Protein 7YLO (pdb70)

InterPro domains:
  IPR006314 Dyp-type peroxidase [PS51404] (5-308)
  IPR006314 Dyp-type peroxidase [PTHR30521] (9-307)
  IPR006314 Dyp-type peroxidase [TIGR01413] (11-304)
  IPR011008 Dimeric alpha-beta barrel [SSF54909] (6-309)
  IPR048327 Dyp-type peroxidase, N-terminal domain [PF04261] (13-142)
  IPR048328 Dyp-type peroxidase, C-terminal domain [PF20628] (147-303)

Structure (mmCIF, N/CA/C/O backbone):
data_7YLO
#
_entry.id   7YLO
#
_cell.length_a   135.179
_cell.length_b   135.179
_cell.length_c   83.979
_cell.angle_alpha   90.000
_cell.angle_beta   90.000
_cell.angle_gamma   120.000
#
_symmetry.space_group_name_H-M   'P 3 2 1'
#
loop_
_entity.id
_entity.type
_entity.pdbx_description
1 polymer 'Dyp-type peroxidase'
2 non-polymer 'PROTOPORPHYRIN IX CONTAINING FE'
3 water water
#
loop_
_atom_site.group_PDB
_atom_site.id
_atom_site.type_symbol
_atom_site.label_atom_id
_atom_site.label_alt_id
_atom_site.label_comp_id
_atom_site.label_asym_id
_atom_site.label_entity_id
_atom_site.label_seq_id
_atom_site.pdbx_PDB_ins_code
_atom_site.Cartn_x
_atom_site.Cartn_y
_atom_site.Cartn_z
_atom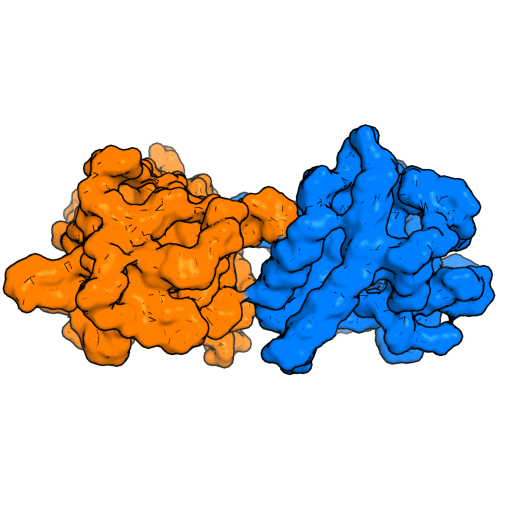_site.occupancy
_atom_site.B_iso_or_equiv
_atom_site.auth_seq_id
_atom_site.auth_comp_id
_atom_site.auth_asym_id
_atom_site.auth_atom_id
_atom_site.pdbx_PDB_model_num
ATOM 1 N N . VAL A 1 3 ? 67.777 29.630 -3.434 1.000 27.960 3 VAL A N 1
ATOM 2 C CA . VAL A 1 3 ? 67.862 29.159 -2.017 1.000 26.489 3 VAL A CA 1
ATOM 3 C C . VAL A 1 3 ? 67.171 30.185 -1.112 1.000 26.370 3 VAL A C 1
ATOM 4 O O . VAL A 1 3 ? 67.410 31.389 -1.256 1.000 24.255 3 VAL A O 1
ATOM 8 N N . ASN A 1 4 ? 66.332 29.709 -0.174 1.000 22.234 4 ASN A N 1
ATOM 9 C CA . ASN A 1 4 ? 65.758 30.562 0.843 1.000 24.543 4 ASN A CA 1
ATOM 10 C C . ASN A 1 4 ? 65.848 29.882 2.207 1.000 26.694 4 ASN A C 1
ATOM 11 O O . ASN A 1 4 ? 65.095 28.956 2.499 1.000 28.024 4 ASN A O 1
ATOM 16 N N . PRO A 1 5 ? 66.759 30.311 3.107 1.000 26.975 5 PRO A N 1
ATOM 17 C CA . PRO A 1 5 ? 66.825 29.703 4.436 1.000 26.525 5 PRO A CA 1
ATOM 18 C C . PRO A 1 5 ? 65.572 29.870 5.298 1.000 22.215 5 PRO A C 1
ATOM 19 O O . PRO A 1 5 ? 65.434 29.157 6.278 1.000 21.587 5 PRO A O 1
ATOM 23 N N . GLN A 1 6 ? 64.660 30.775 4.946 1.000 22.218 6 GLN A N 1
ATOM 24 C CA . GLN A 1 6 ? 63.415 30.935 5.692 1.000 22.373 6 GLN A CA 1
ATOM 25 C C . GLN A 1 6 ? 62.461 29.754 5.462 1.000 20.767 6 GLN A C 1
ATOM 26 O O . GLN A 1 6 ? 61.469 29.637 6.178 1.000 17.188 6 GLN A O 1
ATOM 32 N N . ARG A 1 7 ? 62.722 28.934 4.436 1.000 18.646 7 ARG A N 1
ATOM 33 C CA . ARG A 1 7 ? 61.910 27.772 4.137 1.000 18.790 7 ARG A CA 1
ATOM 34 C C . ARG A 1 7 ? 62.610 26.520 4.636 1.000 16.477 7 ARG A C 1
ATOM 35 O O . ARG A 1 7 ? 62.064 25.430 4.472 1.000 17.131 7 ARG A O 1
ATOM 43 N N . SER A 1 8 ? 63.730 26.657 5.377 1.000 17.512 8 SER A N 1
ATOM 44 C CA . SER A 1 8 ? 64.408 25.513 5.971 1.000 15.262 8 SER A CA 1
ATOM 45 C C . SER A 1 8 ? 63.822 25.241 7.345 1.000 14.985 8 SER A C 1
ATOM 46 O O . SER A 1 8 ? 63.209 26.117 7.941 1.000 14.698 8 SER A O 1
ATOM 49 N N . GLN A 1 9 ? 63.944 23.995 7.843 1.000 16.149 9 GLN A N 1
ATOM 50 C CA . GLN A 1 9 ? 63.776 23.723 9.261 1.000 15.776 9 GLN A CA 1
ATOM 51 C C . GLN A 1 9 ? 64.990 24.338 9.970 1.000 16.498 9 GLN A C 1
ATOM 52 O O . GLN A 1 9 ? 65.790 25.001 9.296 1.000 15.806 9 GLN A O 1
ATOM 58 N N . ASP A 1 10 ? 65.124 24.153 11.308 1.000 17.000 10 ASP A N 1
ATOM 59 C CA . ASP A 1 10 ? 66.197 24.770 12.079 1.000 17.929 10 ASP A CA 1
ATOM 60 C C . ASP A 1 10 ? 67.479 23.928 12.007 1.000 20.774 10 ASP A C 1
ATOM 61 O O . ASP A 1 10 ? 67.845 23.217 12.950 1.000 17.923 10 ASP A O 1
ATOM 66 N N . VAL A 1 11 ? 68.176 24.034 10.869 1.000 20.769 11 VAL A N 1
ATOM 67 C CA . VAL A 1 11 ? 69.309 23.162 10.582 1.000 23.135 11 VAL A CA 1
ATOM 68 C C . VAL A 1 11 ? 70.658 23.864 10.744 1.000 26.330 11 VAL A C 1
ATOM 69 O O . VAL A 1 11 ? 71.680 23.209 10.563 1.000 23.244 11 VAL A O 1
ATOM 73 N N . TYR A 1 12 ? 70.706 25.183 10.970 1.000 32.649 12 TYR A N 1
ATOM 74 C CA . TYR A 1 12 ? 71.903 25.892 10.530 1.000 40.040 12 TYR A CA 1
ATOM 75 C C . TYR A 1 12 ? 72.554 26.769 11.600 1.000 40.702 12 TYR A C 1
ATOM 76 O O . TYR A 1 12 ? 73.643 27.305 11.307 1.000 31.925 12 TYR A O 1
ATOM 85 N N . ARG A 1 13 ? 72.023 26.777 12.846 1.000 44.515 13 ARG A N 1
ATOM 86 C CA . ARG A 1 13 ? 72.438 27.781 13.828 1.000 50.622 13 ARG A CA 1
ATOM 87 C C . ARG A 1 13 ? 72.609 27.201 15.243 1.000 50.555 13 ARG A C 1
ATOM 88 O O . ARG A 1 13 ? 73.706 26.764 15.587 1.000 51.725 13 ARG A O 1
ATOM 90 N N . ASP A 1 14 ? 71.545 27.217 16.065 1.000 48.894 14 ASP A N 1
ATOM 91 C CA . ASP A 1 14 ? 71.652 27.164 17.519 1.000 43.537 14 ASP A CA 1
ATOM 92 C C . ASP A 1 14 ? 71.441 25.739 18.042 1.000 43.684 14 ASP A C 1
ATOM 93 O O . ASP A 1 14 ? 70.388 25.123 17.844 1.000 34.463 14 ASP A O 1
ATOM 98 N N . ALA A 1 15 ? 72.451 25.250 18.777 1.000 42.249 15 ALA A N 1
ATOM 99 C CA . ALA A 1 15 ? 72.428 23.917 19.368 1.000 38.423 15 ALA A CA 1
ATOM 100 C C . ALA A 1 15 ? 71.618 23.900 20.674 1.000 36.271 15 ALA A C 1
ATOM 101 O O . ALA A 1 15 ? 71.134 22.846 21.088 1.000 39.188 15 ALA A O 1
ATOM 103 N N . GLY A 1 16 ? 71.559 25.038 21.390 1.000 31.056 16 GLY A N 1
ATOM 104 C CA . GLY A 1 16 ? 70.590 25.208 22.448 1.000 26.805 16 GLY A CA 1
ATOM 105 C C . GLY A 1 16 ? 71.025 24.692 23.827 1.000 23.817 16 GLY A C 1
ATOM 106 O O . GLY A 1 16 ? 71.803 23.763 23.999 1.000 24.972 16 GLY A O 1
ATOM 107 N N . LYS A 1 17 ? 70.429 25.305 24.831 1.000 18.986 17 LYS A N 1
ATOM 108 C CA . LYS A 1 17 ? 70.787 25.092 26.212 1.000 20.825 17 LYS A CA 1
ATOM 109 C C . LYS A 1 17 ? 70.253 23.753 26.732 1.000 18.157 17 LYS A C 1
ATOM 110 O O . LYS A 1 17 ? 70.944 23.109 27.531 1.000 16.822 17 LYS A O 1
ATOM 116 N N . ASN A 1 18 ? 69.077 23.336 26.230 1.000 15.505 18 ASN A N 1
ATOM 117 C CA . ASN A 1 18 ? 68.421 22.082 26.590 1.000 16.565 18 ASN A CA 1
ATOM 118 C C . ASN A 1 18 ? 68.022 21.356 25.302 1.000 16.290 18 ASN A C 1
ATOM 119 O O . ASN A 1 18 ? 67.448 21.979 24.401 1.000 14.046 18 ASN A O 1
ATOM 124 N N . VAL A 1 19 ? 68.371 20.067 25.195 1.000 16.309 19 VAL A N 1
ATOM 125 C CA . VAL A 1 19 ? 68.264 19.356 23.927 1.000 17.192 19 VAL A CA 1
ATOM 126 C C . VAL A 1 19 ? 67.573 18.008 24.126 1.000 18.923 19 VAL A C 1
ATOM 127 O O . VAL A 1 19 ? 67.861 17.299 25.104 1.000 18.036 19 VAL A O 1
ATOM 131 N N . LEU A 1 20 ? 66.715 17.651 23.153 1.000 17.273 20 LEU A N 1
ATOM 132 C CA . LEU A 1 20 ? 66.123 16.338 23.099 1.000 18.938 20 LEU A CA 1
ATOM 133 C C . LEU A 1 20 ? 66.386 15.722 21.712 1.000 19.129 20 LEU A C 1
ATOM 134 O O . LEU A 1 20 ? 66.128 16.371 20.695 1.000 18.334 20 LEU A O 1
ATOM 139 N N . PHE A 1 21 ? 66.916 14.483 21.697 1.000 16.767 21 PHE A N 1
ATOM 140 C CA . PHE A 1 21 ? 67.156 13.698 20.490 1.000 17.550 21 PHE A CA 1
ATOM 141 C C . PHE A 1 21 ? 66.261 12.464 20.536 1.000 19.255 21 PHE A C 1
ATOM 142 O O . PHE A 1 21 ? 66.315 11.743 21.534 1.000 20.064 21 PHE A O 1
ATOM 150 N N . LEU A 1 22 ? 65.446 12.234 19.488 1.000 17.930 22 LEU A N 1
ATOM 151 C CA . LEU A 1 22 ? 64.525 11.099 19.439 1.000 17.176 22 LEU A CA 1
ATOM 152 C C . LEU A 1 22 ? 64.630 10.410 18.080 1.000 16.532 22 LEU A C 1
ATOM 153 O O . LEU A 1 22 ? 64.397 11.056 17.067 1.000 16.254 22 LEU A O 1
ATOM 166 N N . LEU A 1 24 ? 62.831 7.132 16.094 1.000 16.607 24 LEU A N 1
ATOM 167 C CA . LEU A 1 24 ? 61.675 6.246 16.044 1.000 17.054 24 LEU A CA 1
ATOM 168 C C . LEU A 1 24 ? 61.777 5.295 14.841 1.000 17.819 24 LEU A C 1
ATOM 169 O O . LEU A 1 24 ? 62.244 5.684 13.758 1.000 14.374 24 LEU A O 1
ATOM 174 N N . SER A 1 25 ? 61.280 4.055 15.000 1.000 20.211 25 SER A N 1
ATOM 175 C CA . SER A 1 25 ? 60.994 3.211 13.835 1.000 22.656 25 SER A CA 1
ATOM 176 C C . SER A 1 25 ? 59.486 3.106 13.595 1.000 24.007 25 SER A C 1
ATOM 177 O O . SER A 1 25 ? 58.701 3.191 14.533 1.000 26.857 25 SER A O 1
ATOM 180 N N . LEU A 1 26 ? 59.088 2.941 12.325 1.000 23.732 26 LEU A N 1
ATOM 181 C CA . LEU A 1 26 ? 57.705 2.683 11.957 1.000 24.201 26 LEU A CA 1
ATOM 182 C C . LEU A 1 26 ? 57.409 1.207 12.227 1.000 23.109 26 LEU A C 1
ATOM 183 O O . LEU A 1 26 ? 58.304 0.375 12.193 1.000 23.031 26 LEU A O 1
ATOM 188 N N . ASN A 1 27 ? 56.163 0.900 12.579 1.000 23.211 27 ASN A N 1
ATOM 189 C CA . ASN A 1 27 ? 55.800 -0.453 13.000 1.000 24.060 27 ASN A CA 1
ATOM 190 C C . ASN A 1 27 ? 55.852 -1.462 11.842 1.000 22.829 27 ASN A C 1
ATOM 191 O O . ASN A 1 27 ? 56.089 -2.624 12.109 1.000 24.969 27 ASN A O 1
ATOM 196 N N . ARG A 1 28 ? 55.644 -1.042 10.582 1.000 22.680 28 ARG A N 1
ATOM 197 C CA . ARG A 1 28 ? 55.659 -1.922 9.415 1.000 25.619 28 ARG A CA 1
ATOM 198 C C . ARG A 1 28 ? 54.585 -3.009 9.511 1.000 31.002 28 ARG A C 1
ATOM 199 O O . ARG A 1 28 ? 54.781 -4.109 8.976 1.000 27.280 28 ARG A O 1
ATOM 207 N N . GLN A 1 29 ? 53.428 -2.624 10.096 1.000 33.778 29 GLN A N 1
ATOM 208 C CA . GLN A 1 29 ? 52.255 -3.460 10.305 1.000 35.859 29 GLN A CA 1
ATOM 209 C C . GLN A 1 29 ? 51.112 -3.076 9.360 1.000 37.397 29 GLN A C 1
ATOM 210 O O . GLN A 1 29 ? 50.306 -3.935 8.987 1.000 33.842 29 GLN A O 1
ATOM 216 N N . ASP A 1 30 ? 51.016 -1.781 9.015 1.000 36.973 30 ASP A N 1
ATOM 217 C CA . ASP A 1 30 ? 49.940 -1.250 8.188 1.000 36.418 30 ASP A CA 1
ATOM 218 C C . ASP A 1 30 ? 50.426 0.046 7.530 1.000 31.836 30 ASP A C 1
ATOM 219 O O . ASP A 1 30 ? 50.313 1.123 8.123 1.000 28.073 30 ASP A O 1
ATOM 224 N N . GLN A 1 31 ? 50.944 -0.089 6.298 1.000 29.696 31 GLN A N 1
ATOM 225 C CA . GLN A 1 31 ? 51.592 0.995 5.567 1.000 27.932 31 GLN A CA 1
ATOM 226 C C . GLN A 1 31 ? 50.653 2.192 5.441 1.000 27.171 31 GLN A C 1
ATOM 227 O O . GLN A 1 31 ? 51.114 3.316 5.611 1.000 25.026 31 GLN A O 1
ATOM 233 N N . THR A 1 32 ? 49.365 1.952 5.122 1.000 26.620 32 THR A N 1
ATOM 234 C CA . THR A 1 32 ? 48.380 3.007 4.916 1.000 26.721 32 THR A CA 1
ATOM 235 C C . THR A 1 32 ? 48.229 3.870 6.177 1.000 27.172 32 THR A C 1
ATOM 236 O O . THR A 1 32 ? 48.340 5.092 6.121 1.000 26.059 32 THR A O 1
ATOM 240 N N . ASN A 1 33 ? 47.966 3.230 7.316 1.000 27.911 33 ASN A N 1
ATOM 241 C CA . ASN A 1 33 ? 47.680 3.927 8.555 1.000 29.486 33 ASN A CA 1
ATOM 242 C C . ASN A 1 33 ? 48.929 4.655 9.055 1.000 26.648 33 ASN A C 1
ATOM 243 O O . ASN A 1 33 ? 48.818 5.768 9.565 1.000 25.275 33 ASN A O 1
ATOM 248 N N . GLU A 1 34 ? 50.095 4.019 8.893 1.000 23.250 34 GLU A N 1
ATOM 249 C CA . GLU A 1 34 ? 51.377 4.582 9.290 1.000 24.388 34 GLU A CA 1
ATOM 250 C C . GLU A 1 34 ? 51.714 5.801 8.425 1.000 23.481 34 GLU A C 1
ATOM 251 O O . GLU A 1 34 ? 52.093 6.841 8.948 1.000 22.374 34 GLU A O 1
ATOM 257 N N . LYS A 1 35 ? 51.526 5.690 7.104 1.000 24.505 35 LYS A N 1
ATOM 258 C CA . LYS A 1 35 ? 51.674 6.833 6.217 1.000 26.489 35 LYS A CA 1
ATOM 259 C C . LYS A 1 35 ? 50.732 7.962 6.619 1.000 25.854 35 LYS A C 1
ATOM 260 O O . LYS A 1 35 ? 51.141 9.119 6.640 1.000 27.381 35 LYS A O 1
ATOM 266 N N . ALA A 1 36 ? 49.481 7.632 6.932 1.000 25.286 36 ALA A N 1
ATOM 267 C CA . ALA A 1 36 ? 48.498 8.648 7.241 1.000 27.113 36 ALA A CA 1
ATOM 268 C C . ALA A 1 36 ? 48.929 9.471 8.454 1.000 26.811 36 ALA A C 1
ATOM 269 O O . ALA A 1 36 ? 48.663 10.661 8.483 1.000 27.887 36 ALA A O 1
ATOM 271 N N . ALA A 1 37 ? 49.572 8.837 9.442 1.000 26.313 37 ALA A N 1
ATOM 272 C CA . ALA A 1 37 ? 49.998 9.496 10.670 1.000 25.517 37 ALA A CA 1
ATOM 273 C C . ALA A 1 37 ? 51.263 10.345 10.479 1.000 26.957 37 ALA A C 1
ATOM 274 O O . ALA A 1 37 ? 51.427 11.356 11.176 1.000 29.487 37 ALA A O 1
ATOM 276 N N . VAL A 1 38 ? 52.188 9.922 9.598 1.000 24.303 38 VAL A N 1
ATOM 277 C CA . VAL A 1 38 ? 53.314 10.765 9.213 1.000 23.869 38 VAL A CA 1
ATOM 278 C C . VAL A 1 38 ? 52.810 12.022 8.496 1.000 24.178 38 VAL A C 1
ATOM 279 O O . VAL A 1 38 ? 53.367 13.107 8.699 1.000 23.496 38 VAL A O 1
ATOM 283 N N . GLU A 1 39 ? 51.758 11.884 7.675 1.000 18.849 39 GLU A N 1
ATOM 284 C CA . GLU A 1 39 ? 51.213 13.021 6.946 1.000 21.210 39 GLU A CA 1
ATOM 285 C C . GLU A 1 39 ? 50.556 14.036 7.895 1.000 19.335 39 GLU A C 1
ATOM 286 O O . GLU A 1 39 ? 50.721 15.245 7.724 1.000 19.375 39 GLU A O 1
ATOM 292 N N . GLU A 1 40 ? 49.772 13.551 8.860 1.000 18.013 40 GLU A N 1
ATOM 293 C CA . GLU A 1 40 ? 49.224 14.396 9.902 1.000 21.572 40 GLU A CA 1
ATOM 294 C C . GLU A 1 40 ? 50.363 15.101 10.635 1.000 19.663 40 GLU A C 1
ATOM 295 O O . GLU A 1 40 ? 50.256 16.311 10.903 1.000 18.044 40 GLU A O 1
ATOM 301 N N . THR A 1 41 ? 51.437 14.354 10.947 1.000 19.255 41 THR A N 1
ATOM 302 C CA . THR A 1 41 ? 52.530 14.847 11.767 1.000 20.346 41 THR A CA 1
ATOM 303 C C . THR A 1 41 ? 53.274 15.997 11.065 1.000 21.323 41 THR A C 1
ATOM 304 O O . THR A 1 41 ? 53.741 16.924 11.739 1.000 18.368 41 THR A O 1
ATOM 308 N N . ALA A 1 42 ? 53.437 15.893 9.739 1.000 20.320 42 ALA A N 1
ATOM 309 C CA . ALA A 1 42 ? 54.031 16.944 8.914 1.000 22.818 42 ALA A CA 1
ATOM 310 C C . ALA A 1 42 ? 53.294 18.277 9.064 1.000 20.996 42 ALA A C 1
ATOM 311 O O . ALA A 1 42 ? 53.931 19.313 9.002 1.000 21.666 42 ALA A O 1
ATOM 313 N N . ASP A 1 43 ? 51.973 18.260 9.240 1.000 22.032 43 ASP A N 1
ATOM 314 C CA . ASP A 1 43 ? 51.214 19.484 9.486 1.000 24.392 43 ASP A CA 1
ATOM 315 C C . ASP A 1 43 ? 51.314 19.865 10.968 1.000 23.645 43 ASP A C 1
ATOM 316 O O . ASP A 1 43 ? 51.630 21.018 11.311 1.000 25.837 43 ASP A O 1
ATOM 321 N N . ARG A 1 44 ? 51.018 18.915 11.857 1.000 21.794 44 ARG A N 1
ATOM 322 C CA . ARG A 1 44 ? 50.871 19.200 13.282 1.000 21.683 44 ARG A CA 1
ATOM 323 C C . ARG A 1 44 ? 52.177 19.724 13.894 1.000 20.705 44 ARG A C 1
ATOM 324 O O . ARG A 1 44 ? 52.167 20.601 14.745 1.000 19.779 44 ARG A O 1
ATOM 332 N N . LEU A 1 45 ? 53.314 19.220 13.427 1.000 20.323 45 LEU A N 1
ATOM 333 C CA . LEU A 1 45 ? 54.593 19.584 14.004 1.000 22.283 45 LEU A CA 1
ATOM 334 C C . LEU A 1 45 ? 54.886 21.072 13.823 1.000 21.407 45 LEU A C 1
ATOM 335 O O . LEU A 1 45 ? 55.480 21.687 14.709 1.000 21.634 45 LEU A O 1
ATOM 340 N N . GLN A 1 46 ? 54.447 21.637 12.696 1.000 21.336 46 GLN A N 1
ATOM 341 C CA . GLN A 1 46 ? 54.628 23.048 12.403 1.000 22.700 46 GLN A CA 1
ATOM 342 C C . GLN A 1 46 ? 53.656 23.898 13.237 1.000 20.814 46 GLN A C 1
ATOM 343 O O . GLN A 1 46 ? 54.000 24.991 13.694 1.000 21.183 46 GLN A O 1
ATOM 349 N N . ALA A 1 47 ? 52.441 23.379 13.408 1.000 19.876 47 ALA A N 1
ATOM 350 C CA . ALA A 1 47 ? 51.420 23.993 14.238 1.000 20.424 47 ALA A CA 1
ATOM 351 C C . ALA A 1 47 ? 51.860 24.010 15.704 1.000 20.182 47 ALA A C 1
ATOM 352 O O . ALA A 1 47 ? 51.655 25.004 16.380 1.000 20.200 47 ALA A O 1
ATOM 354 N N . ILE A 1 48 ? 52.526 22.945 16.165 1.000 19.064 48 ILE A N 1
ATOM 355 C CA . ILE A 1 48 ? 52.996 22.879 17.539 1.000 18.479 48 ILE A CA 1
ATOM 356 C C . ILE A 1 48 ? 54.081 23.938 17.773 1.000 16.680 48 ILE A C 1
ATOM 357 O O . ILE A 1 48 ? 54.038 24.646 18.776 1.000 16.031 48 ILE A O 1
ATOM 362 N N . LYS A 1 49 ? 55.052 24.035 16.862 1.000 17.244 49 LYS A N 1
ATOM 363 C CA . LYS A 1 49 ? 56.064 25.081 16.927 1.000 19.278 49 LYS A CA 1
ATOM 364 C C . LYS A 1 49 ? 55.429 26.481 16.912 1.000 19.630 49 LYS A C 1
ATOM 365 O O . LYS A 1 49 ? 55.841 27.328 17.700 1.000 19.008 49 LYS A O 1
ATOM 371 N N . ARG A 1 50 ? 54.421 26.728 16.054 1.000 19.431 50 ARG A N 1
ATOM 372 C CA . ARG A 1 50 ? 53.790 28.050 16.005 1.000 19.534 50 ARG A CA 1
ATOM 373 C C . ARG A 1 50 ? 53.242 28.439 17.385 1.000 18.336 50 ARG A C 1
ATOM 374 O O . ARG A 1 50 ? 53.557 29.498 17.881 1.000 18.219 50 ARG A O 1
ATOM 382 N N . SER A 1 51 ? 52.471 27.530 17.992 1.000 17.781 51 SER A N 1
ATOM 383 C CA . SER A 1 51 ? 51.811 27.696 19.264 1.000 16.497 51 SER A CA 1
ATOM 384 C C . SER A 1 51 ? 52.805 27.976 20.394 1.000 16.975 51 SER A C 1
ATOM 385 O O . SER A 1 51 ? 52.575 28.866 21.222 1.000 14.952 51 SER A O 1
ATOM 388 N N . LEU A 1 52 ? 53.885 27.194 20.474 1.000 14.519 52 LEU A N 1
ATOM 389 C CA . LEU A 1 52 ? 54.860 27.397 21.535 1.000 16.448 52 LEU A CA 1
ATOM 390 C C . LEU A 1 52 ? 55.658 28.699 21.332 1.000 16.811 52 LEU A C 1
ATOM 391 O O . LEU A 1 52 ? 56.023 29.317 22.316 1.000 16.802 52 LEU A O 1
ATOM 396 N N . ASN A 1 53 ? 55.923 29.101 20.078 1.000 17.762 53 ASN A N 1
ATOM 397 C CA . ASN A 1 53 ? 56.559 30.376 19.734 1.000 17.839 53 ASN A CA 1
ATOM 398 C C . ASN A 1 53 ? 55.648 31.560 20.079 1.000 16.707 53 ASN A C 1
ATOM 399 O O . ASN A 1 53 ? 56.135 32.638 20.388 1.000 17.847 53 ASN A O 1
ATOM 404 N N . VAL A 1 54 ? 54.329 31.372 20.046 1.000 17.690 54 VAL A N 1
ATOM 405 C CA . VAL A 1 54 ? 53.406 32.377 20.560 1.000 18.014 54 VAL A CA 1
ATOM 406 C C . VAL A 1 54 ? 53.515 32.409 22.088 1.000 17.781 54 VAL A C 1
ATOM 407 O O . VAL A 1 54 ? 53.620 33.484 22.646 1.000 16.903 54 VAL A O 1
ATOM 411 N N . ARG A 1 55 ? 53.533 31.241 22.745 1.000 15.818 55 ARG A N 1
ATOM 412 C CA . ARG A 1 55 ? 53.465 31.181 24.187 1.000 18.366 55 ARG A CA 1
ATOM 413 C C . ARG A 1 55 ? 54.785 31.607 24.844 1.000 19.338 55 ARG A C 1
ATOM 414 O O . ARG A 1 55 ? 54.779 32.243 25.916 1.000 18.692 55 ARG A O 1
ATOM 422 N N . TYR A 1 56 ? 55.918 31.254 24.209 1.000 18.315 56 TYR A N 1
ATOM 423 C CA . TYR A 1 56 ? 57.222 31.451 24.809 1.000 18.298 56 TYR A CA 1
ATOM 424 C C . TYR A 1 56 ? 58.164 32.050 23.765 1.000 17.199 56 TYR A C 1
ATOM 425 O O . TYR A 1 56 ? 59.140 31.401 23.372 1.000 17.942 56 TYR A O 1
ATOM 434 N N . PRO A 1 57 ? 57.935 33.312 23.302 1.000 18.857 57 PRO A N 1
ATOM 435 C CA . PRO A 1 57 ? 58.682 33.884 22.172 1.000 19.022 57 PRO A CA 1
ATOM 436 C C . PRO A 1 57 ? 60.151 34.187 22.467 1.000 21.793 57 PRO A C 1
ATOM 437 O O . PRO A 1 57 ? 60.920 34.392 21.525 1.000 23.341 57 PRO A O 1
ATOM 441 N N . ASP A 1 58 ? 60.529 34.231 23.752 1.000 19.896 58 ASP A N 1
ATOM 442 C CA . ASP A 1 58 ? 61.901 34.517 24.148 1.000 21.709 58 ASP A CA 1
ATOM 443 C C . ASP A 1 58 ? 62.699 33.248 24.455 1.000 21.004 58 ASP A C 1
ATOM 444 O O . ASP A 1 58 ? 63.825 33.362 24.932 1.000 21.461 58 ASP A O 1
ATOM 449 N N . SER A 1 59 ? 62.189 32.051 24.127 1.000 18.734 59 SER A N 1
ATOM 450 C CA . SER A 1 59 ? 62.826 30.838 24.610 1.000 19.222 59 SER A CA 1
ATOM 451 C C . SER A 1 59 ? 63.596 30.085 23.521 1.000 16.960 59 SER A C 1
ATOM 452 O O . SER A 1 59 ? 64.059 28.988 23.812 1.000 15.931 59 SER A O 1
ATOM 455 N N . HIS A 1 60 ? 63.763 30.685 22.333 1.000 16.832 60 HIS A N 1
ATOM 456 C CA . HIS A 1 60 ? 64.584 30.165 21.241 1.000 17.321 60 HIS A CA 1
ATOM 457 C C . HIS A 1 60 ? 64.237 28.721 20.879 1.000 16.571 60 HIS A C 1
ATOM 458 O O . HIS A 1 60 ? 65.136 27.911 20.682 1.000 16.674 60 HIS A O 1
ATOM 465 N N . LEU A 1 61 ? 62.940 28.403 20.742 1.000 15.813 61 LEU A N 1
ATOM 466 C CA . LEU A 1 61 ? 62.543 27.060 20.352 1.000 15.880 61 LEU A CA 1
ATOM 467 C C . LEU A 1 61 ? 63.085 26.773 18.952 1.000 15.401 61 LEU A C 1
ATOM 468 O O . LEU A 1 61 ? 62.942 27.595 18.0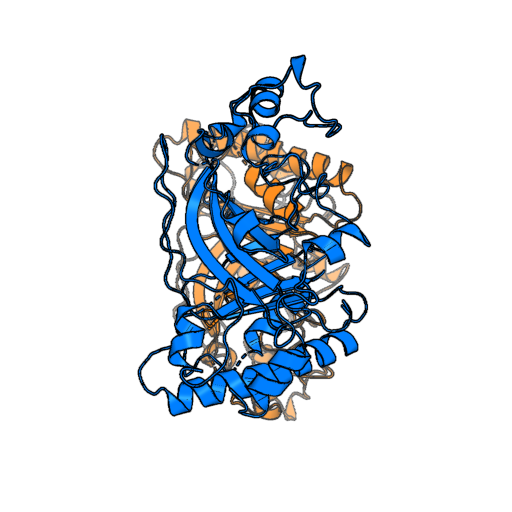58 1.000 15.725 61 LEU A O 1
ATOM 473 N N . ARG A 1 62 ? 63.819 25.654 18.798 1.000 15.472 62 ARG A N 1
ATOM 474 C CA . ARG A 1 62 ? 64.349 25.198 17.519 1.000 15.402 62 ARG A CA 1
ATOM 475 C C . ARG A 1 62 ? 63.994 23.729 17.328 1.000 15.561 62 ARG A C 1
ATOM 476 O O . ARG A 1 62 ? 64.207 22.949 18.254 1.000 16.429 62 ARG A O 1
ATOM 484 N N . ILE A 1 63 ? 63.531 23.357 16.118 1.000 17.169 63 ILE A N 1
ATOM 485 C CA . ILE A 1 63 ? 63.175 21.979 15.781 1.000 18.421 63 ILE A CA 1
ATOM 486 C C . ILE A 1 63 ? 63.710 21.588 14.393 1.000 19.330 63 ILE A C 1
ATOM 487 O O . ILE A 1 63 ? 63.575 22.340 13.426 1.000 17.088 63 ILE A O 1
ATOM 492 N N . ALA A 1 64 ? 64.283 20.367 14.297 1.000 18.776 64 ALA A N 1
ATOM 493 C CA . ALA A 1 64 ? 64.536 19.690 13.028 1.000 18.833 64 ALA A CA 1
ATOM 494 C C . ALA A 1 64 ? 64.023 18.251 13.100 1.000 18.253 64 ALA A C 1
ATOM 495 O O . ALA A 1 64 ? 64.380 17.516 14.021 1.000 17.580 64 ALA A O 1
ATOM 497 N N . CYS A 1 65 ? 63.185 17.880 12.124 1.000 18.866 65 CYS A N 1
ATOM 498 C CA . CYS A 1 65 ? 62.606 16.542 12.030 1.000 19.230 65 CYS A CA 1
ATOM 499 C C . CYS A 1 65 ? 63.026 15.897 10.717 1.000 18.866 65 CYS A C 1
ATOM 500 O O . CYS A 1 65 ? 62.927 16.559 9.692 1.000 18.015 65 CYS A O 1
ATOM 503 N N . GLY A 1 66 ? 63.367 14.597 10.746 1.000 19.040 66 GLY A N 1
ATOM 504 C CA . GLY A 1 66 ? 63.969 13.930 9.599 1.000 19.169 66 GLY A CA 1
ATOM 505 C C . GLY A 1 66 ? 63.382 12.552 9.272 1.000 19.490 66 GLY A C 1
ATOM 506 O O . GLY A 1 66 ? 62.785 11.894 10.132 1.000 18.391 66 GLY A O 1
ATOM 507 N N . ILE A 1 67 ? 63.572 12.152 8.000 1.000 18.482 67 ILE A N 1
ATOM 508 C CA . ILE A 1 67 ? 63.105 10.882 7.464 1.000 19.014 67 ILE A CA 1
ATOM 509 C C . ILE A 1 67 ? 64.308 10.139 6.874 1.000 19.062 67 ILE A C 1
ATOM 510 O O . ILE A 1 67 ? 65.029 10.700 6.060 1.000 20.327 67 ILE A O 1
ATOM 515 N N . SER A 1 68 ? 64.513 8.868 7.272 1.000 18.488 68 SER A N 1
ATOM 516 C CA . SER A 1 68 ? 65.589 8.029 6.772 1.000 18.153 68 SER A CA 1
ATOM 517 C C . SER A 1 68 ? 65.290 7.503 5.358 1.000 17.765 68 SER A C 1
ATOM 518 O O . SER A 1 68 ? 64.167 7.582 4.874 1.000 17.095 68 SER A O 1
ATOM 521 N N . SER A 1 69 ? 66.314 6.941 4.705 1.000 17.579 69 SER A N 1
ATOM 522 C CA . SER A 1 69 ? 66.176 6.367 3.373 1.000 20.249 69 SER A CA 1
ATOM 523 C C . SER A 1 69 ? 65.157 5.231 3.376 1.000 20.259 69 SER A C 1
ATOM 524 O O . SER A 1 69 ? 64.307 5.141 2.488 1.000 20.025 69 SER A O 1
ATOM 527 N N . LYS A 1 70 ? 65.260 4.353 4.380 1.000 21.696 70 LYS A N 1
ATOM 528 C CA . LYS A 1 70 ? 64.348 3.230 4.509 1.000 21.362 70 LYS A CA 1
ATOM 529 C C . LYS A 1 70 ? 62.928 3.730 4.700 1.000 21.919 70 LYS A C 1
ATOM 530 O O . LYS A 1 70 ? 62.017 3.219 4.055 1.000 20.862 70 LYS A O 1
ATOM 536 N N . ALA A 1 71 ? 62.745 4.730 5.571 1.000 18.265 71 ALA A N 1
ATOM 537 C CA . ALA A 1 71 ? 61.408 5.249 5.790 1.000 17.928 71 ALA A CA 1
ATOM 538 C C . ALA A 1 71 ? 60.825 5.809 4.492 1.000 17.245 71 ALA A C 1
ATOM 539 O O . ALA A 1 71 ? 59.663 5.607 4.212 1.000 17.957 71 ALA A O 1
ATOM 541 N N . TRP A 1 72 ? 61.641 6.536 3.718 1.000 18.974 72 TRP A N 1
ATOM 542 C CA . TRP A 1 72 ? 61.207 7.187 2.495 1.000 18.961 72 TRP A CA 1
ATOM 543 C C . TRP A 1 72 ? 60.726 6.146 1.472 1.000 17.664 72 TRP A C 1
ATOM 544 O O . TRP A 1 72 ? 59.638 6.284 0.898 1.000 16.617 72 TRP A O 1
ATOM 555 N N . ASP A 1 73 ? 61.516 5.086 1.288 1.000 18.707 73 ASP A N 1
ATOM 556 C CA . ASP A 1 73 ? 61.193 4.000 0.353 1.000 21.240 73 ASP A CA 1
ATOM 557 C C . ASP A 1 73 ? 59.900 3.266 0.708 1.000 21.411 73 ASP A C 1
ATOM 558 O O . ASP A 1 73 ? 59.129 2.900 -0.178 1.000 23.033 73 ASP A O 1
ATOM 563 N N . TYR A 1 74 ? 59.629 3.115 2.007 1.000 22.105 74 TYR A N 1
ATOM 564 C CA . TYR A 1 74 ? 58.445 2.456 2.517 1.000 22.006 74 TYR A CA 1
ATOM 565 C C . TYR A 1 74 ? 57.202 3.356 2.446 1.000 22.794 74 TYR A C 1
ATOM 566 O O . TYR A 1 74 ? 56.145 2.899 2.022 1.000 20.587 74 TYR A O 1
ATOM 575 N N . LEU A 1 75 ? 57.321 4.629 2.846 1.000 22.146 75 LEU A N 1
ATOM 576 C CA . LEU A 1 75 ? 56.207 5.578 2.862 1.000 23.001 75 LEU A CA 1
ATOM 577 C C . LEU A 1 75 ? 55.889 6.094 1.454 1.000 23.602 75 LEU A C 1
ATOM 578 O O . LEU A 1 75 ? 54.725 6.227 1.088 1.000 25.333 75 LEU A O 1
ATOM 583 N N . PHE A 1 76 ? 56.933 6.432 0.689 1.000 22.039 76 PHE A N 1
ATOM 584 C CA . PHE A 1 76 ? 56.798 7.163 -0.559 1.000 22.058 76 PHE A CA 1
ATOM 585 C C . PHE A 1 76 ? 57.398 6.372 -1.717 1.000 21.996 76 PHE A C 1
ATOM 586 O O . PHE A 1 76 ? 58.243 6.888 -2.457 1.000 23.547 76 PHE A O 1
ATOM 594 N N . PRO A 1 77 ? 56.978 5.108 -1.931 1.000 23.105 77 PRO A N 1
ATOM 595 C CA . PRO A 1 77 ? 57.629 4.269 -2.938 1.000 23.751 77 PRO A CA 1
ATOM 596 C C . PRO A 1 77 ? 57.518 4.800 -4.371 1.000 23.144 77 PRO A C 1
ATOM 597 O O . PRO A 1 77 ? 58.387 4.506 -5.183 1.000 23.246 77 PRO A O 1
ATOM 601 N N . GLN A 1 78 ? 56.431 5.525 -4.685 1.000 22.380 78 GLN A N 1
ATOM 602 C CA . GLN A 1 78 ? 56.162 5.964 -6.046 1.000 24.217 78 GLN A CA 1
ATOM 603 C C . GLN A 1 78 ? 56.797 7.331 -6.357 1.000 26.243 78 GLN A C 1
ATOM 604 O O . GLN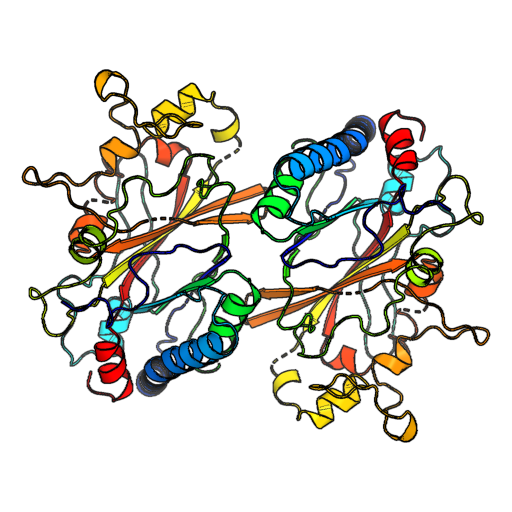 A 1 78 ? 56.707 7.788 -7.502 1.000 28.530 78 GLN A O 1
ATOM 606 N N . ALA A 1 79 ? 57.534 7.925 -5.403 1.000 25.119 79 ALA A N 1
ATOM 607 C CA . ALA A 1 79 ? 57.842 9.348 -5.425 1.000 26.301 79 ALA A CA 1
ATOM 608 C C . ALA A 1 79 ? 59.315 9.650 -5.714 1.000 26.320 79 ALA A C 1
ATOM 609 O O . ALA A 1 79 ? 60.198 8.801 -5.485 1.000 22.624 79 ALA A O 1
ATOM 611 N N . PRO A 1 80 ? 59.647 10.910 -6.130 1.000 25.544 80 PRO A N 1
ATOM 612 C CA . PRO A 1 80 ? 61.033 11.378 -6.144 1.000 24.867 80 PRO A CA 1
ATOM 613 C C . PRO A 1 80 ? 61.671 11.229 -4.765 1.000 22.187 80 PRO A C 1
ATOM 614 O O . PRO A 1 80 ? 60.984 11.183 -3.742 1.000 20.588 80 PRO A O 1
ATOM 618 N N . LYS A 1 81 ? 62.994 11.154 -4.770 1.000 21.574 81 LYS A N 1
ATOM 619 C CA . LYS A 1 81 ? 63.781 10.992 -3.567 1.000 24.203 81 LYS A CA 1
ATOM 620 C C . LYS A 1 81 ? 64.925 11.988 -3.618 1.000 22.271 81 LYS A C 1
ATOM 621 O O . LYS A 1 81 ? 65.514 12.178 -4.684 1.000 17.613 81 LYS A O 1
ATOM 627 N N . PRO A 1 82 ? 65.301 12.630 -2.486 1.000 20.449 82 PRO A N 1
ATOM 628 C CA . PRO A 1 82 ? 66.492 13.482 -2.480 1.000 19.601 82 PRO A CA 1
ATOM 629 C C . PRO A 1 82 ? 67.707 12.714 -3.001 1.000 20.139 82 PRO A C 1
ATOM 630 O O . PRO A 1 82 ? 67.896 11.542 -2.677 1.000 18.798 82 PRO A O 1
ATOM 634 N N . LYS A 1 83 ? 68.508 13.419 -3.804 1.000 21.002 83 LYS A N 1
ATOM 635 C CA . LYS A 1 83 ? 69.639 12.891 -4.560 1.000 21.196 83 LYS A CA 1
ATOM 636 C C . LYS A 1 83 ? 70.583 12.037 -3.710 1.000 20.425 83 LYS A C 1
ATOM 637 O O . LYS A 1 83 ? 71.027 10.995 -4.164 1.000 18.314 83 LYS A O 1
ATOM 639 N N . GLU A 1 84 ? 70.932 12.502 -2.504 1.000 22.087 84 GLU A N 1
ATOM 640 C CA . GLU A 1 84 ? 71.989 11.890 -1.713 1.000 22.788 84 GLU A CA 1
ATOM 641 C C . GLU A 1 84 ? 71.446 11.094 -0.522 1.000 23.391 84 GLU A C 1
ATOM 642 O O . GLU A 1 84 ? 72.203 10.797 0.415 1.000 26.552 84 GLU A O 1
ATOM 648 N N . LEU A 1 85 ? 70.152 10.751 -0.523 1.000 21.835 85 LEU A N 1
ATOM 649 C CA . LEU A 1 85 ? 69.545 10.062 0.615 1.000 20.445 85 LEU A CA 1
ATOM 650 C C . LEU A 1 85 ? 69.772 8.550 0.487 1.000 21.543 85 LEU A C 1
ATOM 651 O O . LEU A 1 85 ? 69.260 7.927 -0.438 1.000 20.664 85 LEU A O 1
ATOM 656 N N . GLU A 1 86 ? 70.564 7.979 1.408 1.000 22.113 86 GLU A N 1
ATOM 657 C CA . GLU A 1 86 ? 70.894 6.564 1.389 1.000 25.810 86 GLU A CA 1
ATOM 658 C C . GLU A 1 86 ? 70.861 5.989 2.798 1.000 23.844 86 GLU A C 1
ATOM 659 O O . GLU A 1 86 ? 70.798 6.733 3.777 1.000 22.576 86 GLU A O 1
ATOM 665 N N . ASP A 1 87 ? 70.908 4.646 2.871 1.000 24.509 87 ASP A N 1
ATOM 666 C CA . ASP A 1 87 ? 70.914 3.923 4.137 1.000 25.574 87 ASP A CA 1
ATOM 667 C C . ASP A 1 87 ? 72.345 3.890 4.679 1.000 25.691 87 ASP A C 1
ATOM 668 O O . ASP A 1 87 ? 73.265 3.457 3.988 1.000 26.053 87 ASP A O 1
ATOM 673 N N . PHE A 1 88 ? 72.544 4.337 5.922 1.000 24.108 88 PHE A N 1
ATOM 674 C CA . PHE A 1 88 ? 73.838 4.207 6.574 1.000 25.219 88 PHE A CA 1
ATOM 675 C C . PHE A 1 88 ? 73.832 2.895 7.353 1.000 23.245 88 PHE A C 1
ATOM 676 O O . PHE A 1 88 ? 72.883 2.652 8.105 1.000 23.438 88 PHE A O 1
ATOM 684 N N . THR A 1 89 ? 74.862 2.061 7.125 1.000 24.756 89 THR A N 1
ATOM 685 C CA . THR A 1 89 ? 74.982 0.746 7.738 1.000 25.853 89 THR A CA 1
ATOM 686 C C . THR A 1 89 ? 76.251 0.633 8.583 1.000 28.830 89 THR A C 1
ATOM 687 O O . THR A 1 89 ? 76.582 -0.458 9.031 1.000 32.551 89 THR A O 1
ATOM 691 N N . GLY A 1 90 ? 76.915 1.758 8.873 1.000 30.634 90 GLY A N 1
ATOM 692 C CA . GLY A 1 90 ? 78.158 1.744 9.624 1.000 28.948 90 GLY A CA 1
ATOM 693 C C . GLY A 1 90 ? 79.361 1.985 8.721 1.000 28.975 90 GLY A C 1
ATOM 694 O O . GLY A 1 90 ? 79.223 2.027 7.507 1.000 30.846 90 GLY A O 1
ATOM 695 N N . ILE A 1 91 ? 80.531 2.131 9.347 1.000 31.320 91 ILE A N 1
ATOM 696 C CA . ILE A 1 91 ? 81.794 2.348 8.665 1.000 33.249 91 ILE A CA 1
ATOM 697 C C . ILE A 1 91 ? 82.799 1.343 9.222 1.000 34.441 91 ILE A C 1
ATOM 698 O O . ILE A 1 91 ? 82.922 1.188 10.436 1.000 30.771 91 ILE A O 1
ATOM 703 N N . LYS A 1 92 ? 83.465 0.621 8.308 1.000 29.410 92 LYS A N 1
ATOM 704 C CA . LYS A 1 92 ? 84.538 -0.271 8.647 1.000 27.595 92 LYS A CA 1
ATOM 705 C C . LYS A 1 92 ? 85.821 0.548 8.665 1.000 26.235 92 LYS A C 1
ATOM 706 O O . LYS A 1 92 ? 86.245 1.034 7.635 1.000 28.973 92 LYS A O 1
ATOM 708 N N . GLY A 1 93 ? 86.444 0.692 9.839 1.000 26.916 93 GLY A N 1
ATOM 709 C CA . GLY A 1 93 ? 87.588 1.571 9.985 1.000 26.256 93 GLY A CA 1
ATOM 710 C C . GLY A 1 93 ? 88.864 0.771 10.179 1.000 26.184 93 GLY A C 1
ATOM 711 O O . GLY A 1 93 ? 88.878 -0.438 9.958 1.000 25.228 93 GLY A O 1
ATOM 712 N N . ASP A 1 94 ? 89.927 1.442 10.622 1.000 25.451 94 ASP A N 1
ATOM 713 C CA . ASP A 1 94 ? 91.154 0.716 10.907 1.000 27.820 94 ASP A CA 1
ATOM 714 C C . ASP A 1 94 ? 91.096 0.203 12.338 1.000 26.886 94 ASP A C 1
ATOM 715 O O . ASP A 1 94 ? 90.780 -0.959 12.537 1.000 29.630 94 ASP A O 1
ATOM 720 N N . LYS A 1 95 ? 91.402 1.060 13.312 1.000 29.530 95 LYS A N 1
ATOM 721 C CA . LYS A 1 95 ? 91.444 0.662 14.711 1.000 31.915 95 LYS A CA 1
ATOM 722 C C . LYS A 1 95 ? 90.010 0.414 15.215 1.000 29.966 95 LYS A C 1
ATOM 723 O O . LYS A 1 95 ? 89.737 -0.578 15.900 1.000 25.185 95 LYS A O 1
ATOM 729 N N . TYR A 1 96 ? 89.052 1.236 14.747 1.000 26.802 96 TYR A N 1
ATOM 730 C CA . TYR A 1 96 ? 87.697 1.259 15.278 1.000 25.938 96 TYR A CA 1
ATOM 731 C C . TYR A 1 96 ? 86.655 1.207 14.154 1.000 26.290 96 TYR A C 1
ATOM 732 O O . TYR A 1 96 ? 86.843 1.803 13.099 1.000 28.115 96 TYR A O 1
ATOM 741 N N . ASP A 1 97 ? 85.529 0.533 14.413 1.000 25.874 97 ASP A N 1
ATOM 742 C CA . ASP A 1 97 ? 84.361 0.552 13.546 1.000 27.312 97 ASP A CA 1
ATOM 743 C C . ASP A 1 97 ? 83.291 1.461 14.161 1.000 27.725 97 ASP A C 1
ATOM 744 O O . ASP A 1 97 ? 83.347 1.769 15.359 1.000 26.353 97 ASP A O 1
ATOM 749 N N . ALA A 1 98 ? 82.336 1.867 13.310 1.000 25.784 98 ALA A N 1
ATOM 750 C CA . ALA A 1 98 ? 81.110 2.556 13.708 1.000 24.960 98 ALA A CA 1
ATOM 751 C C . ALA A 1 98 ? 79.915 1.693 13.289 1.000 26.137 98 ALA A C 1
ATOM 752 O O . ALA A 1 98 ? 79.903 1.195 12.158 1.000 27.581 98 ALA A O 1
ATOM 754 N N . PRO A 1 99 ? 78.899 1.475 14.164 1.000 22.127 99 PRO A N 1
ATOM 755 C CA . PRO A 1 99 ? 77.694 0.727 13.789 1.000 20.675 99 PRO A CA 1
ATOM 756 C C . PRO A 1 99 ? 76.672 1.607 13.051 1.000 22.666 99 PRO A C 1
ATOM 757 O O . PRO A 1 99 ? 76.676 2.844 13.186 1.000 19.923 99 PRO A O 1
ATOM 761 N N . GLY A 1 100 ? 75.818 0.949 12.250 1.000 20.116 100 GLY A N 1
ATOM 762 C CA . GLY A 1 100 ? 74.593 1.537 11.744 1.000 22.065 100 GLY A CA 1
ATOM 763 C C . GLY A 1 100 ? 73.386 1.111 12.582 1.000 22.362 100 GLY A C 1
ATOM 764 O O . GLY A 1 100 ? 73.350 -0.000 13.102 1.000 22.423 100 GLY A O 1
ATOM 765 N N . THR A 1 101 ? 72.412 2.015 12.721 1.000 24.451 101 THR A N 1
ATOM 766 C CA . THR A 1 101 ? 71.211 1.756 13.492 1.000 24.199 101 THR A CA 1
ATOM 767 C C . THR A 1 101 ? 70.007 1.932 12.574 1.000 25.529 101 THR A C 1
ATOM 768 O O . THR A 1 101 ? 69.748 3.040 12.101 1.000 27.123 101 THR A O 1
ATOM 772 N N . PRO A 1 102 ? 69.208 0.881 12.310 1.000 22.211 102 PRO A N 1
ATOM 773 C CA . PRO A 1 102 ? 67.930 1.073 11.630 1.000 22.117 102 PRO A CA 1
ATOM 774 C C . PRO A 1 102 ? 67.021 2.045 12.385 1.000 20.339 102 PRO A C 1
ATOM 775 O O . PRO A 1 102 ? 66.785 1.872 13.579 1.000 20.806 102 PRO A O 1
ATOM 779 N N . ALA A 1 103 ? 66.524 3.058 11.663 1.000 17.931 103 ALA A N 1
ATOM 780 C CA . ALA A 1 103 ? 65.591 4.020 12.218 1.000 17.970 103 ALA A CA 1
ATOM 781 C C . ALA A 1 103 ? 64.860 4.706 11.071 1.000 18.670 103 ALA A C 1
ATOM 782 O O . ALA A 1 103 ? 65.434 4.791 9.983 1.000 17.960 103 ALA A O 1
ATOM 784 N N . ASP A 1 104 ? 63.668 5.263 11.360 1.000 17.919 104 ASP A N 1
ATOM 785 C CA . ASP A 1 104 ? 62.811 5.851 10.325 1.000 18.987 104 ASP A CA 1
ATOM 786 C C . ASP A 1 104 ? 62.550 7.359 10.472 1.000 18.712 104 ASP A C 1
ATOM 787 O O . ASP A 1 104 ? 62.486 8.044 9.452 1.000 18.757 104 ASP A O 1
ATOM 792 N N . LEU A 1 105 ? 62.377 7.872 11.704 1.000 16.174 105 LEU A N 1
ATOM 793 C CA . LEU A 1 105 ? 62.111 9.289 11.924 1.000 16.952 105 LEU A CA 1
ATOM 794 C C . LEU A 1 105 ? 63.092 9.833 12.982 1.000 18.041 105 LEU A C 1
ATOM 795 O O . LEU A 1 105 ? 63.527 9.115 13.888 1.000 18.882 105 LEU A O 1
ATOM 800 N N . PHE A 1 106 ? 63.416 11.123 12.874 1.000 17.943 106 PHE A N 1
ATOM 801 C CA . PHE A 1 106 ? 64.363 11.793 13.758 1.000 19.508 106 PHE A CA 1
ATOM 802 C C . PHE A 1 106 ? 63.790 13.145 14.196 1.000 20.254 106 PHE A C 1
ATOM 803 O O . PHE A 1 106 ? 63.181 13.859 13.392 1.000 18.577 106 PHE A O 1
ATOM 811 N N . PHE A 1 107 ? 63.986 13.482 15.480 1.000 20.806 107 PHE A N 1
ATOM 812 C CA . PHE A 1 107 ? 63.668 14.815 16.001 1.000 19.590 107 PHE A CA 1
ATOM 813 C C . PHE A 1 107 ? 64.816 15.344 16.838 1.000 17.886 107 PHE A C 1
ATOM 814 O O . PHE A 1 107 ? 65.340 14.634 17.705 1.000 17.309 107 PHE A O 1
ATOM 822 N N . HIS A 1 108 ? 65.162 16.619 16.574 1.000 16.068 108 HIS A N 1
ATOM 823 C CA . HIS A 1 108 ? 66.185 17.331 17.318 1.000 16.799 108 HIS A CA 1
ATOM 824 C C . HIS A 1 108 ? 65.544 18.621 17.819 1.000 17.352 108 HIS A C 1
ATOM 825 O O . HIS A 1 108 ? 65.285 19.498 16.998 1.000 19.264 108 HIS A O 1
ATOM 832 N N . VAL A 1 109 ? 65.217 18.656 19.120 1.000 16.312 109 VAL A N 1
ATOM 833 C CA . VAL A 1 109 ? 64.428 19.720 19.727 1.000 16.500 109 VAL A CA 1
ATOM 834 C C . VAL A 1 109 ? 65.296 20.462 20.748 1.000 16.068 109 VAL A C 1
ATOM 835 O O . VAL A 1 109 ? 65.868 19.839 21.639 1.000 16.001 109 VAL A O 1
ATOM 839 N N . ARG A 1 110 ? 65.339 21.802 20.639 1.000 14.726 110 ARG A N 1
ATOM 840 C CA . ARG A 1 110 ? 66.242 22.628 21.434 1.000 14.851 110 ARG A CA 1
ATOM 841 C C . ARG A 1 110 ? 65.464 23.830 21.966 1.000 14.016 110 ARG A C 1
ATOM 842 O O . ARG A 1 110 ? 64.707 24.433 21.197 1.000 12.519 110 ARG A O 1
ATOM 850 N N . ALA A 1 111 ? 65.720 24.209 23.235 1.000 14.329 111 ALA A N 1
ATOM 851 C CA . ALA A 1 111 ? 65.132 25.410 23.833 1.000 14.196 111 ALA A CA 1
ATOM 852 C C . ALA A 1 111 ? 65.899 25.860 25.074 1.000 15.463 111 ALA A C 1
ATOM 853 O O . ALA A 1 111 ? 66.690 25.110 25.659 1.000 14.554 111 ALA A O 1
ATOM 855 N N . ASP A 1 112 ? 65.584 27.101 25.484 1.000 16.625 112 ASP A N 1
ATOM 856 C CA . ASP A 1 112 ? 66.139 27.716 26.679 1.000 18.198 112 ASP A CA 1
ATOM 857 C C . ASP A 1 112 ? 65.648 27.027 27.969 1.000 18.411 112 ASP A C 1
ATOM 858 O O . ASP A 1 112 ? 66.247 27.271 29.026 1.000 16.280 112 ASP A O 1
ATOM 863 N N . ASP A 1 113 ? 64.557 26.228 27.903 1.000 18.152 113 ASP A N 1
ATOM 864 C CA . ASP A 1 113 ? 63.956 25.547 29.050 1.000 18.993 113 ASP A CA 1
ATOM 865 C C . ASP A 1 113 ? 63.564 24.111 28.656 1.000 16.999 113 ASP A C 1
ATOM 866 O O . ASP A 1 113 ? 63.005 23.891 27.588 1.000 14.772 113 ASP A O 1
ATOM 871 N N . GLN A 1 114 ? 63.755 23.141 29.552 1.000 16.631 114 GLN A N 1
ATOM 872 C CA . GLN A 1 114 ? 63.399 21.749 29.292 1.000 16.215 114 GLN A CA 1
ATOM 873 C C . GLN A 1 114 ? 61.889 21.546 29.118 1.000 16.649 114 GLN A C 1
ATOM 874 O O . GLN A 1 114 ? 61.488 20.620 28.408 1.000 18.114 114 GLN A O 1
ATOM 880 N N . SER A 1 115 ? 61.057 22.376 29.764 1.000 16.574 115 SER A N 1
ATOM 881 C CA . SER A 1 115 ? 59.607 22.314 29.610 1.000 17.831 115 SER A CA 1
ATOM 882 C C . SER A 1 115 ? 59.202 22.384 28.127 1.000 18.160 115 SER A C 1
ATOM 883 O O . SER A 1 115 ? 58.329 21.656 27.679 1.000 16.108 115 SER A O 1
ATOM 886 N N . LEU A 1 116 ? 59.845 23.243 27.334 1.000 18.368 116 LEU A N 1
ATOM 887 C CA . LEU A 1 116 ? 59.469 23.356 25.916 1.000 20.166 116 LEU A CA 1
ATOM 888 C C . LEU A 1 116 ? 59.923 22.127 25.103 1.000 18.526 116 LEU A C 1
ATOM 889 O O . LEU A 1 116 ? 59.192 21.674 24.249 1.000 18.441 116 LEU A O 1
ATOM 894 N N . THR A 1 117 ? 61.079 21.522 25.383 1.000 19.093 117 THR A N 1
ATOM 895 C CA . THR A 1 117 ? 61.464 20.301 24.668 1.000 20.293 117 THR A CA 1
ATOM 896 C C . THR A 1 117 ? 60.541 19.120 25.031 1.000 19.740 117 THR A C 1
ATOM 897 O O . THR A 1 117 ? 60.241 18.292 24.159 1.000 18.435 117 THR A O 1
ATOM 901 N N . TYR A 1 118 ? 60.125 19.023 26.311 1.000 20.319 118 TYR A N 1
ATOM 902 C CA . TYR A 1 118 ? 59.144 18.044 26.760 1.000 19.140 118 TYR A CA 1
ATOM 903 C C . TYR A 1 118 ? 57.844 18.166 25.967 1.000 20.652 118 TYR A C 1
ATOM 904 O O . TYR A 1 118 ? 57.350 17.168 25.423 1.000 19.823 118 TYR A O 1
ATOM 913 N N . GLU A 1 119 ? 57.326 19.400 25.887 1.000 19.481 119 GLU A N 1
ATOM 914 C CA . GLU A 1 119 ? 56.008 19.677 25.327 1.000 20.260 119 GLU A CA 1
ATOM 915 C C . GLU A 1 119 ? 55.926 19.376 23.822 1.000 17.763 119 GLU A C 1
ATOM 916 O O . GLU A 1 119 ? 54.906 18.864 23.378 1.000 16.126 119 GLU A O 1
ATOM 922 N N . VAL A 1 120 ? 56.976 19.717 23.057 1.000 17.054 120 VAL A N 1
ATOM 923 C CA . VAL A 1 120 ? 57.037 19.425 21.624 1.000 17.079 120 VAL A CA 1
ATOM 924 C C . VAL A 1 120 ? 56.864 17.933 21.389 1.000 16.997 120 VAL A C 1
ATOM 925 O O . VAL A 1 120 ? 56.029 17.548 20.581 1.000 17.175 120 VAL A O 1
ATOM 929 N N . ILE A 1 121 ? 57.672 17.114 22.083 1.000 16.998 121 ILE A N 1
ATOM 930 C CA . ILE A 1 121 ? 57.667 15.673 21.893 1.000 18.567 121 ILE A CA 1
ATOM 931 C C . ILE A 1 121 ? 56.358 15.098 22.430 1.000 18.105 121 ILE A C 1
ATOM 932 O O . ILE A 1 121 ? 55.674 14.372 21.719 1.000 19.108 121 ILE A O 1
ATOM 937 N N . ASP A 1 122 ? 55.931 15.510 23.622 1.000 18.331 122 ASP A N 1
ATOM 938 C CA . ASP A 1 122 ? 54.662 15.008 24.139 1.000 21.982 122 ASP A CA 1
ATOM 939 C C . ASP A 1 122 ? 53.512 15.306 23.170 1.000 20.236 122 ASP A C 1
ATOM 940 O O . ASP A 1 122 ? 52.611 14.497 23.025 1.000 22.141 122 ASP A O 1
ATOM 945 N N . GLU A 1 123 ? 53.478 16.477 22.535 1.000 21.990 123 GLU A N 1
ATOM 946 C CA . GLU A 1 123 ? 52.370 16.781 21.626 1.000 20.947 123 GLU A CA 1
ATOM 947 C C . GLU A 1 123 ? 52.503 16.006 20.299 1.000 21.685 123 GLU A C 1
ATOM 948 O O . GLU A 1 123 ? 51.495 15.511 19.787 1.000 19.425 123 GLU A O 1
ATOM 954 N N . ILE A 1 124 ? 53.716 15.875 19.732 1.000 22.449 124 ILE A N 1
ATOM 955 C CA . ILE A 1 124 ? 53.939 15.106 18.504 1.000 24.895 124 ILE A CA 1
ATOM 956 C C . ILE A 1 124 ? 53.554 13.628 18.692 1.000 24.145 124 ILE A C 1
ATOM 957 O O . ILE A 1 124 ? 53.002 13.017 17.777 1.000 22.088 124 ILE A O 1
ATOM 970 N N . THR A 1 126 ? 51.324 12.166 20.404 1.000 26.002 126 THR A N 1
ATOM 971 C CA . THR A 1 126 ? 49.891 11.911 20.320 1.000 28.792 126 THR A CA 1
ATOM 972 C C . THR A 1 126 ? 49.546 11.404 18.911 1.000 26.418 126 THR A C 1
ATOM 973 O O . THR A 1 126 ? 48.682 10.550 18.761 1.000 25.764 126 THR A O 1
ATOM 977 N N . PHE A 1 127 ? 50.248 11.878 17.873 1.000 25.920 127 PHE A N 1
ATOM 978 C CA . PHE A 1 127 ? 49.974 11.440 16.507 1.000 26.549 127 PHE A CA 1
ATOM 979 C C . PHE A 1 127 ? 50.788 10.191 16.160 1.000 26.441 127 PHE A C 1
ATOM 980 O O . PHE A 1 127 ? 50.304 9.363 15.403 1.000 31.009 127 PHE A O 1
ATOM 988 N N . LEU A 1 128 ? 51.994 10.029 16.716 1.000 27.915 128 LEU A N 1
ATOM 989 C CA . LEU A 1 128 ? 52.964 9.048 16.228 1.000 26.690 128 LEU A CA 1
ATOM 990 C C . LEU A 1 128 ? 53.100 7.807 17.125 1.000 26.562 128 LEU A C 1
ATOM 991 O O . LEU A 1 128 ? 53.594 6.791 16.640 1.000 27.349 128 LEU A O 1
ATOM 996 N N . ARG A 1 129 ? 52.665 7.836 18.397 1.000 24.298 129 ARG A N 1
ATOM 997 C CA . ARG A 1 129 ? 52.848 6.683 19.267 1.000 26.675 129 ARG A CA 1
ATOM 998 C C . ARG A 1 129 ? 52.098 5.445 18.749 1.000 28.231 129 ARG A C 1
ATOM 999 O O . ARG A 1 129 ? 52.610 4.331 18.870 1.000 28.767 129 ARG A O 1
ATOM 1007 N N . PRO A 1 130 ? 50.876 5.546 18.177 1.000 27.411 130 PRO A N 1
ATOM 1008 C CA . PRO A 1 130 ? 50.180 4.345 17.695 1.000 28.863 130 PRO A CA 1
ATOM 1009 C C . PRO A 1 130 ? 50.823 3.626 16.502 1.000 28.803 130 PRO A C 1
ATOM 1010 O O . PRO A 1 130 ? 50.412 2.517 16.185 1.000 26.731 130 PRO A O 1
ATOM 1014 N N . VAL A 1 131 ? 51.821 4.249 15.849 1.000 29.289 131 VAL A N 1
ATOM 1015 C CA . VAL A 1 131 ? 52.427 3.700 14.637 1.000 26.116 131 VAL A CA 1
ATOM 1016 C C . VAL A 1 131 ? 53.952 3.595 14.740 1.000 25.279 131 VAL A C 1
ATOM 1017 O O . VAL A 1 131 ? 54.593 3.329 13.712 1.000 26.333 131 VAL A O 1
ATOM 1021 N N . THR A 1 132 ? 54.535 3.769 15.940 1.000 21.747 132 THR A N 1
ATOM 1022 C CA . THR A 1 132 ? 55.984 3.737 16.071 1.000 21.149 132 THR A CA 1
ATOM 1023 C C . THR A 1 132 ? 56.439 3.010 17.332 1.000 21.156 132 THR A C 1
ATOM 1024 O O . THR A 1 132 ? 55.647 2.735 18.219 1.000 22.316 132 THR A O 1
ATOM 1028 N N . LYS A 1 133 ? 57.751 2.723 17.374 1.000 20.982 133 LYS A N 1
ATOM 1029 C CA . LYS A 1 133 ? 58.482 2.324 18.563 1.000 22.327 133 LYS A CA 1
ATOM 1030 C C . LYS A 1 133 ? 59.727 3.203 18.677 1.000 23.965 133 LYS A C 1
ATOM 1031 O O . LYS A 1 133 ? 60.192 3.755 17.678 1.000 25.452 133 LYS A O 1
ATOM 1033 N N . VAL A 1 134 ? 60.285 3.307 19.881 1.000 22.744 134 VAL A N 1
ATOM 1034 C CA . VAL A 1 134 ? 61.417 4.183 20.110 1.000 23.466 134 VAL A CA 1
ATOM 1035 C C . VAL A 1 134 ? 62.698 3.389 19.865 1.000 24.398 134 VAL A C 1
ATOM 1036 O O . VAL A 1 134 ? 62.855 2.303 20.416 1.000 23.769 134 VAL A O 1
ATOM 1040 N N . VAL A 1 135 ? 63.599 3.965 19.054 1.000 22.186 135 VAL A N 1
ATOM 1041 C CA . VAL A 1 135 ? 64.912 3.401 18.821 1.000 23.053 135 VAL A CA 1
ATOM 1042 C C . VAL A 1 135 ? 65.893 3.971 19.840 1.000 21.988 135 VAL A C 1
ATOM 1043 O O . VAL A 1 135 ? 66.537 3.197 20.518 1.000 16.996 135 VAL A O 1
ATOM 1047 N N . ASP A 1 136 ? 66.016 5.307 19.914 1.000 21.233 136 ASP A N 1
ATOM 1048 C CA . ASP A 1 136 ? 66.819 5.977 20.934 1.000 21.840 136 ASP A CA 1
ATOM 1049 C C . ASP A 1 136 ? 66.131 7.281 21.355 1.000 22.206 136 ASP A C 1
ATOM 1050 O O . ASP A 1 136 ? 65.474 7.953 20.545 1.000 20.542 136 ASP A O 1
ATOM 1055 N N . GLU A 1 137 ? 66.249 7.585 22.653 1.000 23.182 137 GLU A N 1
ATOM 1056 C CA . GLU A 1 137 ? 65.859 8.880 23.195 1.000 22.459 137 GLU A CA 1
ATOM 1057 C C . GLU A 1 137 ? 66.993 9.373 24.067 1.000 19.188 137 GLU A C 1
ATOM 1058 O O . GLU A 1 137 ? 67.270 8.750 25.056 1.000 16.168 137 GLU A O 1
ATOM 1064 N N . THR A 1 138 ? 67.641 10.500 23.710 1.000 19.934 138 THR A N 1
ATOM 1065 C CA . THR A 1 138 ? 68.713 11.033 24.539 1.000 18.884 138 THR A CA 1
ATOM 1066 C C . THR A 1 138 ? 68.398 12.482 24.906 1.000 18.128 138 THR A C 1
ATOM 1067 O O . THR A 1 138 ? 68.016 13.270 24.046 1.000 16.854 138 THR A O 1
ATOM 1071 N N . HIS A 1 139 ? 68.662 12.838 26.162 1.000 17.656 139 HIS A N 1
ATOM 1072 C CA . HIS A 1 139 ? 68.502 14.198 26.671 1.000 18.177 139 HIS A CA 1
ATOM 1073 C C . HIS A 1 139 ? 69.856 14.840 26.853 1.000 17.044 139 HIS A C 1
ATOM 1074 O O . HIS A 1 139 ? 70.629 14.280 27.561 1.000 17.252 139 HIS A O 1
ATOM 1081 N N . GLY A 1 140 ? 70.100 16.009 26.215 1.000 17.983 140 GLY A N 1
ATOM 1082 C CA . GLY A 1 140 ? 71.383 16.689 26.228 1.000 16.494 140 GLY A CA 1
ATOM 1083 C C . GLY A 1 140 ? 71.300 18.134 26.742 1.000 17.199 140 GLY A C 1
ATOM 1084 O O . GLY A 1 140 ? 70.216 18.705 26.930 1.000 15.614 140 GLY A O 1
ATOM 1085 N N . PHE A 1 141 ? 72.475 18.740 26.959 1.000 15.614 141 PHE A N 1
ATOM 1086 C CA . PHE A 1 141 ? 72.508 20.073 27.533 1.000 15.619 141 PHE A CA 1
ATOM 1087 C C . PHE A 1 141 ? 73.767 20.786 27.049 1.000 15.944 141 PHE A C 1
ATOM 1088 O O . PHE A 1 141 ? 74.732 20.126 26.697 1.000 16.671 141 PHE A O 1
ATOM 1096 N N . ARG A 1 142 ? 73.764 22.125 27.104 1.000 16.792 142 ARG A N 1
ATOM 1097 C CA . ARG A 1 142 ? 74.951 22.946 26.883 1.000 16.733 142 ARG A CA 1
ATOM 1098 C C . ARG A 1 142 ? 75.802 23.008 28.155 1.000 16.319 142 ARG A C 1
ATOM 1099 O O . ARG A 1 142 ? 75.312 23.366 29.222 1.000 16.262 142 ARG A O 1
ATOM 1107 N N . TYR A 1 143 ? 77.083 22.621 28.038 1.000 16.352 143 TYR A N 1
ATOM 1108 C CA . TYR A 1 143 ? 78.046 22.723 29.128 1.000 17.228 143 TYR A CA 1
ATOM 1109 C C . TYR A 1 143 ? 78.623 24.148 29.192 1.000 16.236 143 TYR A C 1
ATOM 1110 O O . TYR A 1 143 ? 78.311 25.012 28.353 1.000 16.754 143 TYR A O 1
ATOM 1119 N N . PHE A 1 144 ? 79.434 24.411 30.210 1.000 15.883 144 PHE A N 1
ATOM 1120 C CA . PHE A 1 144 ? 80.008 25.741 30.433 1.000 17.250 144 PHE A CA 1
ATOM 1121 C C . PHE A 1 144 ? 80.681 26.309 29.183 1.000 16.443 144 PHE A C 1
ATOM 1122 O O . PHE A 1 144 ? 81.478 25.652 28.531 1.000 17.114 144 PHE A O 1
ATOM 1130 N N . GLU A 1 145 ? 80.323 27.545 28.841 1.000 18.036 145 GLU A N 1
ATOM 1131 C CA . GLU A 1 145 ? 80.855 28.281 27.706 1.000 18.560 145 GLU A CA 1
ATOM 1132 C C . GLU A 1 145 ? 80.674 27.534 26.372 1.000 18.813 145 GLU A C 1
ATOM 1133 O O . GLU A 1 145 ? 81.492 27.689 25.482 1.000 19.416 145 GLU A O 1
ATOM 1139 N N . GLY A 1 146 ? 79.633 26.697 26.213 1.000 19.728 146 GLY A N 1
ATOM 1140 C CA . GLY A 1 146 ? 79.442 25.921 24.990 1.000 18.147 146 GLY A CA 1
ATOM 1141 C C . GLY A 1 146 ? 80.592 24.939 24.725 1.000 19.563 146 GLY A C 1
ATOM 1142 O O . GLY A 1 146 ? 80.866 24.578 23.575 1.000 18.132 146 GLY A O 1
ATOM 1143 N N . ARG A 1 147 ? 81.274 24.499 25.783 1.000 17.957 147 ARG A N 1
ATOM 1144 C CA . ARG A 1 147 ? 82.327 23.510 25.628 1.000 17.608 147 ARG A CA 1
ATOM 1145 C C . ARG A 1 147 ? 81.684 22.129 25.491 1.000 18.701 147 ARG A C 1
ATOM 1146 O O . ARG A 1 147 ? 80.605 21.862 26.046 1.000 19.044 147 ARG A O 1
ATOM 1154 N N . ALA A 1 148 ? 82.323 21.243 24.733 1.000 19.556 148 ALA A N 1
ATOM 1155 C CA . ALA A 1 148 ? 81.897 19.854 24.766 1.000 20.694 148 ALA A CA 1
ATOM 1156 C C . ALA A 1 148 ? 82.253 19.309 26.147 1.000 20.734 148 ALA A C 1
ATOM 1157 O O . ALA A 1 148 ? 83.034 19.925 26.882 1.000 19.306 148 ALA A O 1
ATOM 1159 N N . ILE A 1 149 ? 81.675 18.161 26.500 1.000 18.961 149 ILE A N 1
ATOM 1160 C CA . ILE A 1 149 ? 81.819 17.655 27.856 1.000 20.958 149 ILE A CA 1
ATOM 1161 C C . ILE A 1 149 ? 83.273 17.317 28.172 1.000 20.061 149 ILE A C 1
ATOM 1162 O O . ILE A 1 149 ? 83.641 17.261 29.335 1.000 22.774 149 ILE A O 1
ATOM 1167 N N . ILE A 1 150 ? 84.097 17.122 27.138 1.000 21.055 150 ILE A N 1
ATOM 1168 C CA . ILE A 1 150 ? 85.535 16.952 27.312 1.000 20.040 150 ILE A CA 1
ATOM 1169 C C . ILE A 1 150 ? 86.252 18.262 27.679 1.000 19.728 150 ILE A C 1
ATOM 1170 O O . ILE A 1 150 ? 87.436 18.198 27.964 1.000 19.345 150 ILE A O 1
ATOM 1175 N N . GLY A 1 151 ? 85.598 19.432 27.580 1.000 18.406 151 GLY A N 1
ATOM 1176 C CA . GLY A 1 151 ? 86.115 20.699 28.095 1.000 20.615 151 GLY A CA 1
ATOM 1177 C C . GLY A 1 151 ? 86.715 21.630 27.030 1.000 21.784 151 GLY A C 1
ATOM 1178 O O . GLY A 1 151 ? 87.352 22.632 27.388 1.000 23.771 151 GLY A O 1
ATOM 1179 N N . PHE A 1 152 ? 86.535 21.288 25.742 1.000 19.860 152 PHE A N 1
ATOM 1180 C CA . PHE A 1 152 ? 86.977 22.117 24.634 1.000 20.122 152 PHE A CA 1
ATOM 1181 C C . PHE A 1 152 ? 85.768 22.712 23.936 1.000 19.631 152 PHE A C 1
ATOM 1182 O O . PHE A 1 152 ? 84.747 22.043 23.794 1.000 20.368 152 PHE A O 1
ATOM 1190 N N . VAL A 1 153 ? 85.933 23.947 23.448 1.000 21.719 153 VAL A N 1
ATOM 1191 C CA . VAL A 1 153 ? 84.849 24.703 22.850 1.000 20.316 153 VAL A CA 1
ATOM 1192 C C . VAL A 1 153 ? 84.353 23.923 21.633 1.000 22.414 153 VAL A C 1
ATOM 1193 O O . VAL A 1 153 ? 85.144 23.421 20.824 1.000 21.740 153 VAL A O 1
ATOM 1197 N N . ASP A 1 154 ? 83.028 23.782 21.572 1.000 21.734 154 ASP A N 1
ATOM 1198 C CA . ASP A 1 154 ? 82.343 23.028 20.538 1.000 24.953 154 ASP A CA 1
ATOM 1199 C C . ASP A 1 154 ? 81.836 23.972 19.447 1.000 23.548 154 ASP A C 1
ATOM 1200 O O . ASP A 1 154 ? 80.983 24.826 19.732 1.000 18.209 154 ASP A O 1
ATOM 1205 N N . GLY A 1 155 ? 82.414 23.834 18.236 1.000 25.509 155 GLY A N 1
ATOM 1206 C CA . GLY A 1 155 ? 81.848 24.369 16.997 1.000 22.846 155 GLY A CA 1
ATOM 1207 C C . GLY A 1 155 ? 82.546 25.611 16.432 1.000 22.707 155 GLY A C 1
ATOM 1208 O O . GLY A 1 155 ? 81.971 26.264 15.563 1.000 19.894 155 GLY A O 1
ATOM 1209 N N . THR A 1 156 ? 83.797 25.875 16.845 1.000 20.565 156 THR A N 1
ATOM 1210 C CA . THR A 1 156 ? 84.524 27.085 16.495 1.000 21.704 156 THR A CA 1
ATOM 1211 C C . THR A 1 156 ? 84.704 27.212 14.984 1.000 22.648 156 THR A C 1
ATOM 1212 O O . THR A 1 156 ? 84.554 28.300 14.433 1.000 23.403 156 THR A O 1
ATOM 1216 N N . GLU A 1 157 ? 85.004 26.103 14.310 1.000 20.469 157 GLU A N 1
ATOM 1217 C CA . GLU A 1 157 ? 85.214 26.138 12.878 1.000 22.254 157 GLU A CA 1
ATOM 1218 C C . GLU A 1 157 ? 83.931 25.866 12.090 1.000 20.608 157 GLU A C 1
ATOM 1219 O O . GLU A 1 157 ? 84.011 25.702 10.877 1.000 17.533 157 GLU A O 1
ATOM 1225 N N . ASN A 1 158 ? 82.757 25.902 12.740 1.000 17.911 158 ASN A N 1
ATOM 1226 C CA . ASN A 1 158 ? 81.501 25.834 12.006 1.000 18.864 158 ASN A CA 1
ATOM 1227 C C . ASN A 1 158 ? 81.364 27.018 11.043 1.000 19.808 158 ASN A C 1
ATOM 1228 O O . ASN A 1 158 ? 81.639 28.141 11.428 1.000 21.593 158 ASN A O 1
ATOM 1233 N N . PRO A 1 159 ? 80.790 26.847 9.836 1.000 20.875 159 PRO A N 1
ATOM 1234 C CA . PRO A 1 159 ? 80.458 27.996 8.991 1.000 22.401 159 PRO A CA 1
ATOM 1235 C C . PRO A 1 159 ? 79.347 28.797 9.654 1.000 23.646 159 PRO A C 1
ATOM 1236 O O . PRO A 1 159 ? 78.450 28.186 10.230 1.000 21.683 159 PRO A O 1
ATOM 1240 N N . VAL A 1 160 ? 79.370 30.128 9.504 1.000 25.389 160 VAL A N 1
ATOM 1241 C CA . VAL A 1 160 ? 78.397 31.021 10.133 1.000 26.490 160 VAL A CA 1
ATOM 1242 C C . VAL A 1 160 ? 77.815 31.946 9.062 1.000 24.202 160 VAL A C 1
ATOM 1243 O O . VAL A 1 160 ? 78.434 32.135 8.014 1.000 21.288 160 VAL A O 1
ATOM 1247 N N . ASP A 1 161 ? 76.640 32.540 9.340 1.000 23.990 161 ASP A N 1
ATOM 1248 C CA . ASP A 1 161 ? 75.985 33.456 8.394 1.000 25.869 161 ASP A CA 1
ATOM 1249 C C . ASP A 1 161 ? 75.930 32.846 6.978 1.000 23.233 161 ASP A C 1
ATOM 1250 O O . ASP A 1 161 ? 75.322 31.809 6.821 1.000 21.253 161 ASP A O 1
ATOM 1255 N N . ALA A 1 162 ? 76.508 33.480 5.938 1.000 21.309 162 ALA A N 1
ATOM 1256 C CA . ALA A 1 162 ? 76.262 33.068 4.557 1.000 23.019 162 ALA A CA 1
ATOM 1257 C C . ALA A 1 162 ? 76.906 31.710 4.276 1.000 20.916 162 ALA A C 1
ATOM 1258 O O . ALA A 1 162 ? 76.403 30.943 3.449 1.000 20.011 162 ALA A O 1
ATOM 1260 N N . ASP A 1 163 ? 78.009 31.433 4.972 1.000 19.276 163 ASP A N 1
ATOM 1261 C CA . ASP A 1 163 ? 78.716 30.170 4.849 1.000 18.745 163 ASP A CA 1
ATOM 1262 C C . ASP A 1 163 ? 77.827 29.039 5.352 1.000 16.743 163 ASP A C 1
ATOM 1263 O O . ASP A 1 163 ? 77.906 27.948 4.807 1.000 16.573 163 ASP A O 1
ATOM 1268 N N . ALA A 1 164 ? 77.002 29.301 6.379 1.000 17.622 164 ALA A N 1
ATOM 1269 C CA . ALA A 1 164 ? 76.120 28.261 6.942 1.000 17.955 164 ALA A CA 1
ATOM 1270 C C . ALA A 1 164 ? 75.013 27.904 5.949 1.000 17.375 164 ALA A C 1
ATOM 1271 O O . ALA A 1 164 ? 74.688 26.734 5.755 1.000 20.674 164 ALA A O 1
ATOM 1273 N N . VAL A 1 165 ? 74.475 28.897 5.239 1.000 15.409 165 VAL A N 1
ATOM 1274 C CA . VAL A 1 165 ? 73.522 28.613 4.195 1.000 15.731 165 VAL A CA 1
ATOM 1275 C C . VAL A 1 165 ? 74.183 27.817 3.063 1.000 18.161 165 VAL A C 1
ATOM 1276 O O . VAL A 1 165 ? 73.623 26.823 2.606 1.000 16.435 165 VAL A O 1
ATOM 1280 N N . GLU A 1 166 ? 75.338 28.303 2.592 1.000 19.256 166 GLU A N 1
ATOM 1281 C CA . GLU A 1 166 ? 76.113 27.686 1.525 1.000 20.950 166 GLU A CA 1
ATOM 1282 C C . GLU A 1 166 ? 76.319 26.200 1.805 1.000 20.681 166 GLU A C 1
ATOM 1283 O O . GLU A 1 166 ? 76.115 25.393 0.908 1.000 20.969 166 GLU A O 1
ATOM 1289 N N . TRP A 1 167 ? 76.666 25.843 3.049 1.000 20.307 167 TRP A N 1
ATOM 1290 C CA . TRP A 1 167 ? 77.072 24.483 3.375 1.000 20.091 167 TRP A CA 1
ATOM 1291 C C . TRP A 1 167 ? 75.989 23.679 4.087 1.000 17.585 167 TRP A C 1
ATOM 1292 O O . TRP A 1 167 ? 76.155 22.483 4.230 1.000 18.175 167 TRP A O 1
ATOM 1303 N N . GLY A 1 168 ? 74.879 24.310 4.487 1.000 17.986 168 GLY A N 1
ATOM 1304 C CA . GLY A 1 168 ? 73.919 23.694 5.388 1.000 18.055 168 GLY A CA 1
ATOM 1305 C C . GLY A 1 168 ? 72.709 23.087 4.690 1.000 17.796 168 GLY A C 1
ATOM 1306 O O . GLY A 1 168 ? 72.170 22.117 5.200 1.000 21.584 168 GLY A O 1
ATOM 1307 N N . ILE A 1 169 ? 72.274 23.672 3.563 1.000 18.093 169 ILE A N 1
ATOM 1308 C CA . ILE A 1 169 ? 70.986 23.379 2.950 1.000 18.669 169 ILE A CA 1
ATOM 1309 C C . ILE A 1 169 ? 71.146 23.176 1.435 1.000 17.274 169 ILE A C 1
ATOM 1310 O O . ILE A 1 169 ? 71.996 23.797 0.807 1.000 15.851 169 ILE A O 1
ATOM 1315 N N . ILE A 1 170 ? 70.250 22.368 0.858 1.000 17.011 170 ILE A N 1
ATOM 1316 C CA . ILE A 1 170 ? 70.229 22.014 -0.552 1.000 17.470 170 ILE A CA 1
ATOM 1317 C C . ILE A 1 170 ? 69.871 23.235 -1.411 1.000 16.067 170 ILE A C 1
ATOM 1318 O O . ILE A 1 170 ? 68.836 23.856 -1.193 1.000 16.061 170 ILE A O 1
ATOM 1323 N N . HIS A 1 171 ? 70.650 23.491 -2.464 1.000 15.794 171 HIS A N 1
ATOM 1324 C CA . HIS A 1 171 ? 70.386 24.594 -3.398 1.000 17.520 171 HIS A CA 1
ATOM 1325 C C . HIS A 1 171 ? 69.799 24.045 -4.705 1.000 19.329 171 HIS A C 1
ATOM 1326 O O . HIS A 1 171 ? 69.128 23.020 -4.656 1.000 18.668 171 HIS A O 1
ATOM 1333 N N . GLU A 1 172 ? 70.120 24.674 -5.852 1.000 20.349 172 GLU A N 1
ATOM 1334 C CA . GLU A 1 172 ? 69.573 24.384 -7.180 1.000 26.243 172 GLU A CA 1
ATOM 1335 C C . GLU A 1 172 ? 69.985 23.023 -7.767 1.000 25.275 172 GLU A C 1
ATOM 1336 O O . GLU A 1 172 ? 69.390 22.592 -8.760 1.000 24.480 172 GLU A O 1
ATOM 1342 N N . GLU A 1 173 ? 70.968 22.320 -7.180 1.000 24.257 173 GLU A N 1
ATOM 1343 C CA . GLU A 1 173 ? 71.347 20.987 -7.656 1.000 24.695 173 GLU A CA 1
ATOM 1344 C C . GLU A 1 173 ? 70.227 19.937 -7.541 1.000 23.330 173 GLU A C 1
ATOM 1345 O O . GLU A 1 173 ? 70.230 18.976 -8.315 1.000 24.789 173 GLU A O 1
ATOM 1351 N N . ASP A 1 174 ? 69.290 20.080 -6.589 1.000 21.655 174 ASP A N 1
ATOM 1352 C CA . ASP A 1 174 ? 68.207 19.123 -6.378 1.000 22.342 174 ASP A CA 1
ATOM 1353 C C . ASP A 1 174 ? 66.908 19.916 -6.162 1.000 24.108 174 ASP A C 1
ATOM 1354 O O . ASP A 1 174 ? 66.379 19.976 -5.040 1.000 21.135 174 ASP A O 1
ATOM 1359 N N . PRO A 1 175 ? 66.352 20.566 -7.224 1.000 23.901 175 PRO A N 1
ATOM 1360 C CA . PRO A 1 175 ? 65.317 21.588 -7.050 1.000 24.387 175 PRO A CA 1
ATOM 1361 C C . PRO A 1 175 ? 64.025 21.146 -6.351 1.000 23.593 175 PRO A C 1
ATOM 1362 O O . PRO A 1 175 ? 63.440 21.953 -5.639 1.000 22.750 175 PRO A O 1
ATOM 1366 N N . GLU A 1 176 ? 63.566 19.900 -6.576 1.000 21.820 176 GLU A N 1
ATOM 1367 C CA . GLU A 1 176 ? 62.426 19.330 -5.856 1.000 23.102 176 GLU A CA 1
ATOM 1368 C C . GLU A 1 176 ? 62.578 19.489 -4.336 1.000 21.551 176 GLU A C 1
ATOM 1369 O O . GLU A 1 176 ? 61.579 19.680 -3.633 1.000 23.447 176 GLU A O 1
ATOM 1375 N N . PHE A 1 177 ? 63.811 19.380 -3.834 1.000 19.457 177 PHE A N 1
ATOM 1376 C CA . PHE A 1 177 ? 64.077 19.311 -2.402 1.000 18.783 177 PHE A CA 1
ATOM 1377 C C . PHE A 1 177 ? 64.949 20.467 -1.906 1.000 18.449 177 PHE A C 1
ATOM 1378 O O . PHE A 1 177 ? 65.440 20.410 -0.788 1.000 14.965 177 PHE A O 1
ATOM 1386 N N . GLU A 1 178 ? 65.041 21.548 -2.693 1.000 18.602 178 GLU A N 1
ATOM 1387 C CA . GLU A 1 178 ? 65.765 22.756 -2.317 1.000 19.943 178 GLU A CA 1
ATOM 1388 C C . GLU A 1 178 ? 65.309 23.221 -0.927 1.000 17.668 178 GLU A C 1
ATOM 1389 O O . GLU A 1 178 ? 64.136 23.088 -0.609 1.000 16.323 178 GLU A O 1
ATOM 1395 N N . ASN A 1 179 ? 66.270 23.718 -0.119 1.000 16.347 179 ASN A N 1
ATOM 1396 C CA . ASN A 1 179 ? 66.166 24.177 1.267 1.000 15.675 179 ASN A CA 1
ATOM 1397 C C . ASN A 1 179 ? 65.988 23.019 2.257 1.000 14.892 179 ASN A C 1
ATOM 1398 O O . ASN A 1 179 ? 65.794 23.250 3.450 1.000 15.786 179 ASN A O 1
ATOM 1403 N N . GLY A 1 180 ? 66.110 21.778 1.795 1.000 15.630 180 GLY A N 1
ATOM 1404 C CA . GLY A 1 180 ? 66.274 20.645 2.705 1.000 15.845 180 GLY A CA 1
ATOM 1405 C C . GLY A 1 180 ? 67.725 20.482 3.157 1.000 15.569 180 GLY A C 1
ATOM 1406 O O . GLY A 1 180 ? 68.573 21.273 2.783 1.000 14.688 180 GLY A O 1
ATOM 1407 N N . SER A 1 181 ? 67.977 19.467 3.999 1.000 15.455 181 SER A N 1
ATOM 1408 C CA . SER A 1 181 ? 69.282 19.209 4.584 1.000 14.543 181 SER A CA 1
ATOM 1409 C C . SER A 1 181 ? 69.396 17.701 4.813 1.000 15.455 181 SER A C 1
ATOM 1410 O O . SER A 1 181 ? 68.385 17.017 4.881 1.000 15.493 181 SER A O 1
ATOM 1413 N N . TYR A 1 182 ? 70.622 17.207 4.878 1.000 14.426 182 TYR A N 1
ATOM 1414 C CA . TYR A 1 182 ? 70.924 15.857 5.346 1.000 17.030 182 TYR A CA 1
ATOM 1415 C C . TYR A 1 182 ? 71.503 15.956 6.755 1.000 18.582 182 TYR A C 1
ATOM 1416 O O . TYR A 1 182 ? 72.415 16.755 6.979 1.000 17.764 182 TYR A O 1
ATOM 1425 N N . ALA A 1 183 ? 70.951 15.164 7.703 1.000 19.022 183 ALA A N 1
ATOM 1426 C CA . ALA A 1 183 ? 71.339 15.213 9.107 1.000 19.018 183 ALA A CA 1
ATOM 1427 C C . ALA A 1 183 ? 71.861 13.843 9.525 1.000 19.032 183 ALA A C 1
ATOM 1428 O O . ALA A 1 183 ? 71.126 12.875 9.407 1.000 22.555 183 ALA A O 1
ATOM 1430 N N . PHE A 1 184 ? 73.079 13.779 10.075 1.000 18.478 184 PHE A N 1
ATOM 1431 C CA . PHE A 1 184 ? 73.649 12.533 10.584 1.000 17.277 184 PHE A CA 1
ATOM 1432 C C . PHE A 1 184 ? 73.750 12.573 12.104 1.000 16.876 184 PHE A C 1
ATOM 1433 O O . PHE A 1 184 ? 74.461 13.425 12.647 1.000 17.111 184 PHE A O 1
ATOM 1441 N N . ALA A 1 185 ? 73.068 11.624 12.764 1.000 16.962 185 ALA A N 1
ATOM 1442 C CA . ALA A 1 185 ? 73.018 11.505 14.214 1.000 16.582 185 ALA A CA 1
ATOM 1443 C C . ALA A 1 185 ? 73.957 10.381 14.639 1.000 18.249 185 ALA A C 1
ATOM 1444 O O . ALA A 1 185 ? 73.853 9.308 14.060 1.000 16.736 185 ALA A O 1
ATOM 1446 N N . GLN A 1 186 ? 74.832 10.612 15.634 1.000 16.836 186 GLN A N 1
ATOM 1447 C CA . GLN A 1 186 ? 75.774 9.595 16.073 1.000 17.366 186 GLN A CA 1
ATOM 1448 C C . GLN A 1 186 ? 76.077 9.773 17.560 1.000 16.510 186 GLN A C 1
ATOM 1449 O O . GLN A 1 186 ? 76.711 10.740 17.972 1.000 15.455 186 GLN A O 1
ATOM 1455 N N . LYS A 1 187 ? 75.581 8.848 18.380 1.000 18.074 187 LYS A N 1
ATOM 1456 C CA . LYS A 1 187 ? 75.719 8.947 19.830 1.000 18.110 187 LYS A CA 1
ATOM 1457 C C . LYS A 1 187 ? 77.027 8.285 20.255 1.000 19.725 187 LYS A C 1
ATOM 1458 O O . LYS A 1 187 ? 77.250 7.120 19.897 1.000 19.735 187 LYS A O 1
ATOM 1464 N N . TYR A 1 188 ? 77.902 9.030 20.965 1.000 19.389 188 TYR A N 1
ATOM 1465 C CA . TYR A 1 188 ? 79.147 8.491 21.512 1.000 19.652 188 TYR A CA 1
ATOM 1466 C C . TYR A 1 188 ? 79.148 8.440 23.041 1.000 20.320 188 TYR A C 1
ATOM 1467 O O . TYR A 1 188 ? 78.723 9.394 23.669 1.000 21.506 188 TYR A O 1
ATOM 1476 N N . LEU A 1 189 ? 79.665 7.345 23.622 1.000 19.786 189 LEU A N 1
ATOM 1477 C CA . LEU A 1 189 ? 80.058 7.292 25.025 1.000 20.914 189 LEU A CA 1
ATOM 1478 C C . LEU A 1 189 ? 81.531 7.693 25.144 1.000 20.287 189 LEU A C 1
ATOM 1479 O O . LEU A 1 189 ? 82.334 7.314 24.285 1.000 19.840 189 LEU A O 1
ATOM 1484 N N . HIS A 1 190 ? 81.867 8.488 26.180 1.000 18.827 190 HIS A N 1
ATOM 1485 C CA . HIS A 1 190 ? 83.254 8.805 26.494 1.000 19.916 190 HIS A CA 1
ATOM 1486 C C . HIS A 1 190 ? 83.784 7.964 27.647 1.000 20.443 190 HIS A C 1
ATOM 1487 O O . HIS A 1 190 ? 83.041 7.540 28.525 1.000 23.371 190 HIS A O 1
ATOM 1494 N N . GLN A 1 191 ? 85.107 7.789 27.650 1.000 20.705 191 GLN A N 1
ATOM 1495 C CA . GLN A 1 191 ? 85.836 7.151 28.733 1.000 22.693 191 GLN A CA 1
ATOM 1496 C C . GLN A 1 191 ? 86.432 8.279 29.570 1.000 20.326 191 GLN A C 1
ATOM 1497 O O . GLN A 1 191 ? 87.618 8.560 29.479 1.000 18.084 191 GLN A O 1
ATOM 1511 N N . ASP A 1 193 ? 87.170 8.788 32.638 1.000 26.516 193 ASP A N 1
ATOM 1512 C CA . ASP A 1 193 ? 88.230 8.523 33.610 1.000 29.128 193 ASP A CA 1
ATOM 1513 C C . ASP A 1 193 ? 89.594 8.620 32.917 1.000 28.254 193 ASP A C 1
ATOM 1514 O O . ASP A 1 193 ? 90.464 9.377 33.371 1.000 27.820 193 ASP A O 1
ATOM 1519 N N . ALA A 1 194 ? 89.742 7.921 31.784 1.000 26.500 194 ALA A N 1
ATOM 1520 C CA . ALA A 1 194 ? 90.962 7.950 30.991 1.000 27.671 194 ALA A CA 1
ATOM 1521 C C . ALA A 1 194 ? 91.257 9.373 30.502 1.000 27.651 194 ALA A C 1
ATOM 1522 O O . ALA A 1 194 ? 92.376 9.878 30.653 1.000 27.220 194 ALA A O 1
ATOM 1524 N N . TRP A 1 195 ? 90.224 10.048 29.981 1.000 26.674 195 TRP A N 1
ATOM 1525 C CA . TRP A 1 195 ? 90.374 11.420 29.495 1.000 26.758 195 TRP A CA 1
ATOM 1526 C C . TRP A 1 195 ? 90.842 12.349 30.613 1.000 26.357 195 TRP A C 1
ATOM 1527 O O . TRP A 1 195 ? 91.724 13.176 30.397 1.000 26.546 195 TRP A O 1
ATOM 1538 N N . LYS A 1 196 ? 90.240 12.224 31.809 1.000 28.188 196 LYS A N 1
ATOM 1539 C CA . LYS A 1 196 ? 90.571 13.106 32.923 1.000 30.417 196 LYS A CA 1
ATOM 1540 C C . LYS A 1 196 ? 91.999 12.878 33.425 1.000 30.789 196 LYS A C 1
ATOM 1541 O O . LYS A 1 196 ? 92.571 13.789 34.027 1.000 36.562 196 LYS A O 1
ATOM 1547 N N . SER A 1 197 ? 92.589 11.701 33.171 1.000 30.988 197 SER A N 1
ATOM 1548 C CA . SER A 1 197 ? 93.931 11.404 33.654 1.000 33.579 197 SER A CA 1
ATOM 1549 C C . SER A 1 197 ? 95.015 11.965 32.729 1.000 33.044 197 SER A C 1
ATOM 1550 O O . SER A 1 197 ? 96.180 11.958 33.109 1.000 34.861 197 SER A O 1
ATOM 1553 N N . LEU A 1 198 ? 94.667 12.403 31.505 1.000 33.213 198 LEU A N 1
ATOM 1554 C CA . LEU A 1 198 ? 95.630 13.064 30.631 1.000 30.535 198 LEU A CA 1
ATOM 1555 C C . LEU A 1 198 ? 95.945 14.440 31.203 1.000 29.864 198 LEU A C 1
ATOM 1556 O O . LEU A 1 198 ? 95.089 15.037 31.842 1.000 27.715 198 LEU A O 1
ATOM 1561 N N . SER A 1 199 ? 97.154 14.941 30.927 1.000 29.898 199 SER A N 1
ATOM 1562 C CA . SER A 1 199 ? 97.480 16.342 31.139 1.000 31.258 199 SER A CA 1
ATOM 1563 C C . SER A 1 199 ? 96.731 17.219 30.138 1.000 28.114 199 SER A C 1
ATOM 1564 O O . SER A 1 199 ? 96.299 16.758 29.080 1.000 24.808 199 SER A O 1
ATOM 1567 N N . THR A 1 200 ? 96.655 18.508 30.472 1.000 26.715 200 THR A N 1
ATOM 1568 C CA . THR A 1 200 ? 96.031 19.490 29.603 1.000 27.601 200 THR A CA 1
ATOM 1569 C C . THR A 1 200 ? 96.687 19.450 28.226 1.000 24.888 200 THR A C 1
ATOM 1570 O O . THR A 1 200 ? 96.004 19.420 27.217 1.000 22.058 200 THR A O 1
ATOM 1574 N N . GLU A 1 201 ? 98.014 19.394 28.219 1.000 26.242 201 GLU A N 1
ATOM 1575 C CA . GLU A 1 201 ? 98.802 19.400 26.999 1.000 28.719 201 GLU A CA 1
ATOM 1576 C C . GLU A 1 201 ? 98.549 18.127 26.171 1.000 27.000 201 GLU A C 1
ATOM 1577 O O . GLU A 1 201 ? 98.481 18.202 24.945 1.000 26.582 201 GLU A O 1
ATOM 1583 N N . GLN A 1 202 ? 98.339 16.980 26.829 1.000 24.794 202 GLN A N 1
ATOM 1584 C CA . GLN A 1 202 ? 98.041 15.729 26.149 1.000 24.844 202 GLN A CA 1
ATOM 1585 C C . GLN A 1 202 ? 96.656 15.794 25.498 1.000 24.730 202 GLN A C 1
ATOM 1586 O O . GLN A 1 202 ? 96.463 15.284 24.397 1.000 23.807 202 GLN A O 1
ATOM 1592 N N . GLN A 1 203 ? 95.689 16.440 26.169 1.000 22.064 203 GLN A N 1
ATOM 1593 C CA . GLN A 1 203 ? 94.364 16.630 25.599 1.000 22.087 203 GLN A CA 1
ATOM 1594 C C . GLN A 1 203 ? 94.411 17.557 24.387 1.000 21.968 203 GLN A C 1
ATOM 1595 O O . GLN A 1 203 ? 93.660 17.359 23.428 1.000 21.991 203 GLN A O 1
ATOM 1601 N N . GLU A 1 204 ? 95.268 18.583 24.460 1.000 19.967 204 GLU A N 1
ATOM 1602 C CA . GLU A 1 204 ? 95.414 19.540 23.375 1.000 21.713 204 GLU A CA 1
ATOM 1603 C C . GLU A 1 204 ? 95.986 18.868 22.124 1.000 21.587 204 GLU A C 1
ATOM 1604 O O . GLU A 1 204 ? 95.603 19.236 21.014 1.000 22.186 204 GLU A O 1
ATOM 1610 N N . GLN A 1 205 ? 96.853 17.857 22.292 1.000 21.642 205 GLN A N 1
ATOM 1611 C CA . GLN A 1 205 ? 97.363 17.082 21.168 1.000 22.810 205 GLN A CA 1
ATOM 1612 C C . GLN A 1 205 ? 96.262 16.274 20.487 1.000 21.772 205 GLN A C 1
ATOM 1613 O O . GLN A 1 205 ? 96.317 16.077 19.270 1.000 22.930 205 GLN A O 1
ATOM 1619 N N . VAL A 1 206 ? 95.328 15.739 21.279 1.000 20.090 206 VAL A N 1
ATOM 1620 C CA . VAL A 1 206 ? 94.244 14.922 20.762 1.000 19.411 206 VAL A CA 1
ATOM 1621 C C . VAL A 1 206 ? 93.319 15.796 19.901 1.000 18.991 206 VAL A C 1
ATOM 1622 O O . VAL A 1 206 ? 92.840 15.342 18.866 1.000 19.586 206 VAL A O 1
ATOM 1626 N N . ILE A 1 207 ? 93.052 17.028 20.356 1.000 19.784 207 ILE A N 1
ATOM 1627 C CA . ILE A 1 207 ? 92.062 17.892 19.724 1.000 21.753 207 ILE A CA 1
ATOM 1628 C C . ILE A 1 207 ? 92.659 18.726 18.587 1.000 20.862 207 ILE A C 1
ATOM 1629 O O . ILE A 1 207 ? 91.992 18.887 17.560 1.000 21.251 207 ILE A O 1
ATOM 1634 N N . GLY A 1 208 ? 93.856 19.302 18.782 1.000 19.370 208 GLY A N 1
ATOM 1635 C CA . GLY A 1 208 ? 94.457 20.204 17.805 1.000 18.112 208 GLY A CA 1
ATOM 1636 C C . GLY A 1 208 ? 94.261 21.686 18.131 1.000 19.127 208 GLY A C 1
ATOM 1637 O O . GLY A 1 208 ? 94.532 22.542 17.277 1.000 17.060 208 GLY A O 1
ATOM 1638 N N . ARG A 1 209 ? 93.775 21.988 19.352 1.000 20.052 209 ARG A N 1
ATOM 1639 C CA . ARG A 1 209 ? 93.635 23.360 19.825 1.000 19.304 209 ARG A CA 1
ATOM 1640 C C . ARG A 1 209 ? 93.956 23.458 21.320 1.000 20.862 209 ARG A C 1
ATOM 1641 O O . ARG A 1 209 ? 93.932 22.454 22.033 1.000 22.325 209 ARG A O 1
ATOM 1649 N N . ARG A 1 210 ? 94.262 24.689 21.769 1.000 23.170 210 ARG A N 1
ATOM 1650 C CA . ARG A 1 210 ? 94.507 25.021 23.162 1.000 22.642 210 ARG A CA 1
ATOM 1651 C C . ARG A 1 210 ? 93.187 24.954 23.912 1.000 21.260 210 ARG A C 1
ATOM 1652 O O . ARG A 1 210 ? 92.133 25.275 23.362 1.000 21.786 210 ARG A O 1
ATOM 1660 N N . LYS A 1 211 ? 93.231 24.520 25.170 1.000 20.655 211 LYS A N 1
ATOM 1661 C CA . LYS A 1 211 ? 91.993 24.206 25.870 1.000 20.772 211 LYS A CA 1
ATOM 1662 C C . LYS A 1 211 ? 91.315 25.495 26.340 1.000 21.080 211 LYS A C 1
ATOM 1663 O O . LYS A 1 211 ? 90.147 25.709 26.043 1.000 21.444 211 LYS A O 1
ATOM 1669 N N . PHE A 1 212 ? 92.038 26.350 27.067 1.000 21.659 212 PHE A N 1
ATOM 1670 C CA . PHE A 1 212 ? 91.442 27.477 27.769 1.000 27.001 212 PHE A CA 1
ATOM 1671 C C . PHE A 1 212 ? 91.051 28.588 26.789 1.000 26.449 212 PHE A C 1
ATOM 1672 O O . PHE A 1 212 ? 89.921 29.068 26.841 1.000 27.646 212 PHE A O 1
ATOM 1680 N N . THR A 1 213 ? 91.988 28.990 25.913 1.000 24.453 213 THR A N 1
ATOM 1681 C CA . THR A 1 213 ? 91.766 30.065 24.953 1.000 26.757 213 THR A CA 1
ATOM 1682 C C . THR A 1 213 ? 91.071 29.568 23.679 1.000 24.613 213 THR A C 1
ATOM 1683 O O . THR A 1 213 ? 90.533 30.375 22.931 1.000 24.251 213 THR A O 1
ATOM 1687 N N . ASP A 1 214 ? 91.135 28.267 23.393 1.000 22.076 214 ASP A N 1
ATOM 1688 C CA . ASP A 1 214 ? 90.604 27.719 22.153 1.000 22.753 214 ASP A CA 1
ATOM 1689 C C . ASP A 1 214 ? 91.318 28.217 20.885 1.000 21.205 214 ASP A C 1
ATOM 1690 O O . ASP A 1 214 ? 90.794 28.043 19.785 1.000 23.598 214 ASP A O 1
ATOM 1695 N N . LEU A 1 215 ? 92.531 28.757 20.998 1.000 21.891 215 LEU A N 1
ATOM 1696 C CA . LEU A 1 215 ? 93.325 29.074 19.819 1.000 21.759 215 LEU A CA 1
ATOM 1697 C C . LEU A 1 215 ? 93.799 27.780 19.159 1.000 22.090 215 LEU A C 1
ATOM 1698 O O . LEU A 1 215 ? 94.312 26.883 19.829 1.000 18.172 215 LEU A O 1
ATOM 1703 N N . GLU A 1 216 ? 93.627 27.691 17.824 1.000 22.417 216 GLU A N 1
ATOM 1704 C CA . GLU A 1 216 ? 94.103 26.537 17.077 1.000 23.301 216 GLU A CA 1
ATOM 1705 C C . GLU A 1 216 ? 95.617 26.454 17.269 1.000 22.522 216 GLU A C 1
ATOM 1706 O O . GLU A 1 216 ? 96.277 27.494 17.390 1.000 21.755 216 GLU A O 1
ATOM 1712 N N . GLN A 1 217 ? 96.145 25.228 17.400 1.000 22.221 217 GLN A N 1
ATOM 1713 C CA . GLN A 1 217 ? 97.585 25.018 17.405 1.000 24.293 217 GLN A CA 1
ATOM 1714 C C . GLN A 1 217 ? 98.129 25.327 16.007 1.000 25.752 217 GLN A C 1
ATOM 1715 O O . GLN A 1 217 ? 97.437 25.106 15.015 1.000 21.760 217 GLN A O 1
ATOM 1721 N N . GLY A 1 218 ? 99.367 25.843 15.945 1.000 30.705 218 GLY A N 1
ATOM 1722 C CA . GLY A 1 218 ? 100.106 25.924 14.692 1.000 32.535 218 GLY A CA 1
ATOM 1723 C C . GLY A 1 218 ? 100.316 24.520 14.129 1.000 34.352 218 GLY A C 1
ATOM 1724 O O . GLY A 1 218 ? 100.537 23.601 14.907 1.000 38.537 218 GLY A O 1
ATOM 1725 N N . ASP A 1 219 ? 100.190 24.339 12.806 1.000 41.410 219 ASP A N 1
ATOM 1726 C CA . ASP A 1 219 ? 100.228 23.006 12.216 1.000 46.360 219 ASP A CA 1
ATOM 1727 C C . ASP A 1 219 ? 101.545 22.313 12.565 1.000 46.619 219 ASP A C 1
ATOM 1728 O O . ASP A 1 219 ? 101.569 21.092 12.744 1.000 51.299 219 ASP A O 1
ATOM 1733 N N . GLU A 1 220 ? 102.617 23.105 12.716 1.000 44.592 220 GLU A N 1
ATOM 1734 C CA . GLU A 1 220 ? 103.924 22.587 13.102 1.000 48.203 220 GLU A CA 1
ATOM 1735 C C . GLU A 1 220 ? 103.848 21.806 14.415 1.000 44.201 220 GLU A C 1
ATOM 1736 O O . GLU A 1 220 ? 104.584 20.837 14.568 1.000 45.822 220 GLU A O 1
ATOM 1742 N N . ASP A 1 221 ? 102.965 22.217 15.342 1.000 39.691 221 ASP A N 1
ATOM 1743 C CA . ASP A 1 221 ? 102.844 21.603 16.656 1.000 40.381 221 ASP A CA 1
ATOM 1744 C C . ASP A 1 221 ? 101.747 20.536 16.729 1.000 36.216 221 ASP A C 1
ATOM 1745 O O . ASP A 1 221 ? 101.660 19.834 17.732 1.000 32.890 221 ASP A O 1
ATOM 1750 N N . LYS A 1 222 ? 100.904 20.385 15.702 1.000 34.114 222 LYS A N 1
ATOM 1751 C CA . LYS A 1 222 ? 99.815 19.420 15.793 1.000 32.972 222 LYS A CA 1
ATOM 1752 C C . LYS A 1 222 ? 100.319 17.987 15.603 1.000 35.650 222 LYS A C 1
ATOM 1753 O O . LYS A 1 222 ? 101.256 17.749 14.830 1.000 36.003 222 LYS A O 1
ATOM 1759 N N . ASN A 1 223 ? 99.670 17.043 16.306 1.000 30.468 223 ASN A N 1
ATOM 1760 C CA . ASN A 1 223 ? 99.667 15.643 15.906 1.000 31.775 223 ASN A CA 1
ATOM 1761 C C . ASN A 1 223 ? 98.849 15.506 14.613 1.000 32.088 223 ASN A C 1
ATOM 1762 O O . ASN A 1 223 ? 97.774 16.100 14.477 1.000 26.823 223 ASN A O 1
ATOM 1767 N N . GLN A 1 224 ? 99.345 14.694 13.664 1.000 33.319 224 GLN A N 1
ATOM 1768 C CA . GLN A 1 224 ? 98.657 14.493 12.394 1.000 35.273 224 GLN A CA 1
ATOM 1769 C C . GLN A 1 224 ? 97.379 13.659 12.552 1.000 31.261 224 GLN A C 1
ATOM 1770 O O . GLN A 1 224 ? 96.515 13.722 11.676 1.000 30.174 224 GLN A O 1
ATOM 1776 N N . ARG A 1 225 ? 97.203 12.950 13.681 1.000 29.191 225 ARG A N 1
ATOM 1777 C CA . ARG A 1 225 ? 95.950 12.254 13.960 1.000 27.102 225 ARG A CA 1
ATOM 1778 C C . ARG A 1 225 ? 95.025 13.072 14.876 1.000 25.098 225 ARG A C 1
ATOM 1779 O O . ARG A 1 225 ? 94.004 12.559 15.348 1.000 22.209 225 ARG A O 1
ATOM 1787 N N . ALA A 1 226 ? 95.334 14.353 15.099 1.000 22.546 226 ALA A N 1
ATOM 1788 C CA . ALA A 1 226 ? 94.480 15.214 15.901 1.000 23.239 226 ALA A CA 1
ATOM 1789 C C . ALA A 1 226 ? 93.101 15.354 15.257 1.000 24.512 226 ALA A C 1
ATOM 1790 O O . ALA A 1 226 ? 92.957 15.364 14.030 1.000 26.352 226 ALA A O 1
ATOM 1792 N N . HIS A 1 227 ? 92.080 15.479 16.115 1.000 25.221 227 HIS A N 1
ATOM 1793 C CA . HIS A 1 227 ? 90.700 15.495 15.668 1.000 22.838 227 HIS A CA 1
ATOM 1794 C C . HIS A 1 227 ? 90.474 16.547 14.588 1.000 20.874 227 HIS A C 1
ATOM 1795 O O . HIS A 1 227 ? 89.869 16.228 13.566 1.000 20.881 227 HIS A O 1
ATOM 1802 N N . ASN A 1 228 ? 90.988 17.772 14.777 1.000 22.754 228 ASN A N 1
ATOM 1803 C CA . ASN A 1 228 ? 90.697 18.839 13.823 1.000 23.703 228 ASN A CA 1
ATOM 1804 C C . ASN A 1 228 ? 91.540 18.747 12.539 1.000 24.022 228 ASN A C 1
ATOM 1805 O O . ASN A 1 228 ? 91.404 19.617 11.679 1.000 23.594 228 ASN A O 1
ATOM 1810 N N . VAL A 1 229 ? 92.413 17.736 12.410 1.000 23.288 229 VAL A N 1
ATOM 1811 C CA . VAL A 1 229 ? 93.111 17.456 11.163 1.000 25.531 229 VAL A CA 1
ATOM 1812 C C . VAL A 1 229 ? 92.374 16.390 10.346 1.000 24.941 229 VAL A C 1
ATOM 1813 O O . VAL A 1 229 ? 92.015 16.634 9.200 1.000 27.828 229 VAL A O 1
ATOM 1817 N N . VAL A 1 230 ? 92.116 15.223 10.939 1.000 25.805 230 VAL A N 1
ATOM 1818 C CA . VAL A 1 230 ? 91.604 14.078 10.203 1.000 26.786 230 VAL A CA 1
ATOM 1819 C C . VAL A 1 230 ? 90.123 14.247 9.872 1.000 26.293 230 VAL A C 1
ATOM 1820 O O . VAL A 1 230 ? 89.679 13.717 8.860 1.000 24.382 230 VAL A O 1
ATOM 1824 N N . SER A 1 231 ? 89.369 14.964 10.728 1.000 27.227 231 SER A N 1
ATOM 1825 C CA . SER A 1 231 ? 87.938 15.187 10.535 1.000 28.666 231 SER A CA 1
ATOM 1826 C C . SER A 1 231 ? 87.625 16.118 9.349 1.000 27.830 231 SER A C 1
ATOM 1827 O O . SER A 1 231 ? 86.469 16.205 8.960 1.000 28.955 231 SER A O 1
ATOM 1830 N N . GLN A 1 232 ? 88.624 16.795 8.765 1.000 27.324 232 GLN A N 1
ATOM 1831 C CA . GLN A 1 232 ? 88.412 17.678 7.618 1.000 28.923 232 GLN A CA 1
ATOM 1832 C C . GLN A 1 232 ? 88.096 16.888 6.335 1.000 27.918 232 GLN A C 1
ATOM 1833 O O . GLN A 1 232 ? 88.321 15.681 6.261 1.000 27.697 232 GLN A O 1
ATOM 1839 N N . ASP A 1 233 ? 87.454 17.579 5.374 1.000 26.733 233 ASP A N 1
ATOM 1840 C CA . ASP A 1 233 ? 87.231 17.127 4.003 1.000 26.819 233 ASP A CA 1
ATOM 1841 C C . ASP A 1 233 ? 87.799 18.216 3.091 1.000 26.948 233 ASP A C 1
ATOM 1842 O O . ASP A 1 233 ? 87.201 19.281 2.957 1.000 26.331 233 ASP A O 1
ATOM 1847 N N . ASN A 1 234 ? 88.974 17.959 2.521 1.000 27.539 234 ASN A N 1
ATOM 1848 C CA . ASN A 1 234 ? 89.705 18.963 1.755 1.000 32.421 234 ASN A CA 1
ATOM 1849 C C . ASN A 1 234 ? 89.853 18.552 0.284 1.000 35.821 234 ASN A C 1
ATOM 1850 O O . ASN A 1 234 ? 90.684 19.137 -0.423 1.000 38.472 234 ASN A O 1
ATOM 1855 N N . ARG A 1 235 ? 89.023 17.602 -0.180 1.000 34.641 235 ARG A N 1
ATOM 1856 C CA . ARG A 1 235 ? 89.081 17.086 -1.546 1.000 38.742 235 ARG A CA 1
ATOM 1857 C C . ARG A 1 235 ? 89.079 18.217 -2.580 1.000 35.992 235 ARG A C 1
ATOM 1858 O O . ARG A 1 235 ? 88.330 19.191 -2.451 1.000 30.420 235 ARG A O 1
ATOM 1866 N N . ASN A 1 236 ? 89.945 18.067 -3.593 1.000 34.502 236 ASN A N 1
ATOM 1867 C CA . ASN A 1 236 ? 90.010 18.937 -4.751 1.000 38.201 236 ASN A CA 1
ATOM 1868 C C . ASN A 1 236 ? 90.536 20.315 -4.364 1.000 41.909 236 ASN A C 1
ATOM 1869 O O . ASN A 1 236 ? 90.351 21.249 -5.129 1.000 39.138 236 ASN A O 1
ATOM 1874 N N . ASP A 1 237 ? 91.251 20.401 -3.224 1.000 47.223 237 ASP A N 1
ATOM 1875 C CA . ASP A 1 237 ? 91.700 21.644 -2.605 1.000 49.521 237 ASP A CA 1
ATOM 1876 C C . ASP A 1 237 ? 90.534 22.588 -2.290 1.000 51.734 237 ASP A C 1
ATOM 1877 O O . ASP A 1 237 ? 90.696 23.805 -2.376 1.000 52.731 237 ASP A O 1
ATOM 1879 N N . VAL A 1 238 ? 89.375 22.029 -1.907 1.000 47.310 238 VAL A N 1
ATOM 1880 C CA . VAL A 1 238 ? 88.268 22.793 -1.353 1.000 45.654 238 VAL A CA 1
ATOM 1881 C C . VAL A 1 238 ? 88.080 22.355 0.097 1.000 38.240 238 VAL A C 1
ATOM 1882 O O . VAL A 1 238 ? 88.120 21.159 0.365 1.000 34.836 238 VAL A O 1
ATOM 1886 N N . GLU A 1 239 ? 87.828 23.308 1.006 1.000 34.180 239 GLU A N 1
ATOM 1887 C CA . GLU A 1 239 ? 87.595 22.992 2.414 1.000 37.153 239 GLU A CA 1
ATOM 1888 C C . GLU A 1 239 ? 86.095 22.877 2.678 1.000 28.086 239 GLU A C 1
ATOM 1889 O O . GLU A 1 239 ? 85.496 23.828 3.106 1.000 21.953 239 GLU A O 1
ATOM 1895 N N . HIS A 1 240 ? 85.558 21.661 2.506 1.000 25.492 240 HIS A N 1
ATOM 1896 C CA . HIS A 1 240 ? 84.142 21.341 2.621 1.000 26.759 240 HIS A CA 1
ATOM 1897 C C . HIS A 1 240 ? 83.690 21.430 4.086 1.000 26.461 240 HIS A C 1
ATOM 1898 O O . HIS A 1 240 ? 84.447 21.055 4.998 1.000 24.762 240 HIS A O 1
ATOM 1905 N N . LYS A 1 241 ? 82.468 21.954 4.307 1.000 24.697 241 LYS A N 1
ATOM 1906 C CA . LYS A 1 241 ? 81.935 22.162 5.650 1.000 24.679 241 LYS A CA 1
ATOM 1907 C C . LYS A 1 241 ? 80.575 21.486 5.840 1.000 21.879 241 LYS A C 1
ATOM 1908 O O . LYS A 1 241 ? 79.867 21.188 4.869 1.000 22.724 241 LYS A O 1
ATOM 1914 N N . ILE A 1 242 ? 80.254 21.232 7.123 1.000 19.970 242 ILE A N 1
ATOM 1915 C CA . ILE A 1 242 ? 78.897 20.975 7.587 1.000 19.307 242 ILE A CA 1
ATOM 1916 C C . ILE A 1 242 ? 78.672 21.767 8.875 1.000 19.006 242 ILE A C 1
ATOM 1917 O O . ILE A 1 242 ? 79.590 22.415 9.386 1.000 17.254 242 ILE A O 1
ATOM 1922 N N . ILE A 1 243 ? 77.439 21.721 9.393 1.000 18.309 243 ILE A N 1
ATOM 1923 C CA . ILE A 1 243 ? 77.116 22.431 10.627 1.000 18.682 243 ILE A CA 1
ATOM 1924 C C . ILE A 1 243 ? 76.995 21.412 11.764 1.000 19.166 243 ILE A C 1
ATOM 1925 O O . ILE A 1 243 ? 76.005 20.675 11.799 1.000 20.279 243 ILE A O 1
ATOM 1930 N N . ARG A 1 244 ? 77.969 21.431 12.687 1.000 18.518 244 ARG A N 1
ATOM 1931 C CA . ARG A 1 244 ? 78.030 20.509 13.816 1.000 24.949 244 ARG A CA 1
ATOM 1932 C C . ARG A 1 244 ? 77.420 21.181 15.053 1.000 28.697 244 ARG A C 1
ATOM 1933 O O . ARG A 1 244 ? 77.838 22.264 15.440 1.000 26.424 244 ARG A O 1
ATOM 1949 N N . ASN A 1 246 ? 77.040 19.550 18.239 1.000 33.286 246 ASN A N 1
ATOM 1950 C CA . ASN A 1 246 ? 77.288 18.486 19.207 1.000 32.412 246 ASN A CA 1
ATOM 1951 C C . ASN A 1 246 ? 76.848 18.878 20.620 1.000 34.400 246 ASN A C 1
ATOM 1952 O O . ASN A 1 246 ? 76.893 20.057 20.980 1.000 29.845 246 ASN A O 1
ATOM 1957 N N . VAL A 1 247 ? 76.483 17.853 21.419 1.000 28.711 247 VAL A N 1
ATOM 1958 C CA . VAL A 1 247 ? 75.695 18.029 22.628 1.000 25.940 247 VAL A CA 1
ATOM 1959 C C . VAL A 1 247 ? 76.175 17.047 23.698 1.000 21.581 247 VAL A C 1
ATOM 1960 O O . VAL A 1 247 ? 76.056 15.843 23.513 1.000 19.203 247 VAL A O 1
ATOM 1964 N N . PRO A 1 248 ? 76.688 17.502 24.865 1.000 18.555 248 PRO A N 1
ATOM 1965 C CA . PRO A 1 248 ? 76.856 16.622 26.024 1.000 17.938 248 PRO A CA 1
ATOM 1966 C C . PRO A 1 248 ? 75.561 15.919 26.472 1.000 18.116 248 PRO A C 1
ATOM 1967 O O . PRO A 1 248 ? 74.480 16.509 26.386 1.000 17.429 248 PRO A O 1
ATOM 1971 N N . PHE A 1 249 ? 75.659 14.650 26.916 1.000 17.254 249 PHE A N 1
ATOM 1972 C CA . PHE A 1 249 ? 74.606 13.988 27.692 1.000 16.188 249 PHE A CA 1
ATOM 1973 C C . PHE A 1 249 ? 75.301 13.267 28.851 1.000 15.822 249 PHE A C 1
ATOM 1974 O O . PHE A 1 249 ? 76.439 12.844 28.710 1.000 13.970 249 PHE A O 1
ATOM 1982 N N . SER A 1 250 ? 74.639 13.128 30.001 1.000 17.588 250 SER A N 1
ATOM 1983 C CA . SER A 1 250 ? 75.288 12.539 31.172 1.000 18.749 250 SER A CA 1
ATOM 1984 C C . SER A 1 250 ? 74.261 12.095 32.205 1.000 20.075 250 SER A C 1
ATOM 1985 O O . SER A 1 250 ? 73.258 12.772 32.453 1.000 17.893 250 SER A O 1
ATOM 1988 N N . ASP A 1 251 ? 74.537 10.915 32.774 1.000 20.123 251 ASP A N 1
ATOM 1989 C CA . ASP A 1 251 ? 74.051 10.540 34.097 1.000 22.599 251 ASP A CA 1
ATOM 1990 C C . ASP A 1 251 ? 75.278 10.544 34.996 1.000 20.542 251 ASP A C 1
ATOM 1991 O O . ASP A 1 251 ? 76.004 9.533 35.015 1.000 18.768 251 ASP A O 1
ATOM 1996 N N . PRO A 1 252 ? 75.594 11.688 35.667 1.000 18.028 252 PRO A N 1
ATOM 1997 C CA . PRO A 1 252 ? 76.853 11.830 36.397 1.000 18.621 252 PRO A CA 1
ATOM 1998 C C . PRO A 1 252 ? 76.942 11.072 37.717 1.000 20.238 252 PRO A C 1
ATOM 1999 O O . PRO A 1 252 ? 78.051 10.813 38.169 1.000 21.152 252 PRO A O 1
ATOM 2003 N N . GLY A 1 253 ? 75.803 10.705 38.316 1.000 19.861 253 GLY A N 1
ATOM 2004 C CA . GLY A 1 253 ? 75.802 9.746 39.411 1.000 21.522 253 GLY A CA 1
ATOM 2005 C C . GLY A 1 253 ? 76.344 8.374 38.983 1.000 23.241 253 GLY A C 1
ATOM 2006 O O . GLY A 1 253 ? 77.263 7.842 39.618 1.000 21.647 253 GLY A O 1
ATOM 2007 N N . GLU A 1 254 ? 75.765 7.823 37.898 1.000 22.841 254 GLU A N 1
ATOM 2008 C CA . GLU A 1 254 ? 76.170 6.541 37.333 1.000 25.388 254 GLU A CA 1
ATOM 2009 C C . GLU A 1 254 ? 77.516 6.591 36.598 1.000 25.699 254 GLU A C 1
ATOM 2010 O O . GLU A 1 254 ? 78.042 5.531 36.256 1.000 24.781 254 GLU A O 1
ATOM 2016 N N . ASN A 1 255 ? 78.068 7.787 36.338 1.000 25.807 255 ASN A N 1
ATOM 2017 C CA . ASN A 1 255 ? 79.292 7.938 35.557 1.000 28.388 255 ASN A CA 1
ATOM 2018 C C . ASN A 1 255 ? 79.111 7.429 34.121 1.000 27.336 255 ASN A C 1
ATOM 2019 O O . ASN A 1 255 ? 79.989 6.750 33.579 1.000 31.765 255 ASN A O 1
ATOM 2024 N N . VAL A 1 256 ? 77.977 7.771 33.493 1.000 26.970 256 VAL A N 1
ATOM 2025 C CA . VAL A 1 256 ? 77.737 7.472 32.090 1.000 26.850 256 VAL A CA 1
ATOM 2026 C C . VAL A 1 256 ? 77.561 8.786 31.335 1.000 27.144 256 VAL A C 1
ATOM 2027 O O . VAL A 1 256 ? 76.488 9.383 31.386 1.000 22.735 256 VAL A O 1
ATOM 2031 N N . THR A 1 257 ? 78.599 9.152 30.567 1.000 25.835 257 THR A N 1
ATOM 2032 C CA . THR A 1 257 ? 78.718 10.474 29.977 1.000 24.763 257 THR A CA 1
ATOM 2033 C C . THR A 1 257 ? 79.179 10.353 28.525 1.000 22.625 257 THR A C 1
ATOM 2034 O O . THR A 1 257 ? 79.964 9.475 28.212 1.000 21.497 257 THR A O 1
ATOM 2038 N N . GLY A 1 258 ? 78.663 11.229 27.640 1.000 21.388 258 GLY A N 1
ATOM 2039 C CA . GLY A 1 258 ? 79.025 11.188 26.238 1.000 20.935 258 GLY A CA 1
ATOM 2040 C C . GLY A 1 258 ? 78.689 12.475 25.481 1.000 20.342 258 GLY A C 1
ATOM 2041 O O . GLY A 1 258 ? 78.292 13.479 26.070 1.000 19.237 258 GLY A O 1
ATOM 2042 N N . THR A 1 259 ? 78.908 12.407 24.162 1.000 19.334 259 THR A N 1
ATOM 2043 C CA . THR A 1 259 ? 78.580 13.453 23.216 1.000 18.640 259 THR A CA 1
ATOM 2044 C C . THR A 1 259 ? 77.682 12.852 22.148 1.000 17.776 259 THR A C 1
ATOM 2045 O O . THR A 1 259 ? 77.982 11.778 21.620 1.000 17.545 259 THR A O 1
ATOM 2049 N N . TYR A 1 260 ? 76.558 13.522 21.873 1.000 16.398 260 TYR A N 1
ATOM 2050 C CA . TYR A 1 260 ? 75.677 13.116 20.801 1.000 17.629 260 TYR A CA 1
ATOM 2051 C C . TYR A 1 260 ? 76.015 14.027 19.631 1.000 17.506 260 TYR A C 1
ATOM 2052 O O . TYR A 1 260 ? 75.790 15.229 19.733 1.000 18.381 260 TYR A O 1
ATOM 2061 N N . PHE A 1 261 ? 76.662 13.477 18.596 1.000 16.267 261 PHE A N 1
ATOM 2062 C CA . PHE A 1 261 ? 76.986 14.225 17.392 1.000 16.880 261 PHE A CA 1
ATOM 2063 C C . PHE A 1 261 ? 75.722 14.414 16.554 1.000 15.778 261 PHE A C 1
ATOM 2064 O O . PHE A 1 261 ? 74.908 13.485 16.386 1.000 14.254 261 PHE A O 1
ATOM 2072 N N . ILE A 1 262 ? 75.544 15.639 16.059 1.000 14.586 262 ILE A N 1
ATOM 2073 C CA . ILE A 1 262 ? 74.514 15.965 15.075 1.000 17.342 262 ILE A CA 1
ATOM 2074 C C . ILE A 1 262 ? 75.129 16.947 14.072 1.000 17.587 262 ILE A C 1
ATOM 2075 O O . ILE A 1 262 ? 75.639 18.001 14.461 1.000 16.441 262 ILE A O 1
ATOM 2080 N N . GLY A 1 263 ? 75.140 16.537 12.793 1.000 18.689 263 GLY A N 1
ATOM 2081 C CA . GLY A 1 263 ? 75.758 17.287 11.708 1.000 18.526 263 GLY A CA 1
ATOM 2082 C C . GLY A 1 263 ? 74.824 17.448 10.507 1.000 19.078 263 GLY A C 1
ATOM 2083 O O . GLY A 1 263 ? 74.377 16.468 9.903 1.000 16.969 263 GLY A O 1
ATOM 2084 N N . TYR A 1 264 ? 74.551 18.714 10.173 1.000 18.217 264 TYR A N 1
ATOM 2085 C CA . TYR A 1 264 ? 73.626 19.074 9.123 1.000 17.285 264 TYR A CA 1
ATOM 2086 C C . TYR A 1 264 ? 74.448 19.542 7.931 1.000 17.478 264 TYR A C 1
ATOM 2087 O O . TYR A 1 264 ? 75.306 20.410 8.094 1.000 15.726 264 TYR A O 1
ATOM 2096 N N . GLY A 1 265 ? 74.167 18.994 6.748 1.000 17.577 265 GLY A N 1
ATOM 2097 C CA . GLY A 1 265 ? 74.892 19.408 5.552 1.000 17.279 265 GLY A CA 1
ATOM 2098 C C . GLY A 1 265 ? 74.007 19.484 4.315 1.000 16.700 265 GLY A C 1
ATOM 2099 O O . GLY A 1 265 ? 73.022 18.768 4.210 1.000 16.703 265 GLY A O 1
ATOM 2100 N N . ARG A 1 266 ? 74.396 20.374 3.395 1.000 18.910 266 ARG A N 1
ATOM 2101 C CA . ARG A 1 266 ? 73.938 20.383 2.013 1.000 18.187 266 ARG A CA 1
ATOM 2102 C C . ARG A 1 266 ? 74.289 19.067 1.313 1.000 19.093 266 ARG A C 1
ATOM 2103 O O . ARG A 1 266 ? 73.508 18.586 0.498 1.000 20.432 266 ARG A O 1
ATOM 2111 N N . TYR A 1 267 ? 75.453 18.498 1.643 1.000 18.423 267 TYR A N 1
ATOM 2112 C CA . TYR A 1 267 ? 75.943 17.277 1.018 1.000 22.012 267 TYR A CA 1
ATOM 2113 C C . TYR A 1 267 ? 76.176 16.174 2.061 1.000 20.670 267 TYR A C 1
ATOM 2114 O O . TYR A 1 267 ? 77.083 16.279 2.885 1.000 22.241 267 TYR A O 1
ATOM 2123 N N . TRP A 1 268 ? 75.371 15.107 2.038 1.000 19.619 268 TRP A N 1
ATOM 2124 C CA . TRP A 1 268 ? 75.671 13.892 2.795 1.000 20.363 268 TRP A CA 1
ATOM 2125 C C . TRP A 1 268 ? 77.062 13.361 2.444 1.000 20.072 268 TRP A C 1
ATOM 2126 O O . TRP A 1 268 ? 77.769 12.870 3.323 1.000 22.368 268 TRP A O 1
ATOM 2137 N N . ASP A 1 269 ? 77.465 13.529 1.180 1.000 20.384 269 ASP A N 1
ATOM 2138 C CA . ASP A 1 269 ? 78.775 13.123 0.690 1.000 20.427 269 ASP A CA 1
ATOM 2139 C C . ASP A 1 269 ? 79.912 13.740 1.509 1.000 19.688 269 ASP A C 1
ATOM 2140 O O . ASP A 1 269 ? 80.976 13.125 1.614 1.000 18.864 269 ASP A O 1
ATOM 2142 N N . VAL A 1 270 ? 79.722 14.942 2.081 1.000 19.586 270 VAL A N 1
ATOM 2143 C CA . VAL A 1 270 ? 80.790 15.598 2.829 1.000 18.827 270 VAL A CA 1
ATOM 2144 C C . VAL A 1 270 ? 80.881 14.962 4.209 1.000 18.596 270 VAL A C 1
ATOM 2145 O O . VAL A 1 270 ? 81.949 14.538 4.611 1.000 19.812 270 VAL A O 1
ATOM 2149 N N . THR A 1 271 ? 79.765 14.903 4.935 1.000 18.035 271 THR A N 1
ATOM 2150 C CA . THR A 1 271 ? 79.733 14.205 6.209 1.000 19.542 271 THR A CA 1
ATOM 2151 C C . THR A 1 271 ? 80.353 12.800 6.136 1.000 20.867 271 THR A C 1
ATOM 2152 O O . THR A 1 271 ? 81.130 12.422 7.022 1.000 19.098 271 THR A O 1
ATOM 2156 N N . LYS A 1 272 ? 79.965 12.026 5.104 1.000 22.368 272 LYS A N 1
ATOM 2157 C CA . LYS A 1 272 ? 80.345 10.625 4.985 1.000 25.218 272 LYS A CA 1
ATOM 2158 C C . LYS A 1 272 ? 81.857 10.504 4.789 1.000 24.128 272 LYS A C 1
ATOM 2159 O O . LYS A 1 272 ? 82.471 9.563 5.295 1.000 20.888 272 LYS A O 1
ATOM 2165 N N . THR A 1 273 ? 82.431 11.459 4.036 1.000 24.114 273 THR A N 1
ATOM 2166 C CA . THR A 1 273 ? 83.861 11.548 3.798 1.000 23.760 273 THR A CA 1
ATOM 2167 C C . THR A 1 273 ? 84.614 11.923 5.080 1.000 21.726 273 THR A C 1
ATOM 2168 O O . THR A 1 273 ? 85.708 11.424 5.305 1.000 19.888 273 THR A O 1
ATOM 2180 N N . LEU A 1 275 ? 83.674 11.305 8.101 1.000 24.063 275 LEU A N 1
ATOM 2181 C CA . LEU A 1 275 ? 83.489 10.150 8.968 1.000 27.665 275 LEU A CA 1
ATOM 2182 C C . LEU A 1 275 ? 84.431 9.017 8.554 1.000 25.063 275 LEU A C 1
ATOM 2183 O O . LEU A 1 275 ? 85.072 8.410 9.414 1.000 23.889 275 LEU A O 1
ATOM 2188 N N . THR A 1 276 ? 84.545 8.780 7.240 1.000 26.373 276 THR A N 1
ATOM 2189 C CA . THR A 1 276 ? 85.471 7.797 6.684 1.000 24.538 276 THR A CA 1
ATOM 2190 C C . THR A 1 276 ? 86.928 8.159 7.016 1.000 22.862 276 THR A C 1
ATOM 2191 O O . THR A 1 276 ? 87.712 7.283 7.419 1.000 21.771 276 THR A O 1
ATOM 2195 N N . ASN A 1 277 ? 87.305 9.433 6.837 1.000 20.031 277 ASN A N 1
ATOM 2196 C CA . ASN A 1 277 ? 88.629 9.904 7.224 1.000 22.905 277 ASN A CA 1
ATOM 2197 C C . ASN A 1 277 ? 88.939 9.648 8.702 1.000 23.606 277 ASN A C 1
ATOM 2198 O O . ASN A 1 277 ? 90.058 9.266 9.062 1.000 25.021 277 ASN A O 1
ATOM 2211 N N . PHE A 1 279 ? 87.783 7.390 10.747 1.000 23.087 279 PHE A N 1
ATOM 2212 C CA . PHE A 1 279 ? 87.748 6.006 11.177 1.000 25.332 279 PHE A CA 1
ATOM 2213 C C . PHE A 1 279 ? 88.796 5.171 10.447 1.000 28.549 279 PHE A C 1
ATOM 2214 O O . PHE A 1 279 ? 89.172 4.115 10.959 1.000 29.591 279 PHE A O 1
ATOM 2222 N N . THR A 1 280 ? 89.273 5.627 9.283 1.000 26.433 280 THR A N 1
ATOM 2223 C CA . THR A 1 280 ? 90.347 4.920 8.576 1.000 26.298 280 THR A CA 1
ATOM 2224 C C . THR A 1 280 ? 91.725 5.476 8.978 1.000 28.276 280 THR A C 1
ATOM 2225 O O . THR A 1 280 ? 92.710 4.725 9.013 1.000 23.253 280 THR A O 1
ATOM 2229 N N . LYS A 1 281 ? 91.805 6.761 9.376 1.000 27.673 281 LYS A N 1
ATOM 2230 C CA . LYS A 1 281 ? 93.080 7.364 9.763 1.000 31.312 281 LYS A CA 1
ATOM 2231 C C . LYS A 1 281 ? 93.312 7.368 11.281 1.000 29.424 281 LYS A C 1
ATOM 2232 O O . LYS A 1 281 ? 94.358 7.820 11.721 1.000 30.776 281 LYS A O 1
ATOM 2238 N N . ASN A 1 282 ? 92.348 6.886 12.077 1.000 30.672 282 ASN A N 1
ATOM 2239 C CA . ASN A 1 282 ? 92.506 6.686 13.517 1.000 27.629 282 ASN A CA 1
ATOM 2240 C C . ASN A 1 282 ? 92.644 8.025 14.245 1.000 26.217 282 ASN A C 1
ATOM 2241 O O . ASN A 1 282 ? 93.647 8.299 14.899 1.000 25.741 282 ASN A O 1
ATOM 2246 N N . ASP A 1 283 ? 91.628 8.873 14.078 1.000 23.255 283 ASP A N 1
ATOM 2247 C CA . ASP A 1 283 ? 91.421 10.057 14.890 1.000 23.937 283 ASP A CA 1
ATOM 2248 C C . ASP A 1 283 ? 91.719 9.747 16.353 1.000 22.333 283 ASP A C 1
ATOM 2249 O O . ASP A 1 283 ? 91.139 8.823 16.904 1.000 18.832 283 ASP A O 1
ATOM 2254 N N . LEU A 1 284 ? 92.610 10.527 16.981 1.000 21.938 284 LEU A N 1
ATOM 2255 C CA . LEU A 1 284 ? 92.948 10.302 18.380 1.000 22.920 284 LEU A CA 1
ATOM 2256 C C . LEU A 1 284 ? 91.724 10.395 19.287 1.000 23.582 284 LEU A C 1
ATOM 2257 O O . LEU A 1 284 ? 91.714 9.735 20.324 1.000 23.791 284 LEU A O 1
ATOM 2262 N N . LEU A 1 285 ? 90.709 11.216 18.945 1.000 21.788 285 LEU A N 1
ATOM 2263 C CA . LEU A 1 285 ? 89.554 11.363 19.832 1.000 21.161 285 LEU A CA 1
ATOM 2264 C C . LEU A 1 285 ? 88.776 10.043 19.954 1.000 20.323 285 LEU A C 1
ATOM 2265 O O . LEU A 1 285 ? 88.115 9.804 20.960 1.000 19.642 285 LEU A O 1
ATOM 2270 N N . LEU A 1 286 ? 88.941 9.138 18.977 1.000 21.485 286 LEU A N 1
ATOM 2271 C CA . LEU A 1 286 ? 88.264 7.855 18.982 1.000 22.125 286 LEU A CA 1
ATOM 2272 C C . LEU A 1 286 ? 88.841 6.898 20.032 1.000 22.945 286 LEU A C 1
ATOM 2273 O O . LEU A 1 286 ? 88.177 5.920 20.363 1.000 23.412 286 LEU A O 1
ATOM 2278 N N . ASP A 1 287 ? 90.016 7.206 20.610 1.000 24.418 287 ASP A N 1
ATOM 2279 C CA . ASP A 1 287 ? 90.553 6.492 21.763 1.000 25.229 287 ASP A CA 1
ATOM 2280 C C . ASP A 1 287 ? 89.795 6.785 23.071 1.000 27.004 287 ASP A C 1
ATOM 2281 O O . ASP A 1 287 ? 89.996 6.071 24.055 1.000 25.204 287 ASP A O 1
ATOM 2286 N N . TYR A 1 288 ? 88.981 7.853 23.116 1.000 24.705 288 TYR A N 1
ATOM 2287 C CA . TYR A 1 288 ? 88.225 8.230 24.299 1.000 25.373 288 TYR A CA 1
ATOM 2288 C C . TYR A 1 288 ? 86.735 8.312 23.976 1.000 24.880 288 TYR A C 1
ATOM 2289 O O . TYR A 1 288 ? 85.963 8.761 24.813 1.000 24.674 288 TYR A O 1
ATOM 2298 N N . SER A 1 289 ? 86.331 7.827 22.790 1.000 24.871 289 SER A N 1
ATOM 2299 C CA . SER A 1 289 ? 84.989 8.041 22.271 1.000 24.604 289 SER A CA 1
ATOM 2300 C C . SER A 1 289 ? 84.573 6.789 21.513 1.000 22.649 289 SER A C 1
ATOM 2301 O O . SER A 1 289 ? 85.244 6.429 20.556 1.000 27.280 289 SER A O 1
ATOM 2304 N N . THR A 1 290 ? 83.501 6.122 21.962 1.000 23.198 290 THR A N 1
ATOM 2305 C CA . THR A 1 290 ? 83.013 4.883 21.374 1.000 22.931 290 THR A CA 1
ATOM 2306 C C . THR A 1 290 ? 81.636 5.136 20.771 1.000 22.126 290 THR A C 1
ATOM 2307 O O . THR A 1 290 ? 80.713 5.411 21.528 1.000 22.965 290 THR A O 1
ATOM 2311 N N . PRO A 1 291 ? 81.413 5.039 19.437 1.000 22.172 291 PRO A N 1
ATOM 2312 C CA . PRO A 1 291 ? 80.093 5.318 18.868 1.000 22.305 291 PRO A CA 1
ATOM 2313 C C . PRO A 1 291 ? 79.155 4.147 19.138 1.000 24.095 291 PRO A C 1
ATOM 2314 O O . PRO A 1 291 ? 79.586 3.010 18.985 1.000 21.907 291 PRO A O 1
ATOM 2318 N N . VAL A 1 292 ? 77.903 4.427 19.541 1.000 22.481 292 VAL A N 1
ATOM 2319 C CA . VAL A 1 292 ? 76.973 3.364 19.914 1.000 24.103 292 VAL A CA 1
ATOM 2320 C C . VAL A 1 292 ? 75.719 3.368 19.041 1.000 22.599 292 VAL A C 1
ATOM 2321 O O . VAL A 1 292 ? 74.908 2.458 19.140 1.000 23.387 292 VAL A O 1
ATOM 2325 N N . ASN A 1 293 ? 75.469 4.426 18.261 1.000 21.051 293 ASN A N 1
ATOM 2326 C CA . ASN A 1 293 ? 74.424 4.335 17.249 1.000 22.414 293 ASN A CA 1
ATOM 2327 C C . ASN A 1 293 ? 74.795 5.278 16.121 1.000 20.537 293 ASN A C 1
ATOM 2328 O O . ASN A 1 293 ? 75.728 6.051 16.267 1.000 24.153 293 ASN A O 1
ATOM 2333 N N . GLY A 1 294 ? 74.065 5.187 15.015 1.000 21.400 294 GLY A N 1
ATOM 2334 C CA . GLY A 1 294 ? 74.196 6.171 13.952 1.000 20.958 294 GLY A CA 1
ATOM 2335 C C . GLY A 1 294 ? 73.265 5.914 12.772 1.000 20.650 294 GLY A C 1
ATOM 2336 O O . GLY A 1 294 ? 73.147 4.780 12.317 1.000 22.829 294 GLY A O 1
ATOM 2337 N N . GLN A 1 295 ? 72.615 6.982 12.278 1.000 21.946 295 GLN A N 1
ATOM 2338 C CA . GLN A 1 295 ? 71.830 6.936 11.054 1.000 19.145 295 GLN A CA 1
ATOM 2339 C C . GLN A 1 295 ? 71.770 8.332 10.433 1.000 20.808 295 GLN A C 1
ATOM 2340 O O . GLN A 1 295 ? 71.993 9.309 11.133 1.000 21.597 295 GLN A O 1
ATOM 234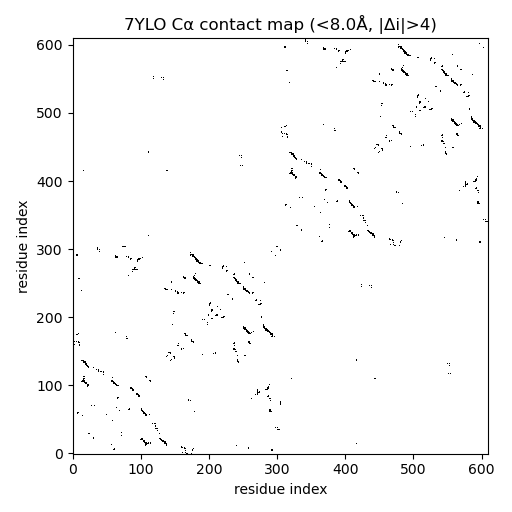6 N N . VAL A 1 296 ? 71.476 8.409 9.123 1.000 19.565 296 VAL A N 1
ATOM 2347 C CA . VAL A 1 296 ? 71.298 9.682 8.418 1.000 18.380 296 VAL A CA 1
ATOM 2348 C C . VAL A 1 296 ? 69.839 9.861 8.013 1.000 18.767 296 VAL A C 1
ATOM 2349 O O . VAL A 1 296 ? 69.116 8.896 7.740 1.000 16.307 296 VAL A O 1
ATOM 2353 N N . PHE A 1 297 ? 69.403 11.131 8.041 1.000 18.095 297 PHE A N 1
ATOM 2354 C CA . PHE A 1 297 ? 68.037 11.509 7.747 1.000 17.108 297 PHE A CA 1
ATOM 2355 C C . PHE A 1 297 ? 68.049 12.708 6.806 1.000 17.054 297 PHE A C 1
ATOM 2356 O O . PHE A 1 297 ? 68.903 13.589 6.884 1.000 15.978 297 PHE A O 1
ATOM 2364 N N . PHE A 1 298 ? 67.066 12.713 5.922 1.000 17.551 298 PHE A N 1
ATOM 2365 C CA . PHE A 1 298 ? 66.729 13.889 5.147 1.000 17.467 298 PHE A CA 1
ATOM 2366 C C . PHE A 1 298 ? 65.823 14.796 5.977 1.000 17.479 298 PHE A C 1
ATOM 2367 O O . PHE A 1 298 ? 64.770 14.344 6.419 1.000 15.355 298 PHE A O 1
ATOM 2375 N N . ILE A 1 299 ? 66.193 16.085 6.069 1.000 17.181 299 ILE A N 1
ATOM 2376 C CA . ILE A 1 299 ? 65.406 17.094 6.775 1.000 16.111 299 ILE A CA 1
ATOM 2377 C C . ILE A 1 299 ? 64.616 17.899 5.753 1.000 16.453 299 ILE A C 1
ATOM 2378 O O . ILE A 1 299 ? 65.196 18.780 5.129 1.000 19.005 299 ILE A O 1
ATOM 2383 N N . PRO A 1 300 ? 63.309 17.646 5.512 1.000 16.471 300 PRO A N 1
ATOM 2384 C CA . PRO A 1 300 ? 62.582 18.380 4.477 1.000 17.476 300 PRO A CA 1
ATOM 2385 C C . PRO A 1 300 ? 62.464 19.881 4.772 1.000 17.625 300 PRO A C 1
ATOM 2386 O O . PRO A 1 300 ? 62.446 20.281 5.938 1.000 16.721 300 PRO A O 1
ATOM 2390 N N . SER A 1 301 ? 62.400 20.704 3.711 1.000 17.241 301 SER A N 1
ATOM 2391 C CA . SER A 1 301 ? 61.966 22.085 3.831 1.000 14.490 301 SER A CA 1
ATOM 2392 C C . SER A 1 301 ? 60.519 22.098 4.274 1.000 17.577 301 SER A C 1
ATOM 2393 O O . SER A 1 301 ? 59.774 21.130 4.040 1.000 15.480 301 SER A O 1
ATOM 2396 N N . ILE A 1 302 ? 60.113 23.258 4.788 1.000 19.802 302 ILE A N 1
ATOM 2397 C CA . ILE A 1 302 ? 58.727 23.642 5.012 1.000 23.478 302 ILE A CA 1
ATOM 2398 C C . ILE A 1 302 ? 57.810 23.172 3.879 1.000 22.371 302 ILE A C 1
ATOM 2399 O O . ILE A 1 302 ? 56.741 22.623 4.132 1.000 24.616 302 ILE A O 1
ATOM 2404 N N . ASP A 1 303 ? 58.220 23.430 2.639 1.000 21.898 303 ASP A N 1
ATOM 2405 C CA . ASP A 1 303 ? 57.361 23.219 1.481 1.000 21.624 303 ASP A CA 1
ATOM 2406 C C . ASP A 1 303 ? 57.294 21.744 1.157 1.000 17.850 303 ASP A C 1
ATOM 2407 O O . ASP A 1 303 ? 56.267 21.273 0.679 1.000 17.570 303 ASP A O 1
ATOM 2412 N N . THR A 1 304 ? 58.387 21.022 1.403 1.000 18.140 304 THR A N 1
ATOM 2413 C CA . THR A 1 304 ? 58.358 19.569 1.253 1.000 18.024 304 THR A CA 1
ATOM 2414 C C . THR A 1 304 ? 57.447 18.966 2.321 1.000 17.574 304 THR A C 1
ATOM 2415 O O . THR A 1 304 ? 56.699 18.057 2.003 1.000 15.517 304 THR A O 1
ATOM 2419 N N . LEU A 1 305 ? 57.499 19.479 3.568 1.000 18.032 305 LEU A N 1
ATOM 2420 C CA . LEU A 1 305 ? 56.561 19.027 4.588 1.000 18.237 305 LEU A CA 1
ATOM 2421 C C . LEU A 1 305 ? 55.111 19.263 4.116 1.000 18.010 305 LEU A C 1
ATOM 2422 O O . LEU A 1 305 ? 54.261 18.384 4.251 1.000 15.871 305 LEU A O 1
ATOM 2427 N N . ASP A 1 306 ? 54.833 20.429 3.522 1.000 19.390 306 ASP A N 1
ATOM 2428 C CA . ASP A 1 306 ? 53.493 20.720 3.017 1.000 21.345 306 ASP A CA 1
ATOM 2429 C C . ASP A 1 306 ? 53.077 19.723 1.923 1.000 19.675 306 ASP A C 1
ATOM 2430 O O . ASP A 1 306 ? 51.918 19.330 1.880 1.000 20.460 306 ASP A O 1
ATOM 2435 N N . LYS A 1 307 ? 53.990 19.311 1.034 1.000 19.338 307 LYS A N 1
ATOM 2436 C CA . LYS A 1 307 ? 53.680 18.319 0.021 1.000 21.246 307 LYS A CA 1
ATOM 2437 C C . LYS A 1 307 ? 53.384 16.989 0.709 1.000 20.802 307 LYS A C 1
ATOM 2438 O O . LYS A 1 307 ? 52.419 16.338 0.313 1.000 24.150 307 LYS A O 1
ATOM 2442 N N . ILE A 1 308 ? 54.127 16.643 1.771 1.000 20.406 308 ILE A N 1
ATOM 2443 C CA . ILE A 1 308 ? 53.930 15.367 2.455 1.000 22.091 308 ILE A CA 1
ATOM 2444 C C . ILE A 1 308 ? 52.549 15.332 3.121 1.000 23.309 308 ILE A C 1
ATOM 2445 O O . ILE A 1 308 ? 51.793 14.365 2.921 1.000 20.671 308 ILE A O 1
ATOM 2450 N N . ALA A 1 309 ? 52.214 16.417 3.860 1.000 24.330 309 ALA A N 1
ATOM 2451 C CA . ALA A 1 309 ? 50.919 16.569 4.523 1.000 24.319 309 ALA A CA 1
ATOM 2452 C C . ALA A 1 309 ? 49.738 16.455 3.540 1.000 26.070 309 ALA A C 1
ATOM 2453 O O . ALA A 1 309 ? 48.712 15.887 3.900 1.000 22.551 309 ALA A O 1
ATOM 2455 N N . ASP A 1 310 ? 49.892 16.978 2.306 1.000 27.161 310 ASP A N 1
ATOM 2456 C CA . ASP A 1 310 ? 48.826 17.003 1.308 1.000 27.826 310 ASP A CA 1
ATOM 2457 C C . ASP A 1 310 ? 48.806 15.733 0.453 1.000 27.301 310 ASP A C 1
ATOM 2458 O O . ASP A 1 310 ? 48.038 15.688 -0.498 1.000 26.006 310 ASP A O 1
ATOM 2463 N N . ASP A 1 311 ? 49.628 14.722 0.785 1.000 28.000 311 ASP A N 1
ATOM 2464 C CA . ASP A 1 311 ? 49.613 13.384 0.187 1.000 29.497 311 ASP A CA 1
ATOM 2465 C C . ASP A 1 311 ? 50.040 13.431 -1.280 1.000 29.224 311 ASP A C 1
ATOM 2466 O O . ASP A 1 311 ? 49.450 12.743 -2.111 1.000 28.446 311 ASP A O 1
ATOM 2471 N N . GLU A 1 312 ? 51.116 14.169 -1.582 1.000 29.487 312 GLU A N 1
ATOM 2472 C CA . GLU A 1 312 ? 51.602 14.293 -2.946 1.000 30.279 312 GLU A CA 1
ATOM 2473 C C . GLU A 1 312 ? 52.713 13.287 -3.257 1.000 30.904 312 GLU A C 1
ATOM 2474 O O . GLU A 1 312 ? 53.001 13.072 -4.427 1.000 32.047 312 GLU A O 1
ATOM 2480 N N . TYR A 1 313 ? 53.344 12.712 -2.227 1.000 27.719 313 TYR A N 1
ATOM 2481 C CA . TYR A 1 313 ? 54.391 11.725 -2.391 1.000 27.701 313 TYR A CA 1
ATOM 2482 C C . TYR A 1 313 ? 53.876 10.330 -2.012 1.000 27.268 313 TYR A C 1
ATOM 2483 O O . TYR A 1 313 ? 52.956 10.249 -1.194 1.000 24.115 313 TYR A O 1
ATOM 2493 N N . VAL B 1 3 ? 67.408 29.633 66.418 1.000 27.525 3 VAL B N 1
ATOM 2494 C CA . VAL B 1 3 ? 67.317 29.163 65.002 1.000 26.143 3 VAL B CA 1
ATOM 2495 C C . VAL B 1 3 ? 68.006 30.188 64.093 1.000 26.295 3 VAL B C 1
ATOM 2496 O O . VAL B 1 3 ? 67.766 31.392 64.233 1.000 24.056 3 VAL B O 1
ATOM 2500 N N . ASN B 1 4 ? 68.844 29.710 63.157 1.000 22.190 4 ASN B N 1
ATOM 2501 C CA . ASN B 1 4 ? 69.420 30.561 62.141 1.000 24.679 4 ASN B CA 1
ATOM 2502 C C . ASN B 1 4 ? 69.331 29.878 60.777 1.000 26.795 4 ASN B C 1
ATOM 2503 O O . ASN B 1 4 ? 70.088 28.957 60.485 1.000 28.138 4 ASN B O 1
ATOM 2508 N N . PRO B 1 5 ? 68.417 30.305 59.878 1.000 27.109 5 PRO B N 1
ATOM 2509 C CA . PRO B 1 5 ? 68.353 29.700 58.547 1.000 26.579 5 PRO B CA 1
ATOM 2510 C C . PRO B 1 5 ? 69.604 29.868 57.683 1.000 22.327 5 PRO B C 1
ATOM 2511 O O . PRO B 1 5 ? 69.739 29.155 56.702 1.000 21.755 5 PRO B O 1
ATOM 2515 N N . GLN B 1 6 ? 70.517 30.771 58.033 1.000 22.276 6 GLN B N 1
ATOM 2516 C CA . GLN B 1 6 ? 71.760 30.932 57.287 1.000 22.571 6 GLN B CA 1
ATOM 2517 C C . GLN B 1 6 ? 72.714 29.751 57.522 1.000 20.828 6 GLN B C 1
ATOM 2518 O O . GLN B 1 6 ? 73.708 29.633 56.809 1.000 17.196 6 GLN B O 1
ATOM 2524 N N . ARG B 1 7 ? 72.453 28.935 58.550 1.000 18.623 7 ARG B N 1
ATOM 2525 C CA . ARG B 1 7 ? 73.266 27.773 58.851 1.000 18.846 7 ARG B CA 1
ATOM 2526 C C . ARG B 1 7 ? 72.565 26.523 58.350 1.000 16.534 7 ARG B C 1
ATOM 2527 O O . ARG B 1 7 ? 73.112 25.433 58.513 1.000 17.339 7 ARG B O 1
ATOM 2535 N N . SER B 1 8 ? 71.446 26.660 57.608 1.000 17.638 8 SER B N 1
ATOM 2536 C CA . SER B 1 8 ? 70.770 25.516 57.013 1.000 15.330 8 SER B CA 1
ATOM 2537 C C . SER B 1 8 ? 71.357 25.244 55.639 1.000 14.968 8 SER B C 1
ATOM 2538 O O . SER B 1 8 ? 71.969 26.118 55.044 1.000 14.816 8 SER B O 1
ATOM 2541 N N . GLN B 1 9 ? 71.234 23.998 55.141 1.000 16.154 9 GLN B N 1
ATOM 2542 C CA . GLN B 1 9 ? 71.404 23.727 53.723 1.000 15.787 9 GLN B CA 1
ATOM 2543 C C . GLN B 1 9 ? 70.190 24.341 53.014 1.000 16.481 9 GLN B C 1
ATOM 2544 O O . GLN B 1 9 ? 69.386 24.999 53.690 1.000 15.814 9 GLN B O 1
ATOM 2550 N N . ASP B 1 10 ? 70.056 24.159 51.677 1.000 16.984 10 ASP B N 1
ATOM 2551 C CA . ASP B 1 10 ? 68.981 24.773 50.907 1.000 17.939 10 ASP B CA 1
ATOM 2552 C C . ASP B 1 10 ? 67.700 23.931 50.980 1.000 20.820 10 ASP B C 1
ATOM 2553 O O . ASP B 1 10 ? 67.329 23.222 50.037 1.000 17.910 10 ASP B O 1
ATOM 2558 N N . VAL B 1 11 ? 67.004 24.035 52.119 1.000 20.950 11 VAL B N 1
ATOM 2559 C CA . VAL B 1 11 ? 65.871 23.163 52.406 1.000 23.323 11 VAL B CA 1
ATOM 2560 C C . VAL B 1 11 ? 64.519 23.863 52.246 1.000 26.552 11 VAL B C 1
ATOM 2561 O O . VAL B 1 11 ? 63.499 23.207 52.431 1.000 23.386 11 VAL B O 1
ATOM 2565 N N . TYR B 1 12 ? 64.470 25.182 52.017 1.000 32.882 12 TYR B N 1
ATOM 2566 C CA . TYR B 1 12 ? 63.273 25.892 52.456 1.000 40.009 12 TYR B CA 1
ATOM 2567 C C . TYR B 1 12 ? 62.624 26.768 51.384 1.000 40.902 12 TYR B C 1
ATOM 2568 O O . TYR B 1 12 ? 61.535 27.305 51.676 1.000 32.269 12 TYR B O 1
ATOM 2577 N N . ARG B 1 13 ? 63.155 26.775 50.140 1.000 44.606 13 ARG B N 1
ATOM 2578 C CA . ARG B 1 13 ? 62.746 27.779 49.156 1.000 50.805 13 ARG B CA 1
ATOM 2579 C C . ARG B 1 13 ? 62.575 27.197 47.741 1.000 50.870 13 ARG B C 1
ATOM 2580 O O . ARG B 1 13 ? 61.480 26.752 47.401 1.000 51.762 13 ARG B O 1
ATOM 2582 N N . ASP B 1 14 ? 63.637 27.219 46.917 1.000 49.005 14 ASP B N 1
ATOM 2583 C CA . ASP B 1 14 ? 63.528 27.165 45.463 1.000 43.458 14 ASP B CA 1
ATOM 2584 C C . ASP B 1 14 ? 63.738 25.739 44.941 1.000 44.100 14 ASP B C 1
ATOM 2585 O O . ASP B 1 14 ? 64.794 25.124 45.133 1.000 34.494 14 ASP B O 1
ATOM 2590 N N . ALA B 1 15 ? 62.725 25.249 44.211 1.000 42.813 15 ALA B N 1
ATOM 2591 C CA . ALA B 1 15 ? 62.746 23.917 43.617 1.000 38.782 15 ALA B CA 1
ATOM 2592 C C . ALA B 1 15 ? 63.558 23.902 42.312 1.000 36.366 15 ALA B C 1
ATOM 2593 O O . ALA B 1 15 ? 64.045 22.848 41.899 1.000 39.274 15 ALA B O 1
ATOM 2595 N N . GLY B 1 16 ? 63.620 25.039 41.596 1.000 30.851 16 GLY B N 1
ATOM 2596 C CA . GLY B 1 16 ? 64.590 25.204 40.539 1.000 26.868 16 GLY B CA 1
ATOM 2597 C C . GLY B 1 16 ? 64.152 24.691 39.159 1.000 23.965 16 GLY B C 1
ATOM 2598 O O . GLY B 1 16 ? 63.370 23.766 38.990 1.000 24.921 16 GLY B O 1
ATOM 2599 N N . LYS B 1 17 ? 64.749 25.301 38.153 1.000 18.950 17 LYS B N 1
ATOM 2600 C CA . LYS B 1 17 ? 64.387 25.089 36.773 1.000 20.842 17 LYS B CA 1
ATOM 2601 C C . LYS B 1 17 ? 64.922 23.752 36.251 1.000 18.252 17 LYS B C 1
ATOM 2602 O O . LYS B 1 17 ? 64.232 23.110 35.449 1.000 17.003 17 LYS B O 1
ATOM 2608 N N . ASN B 1 18 ? 66.098 23.333 36.753 1.000 15.622 18 ASN B N 1
ATOM 2609 C CA . ASN B 1 18 ? 66.756 22.079 36.394 1.000 16.675 18 ASN B CA 1
ATOM 2610 C C . ASN B 1 18 ? 67.156 21.356 37.683 1.000 16.267 18 ASN B C 1
ATOM 2611 O O . ASN B 1 18 ? 67.730 21.980 38.583 1.000 13.943 18 ASN B O 1
ATOM 2616 N N . VAL B 1 19 ? 66.810 20.067 37.791 1.000 16.275 19 VAL B N 1
ATOM 2617 C CA . VAL B 1 19 ? 66.918 19.356 39.059 1.000 17.166 19 VAL B CA 1
ATOM 2618 C C . VAL B 1 19 ? 67.605 18.005 38.860 1.000 18.891 19 VAL B C 1
ATOM 2619 O O . VAL B 1 19 ? 67.312 17.294 37.886 1.000 17.990 19 VAL B O 1
ATOM 2623 N N . LEU B 1 20 ? 68.463 17.647 39.834 1.000 17.337 20 LEU B N 1
ATOM 2624 C CA . LEU B 1 20 ? 69.059 16.336 39.888 1.000 18.938 20 LEU B CA 1
ATOM 2625 C C . LEU B 1 20 ? 68.796 15.721 41.276 1.000 19.173 20 LEU B C 1
ATOM 2626 O O . LEU B 1 20 ? 69.054 16.370 42.293 1.000 18.227 20 LEU B O 1
ATOM 2631 N N . PHE B 1 21 ? 68.263 14.484 41.291 1.000 16.742 21 PHE B N 1
ATOM 2632 C CA . PHE B 1 21 ? 68.025 13.701 42.499 1.000 17.647 21 PHE B CA 1
ATOM 2633 C C . PHE B 1 21 ? 68.917 12.463 42.455 1.000 19.213 21 PHE B C 1
ATOM 2634 O O . PHE B 1 21 ? 68.863 11.741 41.457 1.000 19.890 21 PHE B O 1
ATOM 2642 N N . LEU B 1 22 ? 69.728 12.229 43.505 1.000 17.857 22 LEU B N 1
ATOM 2643 C CA . LEU B 1 22 ? 70.653 11.098 43.550 1.000 16.996 22 LEU B CA 1
ATOM 2644 C C . LEU B 1 22 ? 70.546 10.409 44.908 1.000 16.360 22 LEU B C 1
ATOM 2645 O O . LEU B 1 22 ? 70.778 11.056 45.921 1.000 15.964 22 LEU B O 1
ATOM 2658 N N . LEU B 1 24 ? 72.352 7.134 46.884 1.000 16.562 24 LEU B N 1
ATOM 2659 C CA . LEU B 1 24 ? 73.504 6.246 46.937 1.000 17.060 24 LEU B CA 1
ATOM 2660 C C . LEU B 1 24 ? 73.401 5.298 48.143 1.000 18.014 24 LEU B C 1
ATOM 2661 O O . LEU B 1 24 ? 72.932 5.686 49.226 1.000 14.452 24 LEU B O 1
ATOM 2666 N N . SER B 1 25 ? 73.901 4.058 47.988 1.000 20.420 25 SER B N 1
ATOM 2667 C CA . SER B 1 25 ? 74.185 3.217 49.154 1.000 22.804 25 SER B CA 1
ATOM 2668 C C . SER B 1 25 ? 75.694 3.110 49.389 1.000 24.150 25 SER B C 1
ATOM 2669 O O . SER B 1 25 ? 76.476 3.197 48.449 1.000 26.751 25 SER B O 1
ATOM 2672 N N . LEU B 1 26 ? 76.094 2.943 50.660 1.000 24.077 26 LEU B N 1
ATOM 2673 C CA . LEU B 1 26 ? 77.476 2.683 51.029 1.000 24.242 26 LEU B CA 1
ATOM 2674 C C . LEU B 1 26 ? 77.768 1.207 50.758 1.000 23.043 26 LEU B C 1
ATOM 2675 O O . LEU B 1 26 ? 76.870 0.377 50.786 1.000 22.745 26 LEU B O 1
ATOM 2680 N N . ASN B 1 27 ? 79.015 0.901 50.407 1.000 23.260 27 ASN B N 1
ATOM 2681 C CA . ASN B 1 27 ? 79.376 -0.452 49.984 1.000 24.095 27 ASN B CA 1
ATOM 2682 C C . ASN B 1 27 ? 79.327 -1.461 51.143 1.000 22.910 27 ASN B C 1
ATOM 2683 O O . ASN B 1 27 ? 79.089 -2.623 50.875 1.000 24.927 27 ASN B O 1
ATOM 2688 N N . ARG B 1 28 ? 79.536 -1.043 52.403 1.000 22.824 28 ARG B N 1
ATOM 2689 C CA . ARG B 1 28 ? 79.521 -1.923 53.571 1.000 25.674 28 ARG B CA 1
ATOM 2690 C C . ARG B 1 28 ? 80.592 -3.011 53.471 1.000 30.671 28 ARG B C 1
ATOM 2691 O O . ARG B 1 28 ? 80.396 -4.113 54.003 1.000 27.308 28 ARG B O 1
ATOM 2699 N N . GLN B 1 29 ? 81.746 -2.624 52.882 1.000 33.164 29 GLN B N 1
ATOM 2700 C CA . GLN B 1 29 ? 82.919 -3.456 52.670 1.000 35.435 29 GLN B CA 1
ATOM 2701 C C . GLN B 1 29 ? 84.066 -3.070 53.608 1.000 37.109 29 GLN B C 1
ATOM 2702 O O . GLN B 1 29 ? 84.893 -3.921 53.941 1.000 33.805 29 GLN B O 1
ATOM 2708 N N . ASP B 1 30 ? 84.149 -1.781 53.981 1.000 36.887 30 ASP B N 1
ATOM 2709 C CA . ASP B 1 30 ? 85.233 -1.253 54.800 1.000 36.702 30 ASP B CA 1
ATOM 2710 C C . ASP B 1 30 ? 84.757 0.045 55.462 1.000 31.931 30 ASP B C 1
ATOM 2711 O O . ASP B 1 30 ? 84.875 1.123 54.874 1.000 28.225 30 ASP B O 1
ATOM 2716 N N . GLN B 1 31 ? 84.239 -0.090 56.694 1.000 29.652 31 GLN B N 1
ATOM 2717 C CA . GLN B 1 31 ? 83.588 0.993 57.421 1.000 27.959 31 GLN B CA 1
ATOM 2718 C C . GLN B 1 31 ? 84.527 2.192 57.542 1.000 27.146 31 GLN B C 1
ATOM 2719 O O . GLN B 1 31 ? 84.064 3.314 57.372 1.000 25.248 31 GLN B O 1
ATOM 2725 N N . THR B 1 32 ? 85.815 1.954 57.858 1.000 26.648 32 THR B N 1
ATOM 2726 C CA . THR B 1 32 ? 86.799 3.010 58.068 1.000 26.682 32 THR B CA 1
ATOM 2727 C C . THR B 1 32 ? 86.948 3.873 56.807 1.000 27.108 32 THR B C 1
ATOM 2728 O O . THR B 1 32 ? 86.831 5.093 56.862 1.000 26.013 32 THR B O 1
ATOM 2732 N N . ASN B 1 33 ? 87.219 3.234 55.669 1.000 27.829 33 ASN B N 1
ATOM 2733 C CA . ASN B 1 33 ? 87.502 3.931 54.430 1.000 29.590 33 ASN B CA 1
ATOM 2734 C C . ASN B 1 33 ? 86.254 4.660 53.928 1.000 26.536 33 ASN B C 1
ATOM 2735 O O . ASN B 1 33 ? 86.370 5.768 53.409 1.000 25.117 33 ASN B O 1
ATOM 2740 N N . GLU B 1 34 ? 85.088 4.024 54.090 1.000 23.285 34 GLU B N 1
ATOM 2741 C CA . GLU B 1 34 ? 83.801 4.585 53.698 1.000 24.511 34 GLU B CA 1
ATOM 2742 C C . GLU B 1 34 ? 83.464 5.805 54.562 1.000 23.451 34 GLU B C 1
ATOM 2743 O O . GLU B 1 34 ? 83.089 6.846 54.037 1.000 22.168 34 GLU B O 1
ATOM 2749 N N . LYS B 1 35 ? 83.652 5.693 55.883 1.000 24.224 35 LYS B N 1
ATOM 2750 C CA . LYS B 1 35 ? 83.500 6.836 56.771 1.000 26.346 35 LYS B CA 1
ATOM 2751 C C . LYS B 1 35 ? 84.441 7.966 56.373 1.000 25.858 35 LYS B C 1
ATOM 2752 O O . LYS B 1 35 ? 84.031 9.123 56.355 1.000 27.510 35 LYS B O 1
ATOM 2758 N N . ALA B 1 36 ? 85.693 7.637 56.062 1.000 25.262 36 ALA B N 1
ATOM 2759 C CA . ALA B 1 36 ? 86.676 8.652 55.749 1.000 27.174 36 ALA B CA 1
ATOM 2760 C C . ALA B 1 36 ? 86.244 9.474 54.533 1.000 26.876 36 ALA B C 1
ATOM 2761 O O . ALA B 1 36 ? 86.508 10.663 54.503 1.000 27.760 36 ALA B O 1
ATOM 2763 N N . ALA B 1 37 ? 85.604 8.837 53.544 1.000 26.532 37 ALA B N 1
ATOM 2764 C CA . ALA B 1 37 ? 85.178 9.496 52.316 1.000 25.628 37 ALA B CA 1
ATOM 2765 C C . ALA B 1 37 ? 83.916 10.348 52.509 1.000 26.788 37 ALA B C 1
ATOM 2766 O O . ALA B 1 37 ? 83.755 11.362 51.817 1.000 29.680 37 ALA B O 1
ATOM 2768 N N . VAL B 1 38 ? 82.988 9.925 53.385 1.000 24.110 38 VAL B N 1
ATOM 2769 C CA . VAL B 1 38 ? 81.863 10.768 53.770 1.000 23.756 38 VAL B CA 1
ATOM 2770 C C . VAL B 1 38 ? 82.365 12.023 54.490 1.000 24.193 38 VAL B C 1
ATOM 2771 O O . VAL B 1 38 ? 81.808 13.109 54.287 1.000 23.606 38 VAL B O 1
ATOM 2775 N N . GLU B 1 39 ? 83.415 11.883 55.313 1.000 18.877 39 GLU B N 1
ATOM 2776 C CA . GLU B 1 39 ? 83.964 13.020 56.038 1.000 21.203 39 GLU B CA 1
ATOM 2777 C C . GLU B 1 39 ? 84.619 14.032 55.085 1.000 19.415 39 GLU B C 1
ATOM 2778 O O . GLU B 1 39 ? 84.455 15.241 55.254 1.000 19.696 39 GLU B O 1
ATOM 2784 N N . GLU B 1 40 ? 85.405 13.547 54.122 1.000 18.106 40 GLU B N 1
ATOM 2785 C CA . GLU B 1 40 ? 85.957 14.395 53.084 1.000 21.671 40 GLU B CA 1
ATOM 2786 C C . GLU B 1 40 ? 84.818 15.103 52.354 1.000 19.754 40 GLU B C 1
ATOM 2787 O O . GLU B 1 40 ? 84.926 16.313 52.088 1.000 18.035 40 GLU B O 1
ATOM 2793 N N . THR B 1 41 ? 83.744 14.355 52.040 1.000 19.413 41 THR B N 1
ATOM 2794 C CA . THR B 1 41 ? 82.652 14.848 51.219 1.000 20.444 41 THR B CA 1
ATOM 2795 C C . THR B 1 41 ? 81.910 16.000 51.921 1.000 21.440 41 THR B C 1
ATOM 2796 O O . THR B 1 41 ? 81.443 16.925 51.244 1.000 18.604 41 THR B O 1
ATOM 2800 N N . ALA B 1 42 ? 81.747 15.899 53.246 1.000 20.219 42 ALA B N 1
ATOM 2801 C CA . ALA B 1 42 ? 81.150 16.950 54.070 1.000 22.745 42 ALA B CA 1
ATOM 2802 C C . ALA B 1 42 ? 81.888 18.283 53.923 1.000 20.918 42 ALA B C 1
ATOM 2803 O O . ALA B 1 42 ? 81.252 19.318 53.986 1.000 21.482 42 ALA B O 1
ATOM 2805 N N . ASP B 1 43 ? 83.210 18.266 53.751 1.000 22.128 43 ASP B N 1
ATOM 2806 C CA . ASP B 1 43 ? 83.969 19.489 53.498 1.000 24.395 43 ASP B CA 1
ATOM 2807 C C . ASP B 1 43 ? 83.870 19.868 52.016 1.000 23.563 43 ASP B C 1
ATOM 2808 O O . ASP B 1 43 ? 83.555 21.021 51.670 1.000 25.796 43 ASP B O 1
ATOM 2813 N N . ARG B 1 44 ? 84.162 18.917 51.128 1.000 21.773 44 ARG B N 1
ATOM 2814 C CA . ARG B 1 44 ? 84.308 19.201 49.703 1.000 21.789 44 ARG B CA 1
ATOM 2815 C C . ARG B 1 44 ? 83.002 19.727 49.093 1.000 20.728 44 ARG B C 1
ATOM 2816 O O . ARG B 1 44 ? 83.014 20.599 48.237 1.000 19.671 44 ARG B O 1
ATOM 2824 N N . LEU B 1 45 ? 81.864 19.225 49.561 1.000 20.448 45 LEU B N 1
ATOM 2825 C CA . LEU B 1 45 ? 80.587 19.585 48.978 1.000 22.191 45 LEU B CA 1
ATOM 2826 C C . LEU B 1 45 ? 80.290 21.073 49.156 1.000 21.387 45 LEU B C 1
ATOM 2827 O O . LEU B 1 45 ? 79.700 21.687 48.268 1.000 21.508 45 LEU B O 1
ATOM 2832 N N . GLN B 1 46 ? 80.725 21.637 50.285 1.000 21.498 46 GLN B N 1
ATOM 2833 C CA . GLN B 1 46 ? 80.547 23.048 5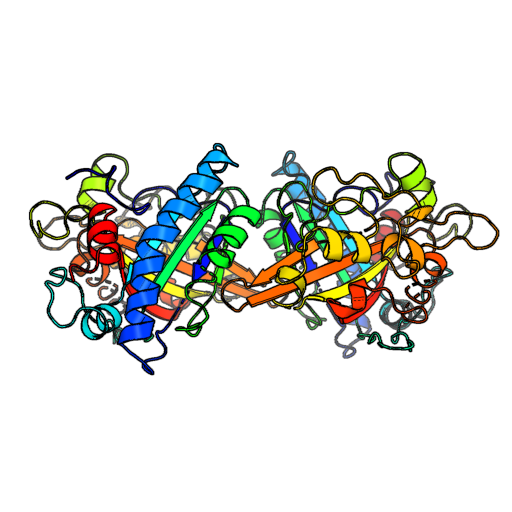0.581 1.000 22.793 46 GLN B CA 1
ATOM 2834 C C . GLN B 1 46 ? 81.520 23.897 49.748 1.000 20.920 46 GLN B C 1
ATOM 2835 O O . GLN B 1 46 ? 81.177 24.990 49.291 1.000 21.428 46 GLN B O 1
ATOM 2841 N N . ALA B 1 47 ? 82.736 23.378 49.579 1.000 19.898 47 ALA B N 1
ATOM 2842 C CA . ALA B 1 47 ? 83.757 23.989 48.747 1.000 20.383 47 ALA B CA 1
ATOM 2843 C C . ALA B 1 47 ? 83.315 24.009 47.282 1.000 20.279 47 ALA B C 1
ATOM 2844 O O . ALA B 1 47 ? 83.524 25.003 46.605 1.000 20.571 47 ALA B O 1
ATOM 2846 N N . ILE B 1 48 ? 82.650 22.946 46.820 1.000 19.115 48 ILE B N 1
ATOM 2847 C CA . ILE B 1 48 ? 82.183 22.881 45.446 1.000 18.562 48 ILE B CA 1
ATOM 2848 C C . ILE B 1 48 ? 81.096 23.939 45.212 1.000 16.794 48 ILE B C 1
ATOM 2849 O O . ILE B 1 48 ? 81.137 24.646 44.209 1.000 16.161 48 ILE B O 1
ATOM 2854 N N . LYS B 1 49 ? 80.124 24.035 46.122 1.000 17.497 49 LYS B N 1
ATOM 2855 C CA . LYS B 1 49 ? 79.113 25.082 46.057 1.000 19.426 49 LYS B CA 1
ATOM 2856 C C . LYS B 1 49 ? 79.746 26.482 46.077 1.000 19.734 49 LYS B C 1
ATOM 2857 O O . LYS B 1 49 ? 79.327 27.330 45.295 1.000 19.095 49 LYS B O 1
ATOM 2863 N N . ARG B 1 50 ? 80.759 26.727 46.931 1.000 19.410 50 ARG B N 1
ATOM 2864 C CA . ARG B 1 50 ? 81.388 28.049 46.981 1.000 19.402 50 ARG B CA 1
ATOM 2865 C C . ARG B 1 50 ? 81.939 28.436 45.602 1.000 18.289 50 ARG B C 1
ATOM 2866 O O . ARG B 1 50 ? 81.623 29.491 45.102 1.000 18.266 50 ARG B O 1
ATOM 2874 N N . SER B 1 51 ? 82.711 27.529 44.995 1.000 17.823 51 SER B N 1
ATOM 2875 C CA . SER B 1 51 ? 83.370 27.698 43.722 1.000 16.515 51 SER B CA 1
ATOM 2876 C C . SER B 1 51 ? 82.377 27.975 42.592 1.000 16.957 51 SER B C 1
ATOM 2877 O O . SER B 1 51 ? 82.609 28.859 41.758 1.000 15.039 51 SER B O 1
ATOM 2880 N N . LEU B 1 52 ? 81.295 27.196 42.515 1.000 14.495 52 LEU B N 1
ATOM 2881 C CA . LEU B 1 52 ? 80.322 27.399 41.452 1.000 16.410 52 LEU B CA 1
ATOM 2882 C C . LEU B 1 52 ? 79.524 28.700 41.655 1.000 16.720 52 LEU B C 1
ATOM 2883 O O . LEU B 1 52 ? 79.164 29.320 40.672 1.000 16.559 52 LEU B O 1
ATOM 2888 N N . ASN B 1 53 ? 79.257 29.101 42.909 1.000 17.716 53 ASN B N 1
ATOM 2889 C CA . ASN B 1 53 ? 78.621 30.376 43.253 1.000 17.827 53 ASN B CA 1
ATOM 2890 C C . ASN B 1 53 ? 79.533 31.561 42.913 1.000 16.678 53 ASN B C 1
ATOM 2891 O O . ASN B 1 53 ? 79.045 32.641 42.613 1.000 18.004 53 ASN B O 1
ATOM 2896 N N . VAL B 1 54 ? 80.851 31.372 42.939 1.000 17.489 54 VAL B N 1
ATOM 2897 C CA . VAL B 1 54 ? 81.772 32.378 42.426 1.000 17.936 54 VAL B CA 1
ATOM 2898 C C . VAL B 1 54 ? 81.664 32.411 40.898 1.000 17.627 54 VAL B C 1
ATOM 2899 O O . VAL B 1 54 ? 81.562 33.485 40.339 1.000 16.729 54 VAL B O 1
ATOM 2903 N N . ARG B 1 55 ? 81.642 31.244 40.242 1.000 15.806 55 ARG B N 1
ATOM 2904 C CA . ARG B 1 55 ? 81.714 31.180 38.800 1.000 18.358 55 ARG B CA 1
ATOM 2905 C C . ARG B 1 55 ? 80.396 31.606 38.143 1.000 19.258 55 ARG B C 1
ATOM 2906 O O . ARG B 1 55 ? 80.405 32.242 37.073 1.000 18.584 55 ARG B O 1
ATOM 2914 N N . TYR B 1 56 ? 79.264 31.252 38.778 1.000 18.306 56 TYR B N 1
ATOM 2915 C CA . TYR B 1 56 ? 77.958 31.448 38.179 1.000 18.366 56 TYR B CA 1
ATOM 2916 C C . TYR B 1 56 ? 77.017 32.050 39.221 1.000 17.202 56 TYR B C 1
ATOM 2917 O O . TYR B 1 56 ? 76.042 31.402 39.618 1.000 17.963 56 TYR B O 1
ATOM 2926 N N . PRO B 1 57 ? 77.247 33.312 39.682 1.000 18.938 57 PRO B N 1
ATOM 2927 C CA . PRO B 1 57 ? 76.497 33.885 40.810 1.000 19.109 57 PRO B CA 1
ATOM 2928 C C . PRO B 1 57 ? 75.028 34.186 40.515 1.000 21.855 57 PRO B C 1
ATOM 2929 O O . PRO B 1 57 ? 74.256 34.382 41.456 1.000 23.388 57 PRO B O 1
ATOM 2933 N N . ASP B 1 58 ? 74.648 34.234 39.231 1.000 19.988 58 ASP B N 1
ATOM 2934 C CA . ASP B 1 58 ? 73.276 34.518 38.835 1.000 21.720 58 ASP B CA 1
ATOM 2935 C C . ASP B 1 58 ? 72.478 33.250 38.528 1.000 20.882 58 ASP B C 1
ATOM 2936 O O . ASP B 1 58 ? 71.352 33.363 38.053 1.000 21.491 58 ASP B O 1
ATOM 2941 N N . SER B 1 59 ? 72.986 32.053 38.853 1.000 18.968 59 SER B N 1
ATOM 2942 C CA . SER B 1 59 ? 72.351 30.837 38.372 1.000 19.331 59 SER B CA 1
ATOM 2943 C C . SER B 1 59 ? 71.581 30.085 39.461 1.000 16.929 59 SER B C 1
ATOM 2944 O O . SER B 1 59 ? 71.120 28.988 39.172 1.000 15.912 59 SER B O 1
ATOM 2947 N N . HIS B 1 6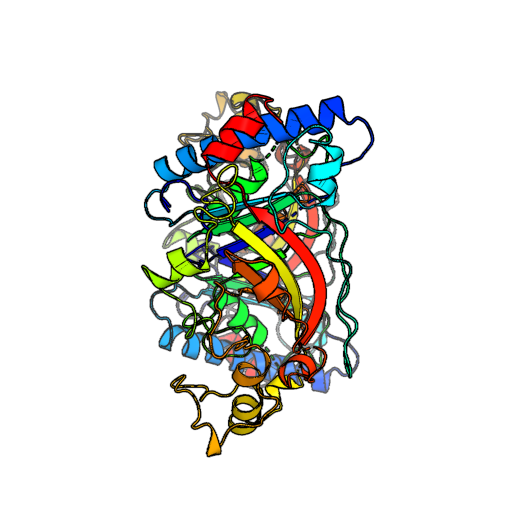0 ? 71.415 30.687 40.648 1.000 16.825 60 HIS B N 1
ATOM 2948 C CA . HIS B 1 60 ? 70.596 30.166 41.740 1.000 17.211 60 HIS B CA 1
ATOM 2949 C C . HIS B 1 60 ? 70.942 28.723 42.101 1.000 16.313 60 HIS B C 1
ATOM 2950 O O . HIS B 1 60 ? 70.043 27.914 42.293 1.000 16.688 60 HIS B O 1
ATOM 2957 N N . LEU B 1 61 ? 72.236 28.408 42.247 1.000 15.589 61 LEU B N 1
ATOM 2958 C CA . LEU B 1 61 ? 72.638 27.066 42.633 1.000 15.884 61 LEU B CA 1
ATOM 2959 C C . LEU B 1 61 ? 72.098 26.776 44.035 1.000 15.347 61 LEU B C 1
ATOM 2960 O O . LEU B 1 61 ? 72.241 27.597 44.930 1.000 15.725 61 LEU B O 1
ATOM 2965 N N . ARG B 1 62 ? 71.368 25.653 44.189 1.000 15.511 62 ARG B N 1
ATOM 2966 C CA . ARG B 1 62 ? 70.834 25.200 45.468 1.000 15.375 62 ARG B CA 1
ATOM 2967 C C . ARG B 1 62 ? 71.184 23.730 45.660 1.000 15.484 62 ARG B C 1
ATOM 2968 O O . ARG B 1 62 ? 70.970 22.952 44.732 1.000 16.237 62 ARG B O 1
ATOM 2976 N N . ILE B 1 63 ? 71.643 23.357 46.870 1.000 17.120 63 ILE B N 1
ATOM 2977 C CA . ILE B 1 63 ? 72.003 21.980 47.205 1.000 18.372 63 ILE B CA 1
ATOM 2978 C C . ILE B 1 63 ? 71.471 21.587 48.594 1.000 19.268 63 ILE B C 1
ATOM 2979 O O . ILE B 1 63 ? 71.605 22.342 49.560 1.000 17.106 63 ILE B O 1
ATOM 2984 N N . ALA B 1 64 ? 70.901 20.366 48.692 1.000 18.710 64 ALA B N 1
ATOM 2985 C CA . ALA B 1 64 ? 70.651 19.690 49.963 1.000 18.759 64 ALA B CA 1
ATOM 2986 C C . ALA B 1 64 ? 71.164 18.252 49.890 1.000 18.397 64 ALA B C 1
ATOM 2987 O O . ALA B 1 64 ? 70.810 17.518 48.966 1.000 17.712 64 ALA B O 1
ATOM 2989 N N . CYS B 1 65 ? 72.001 17.879 50.866 1.000 19.044 65 CYS B N 1
ATOM 2990 C CA . CYS B 1 65 ? 72.579 16.541 50.958 1.000 19.336 65 CYS B CA 1
ATOM 2991 C C . CYS B 1 65 ? 72.159 15.895 52.270 1.000 18.996 65 CYS B C 1
ATOM 2992 O O . CYS B 1 65 ? 72.257 16.558 53.294 1.000 17.909 65 CYS B O 1
ATOM 2995 N N . GLY B 1 66 ? 71.821 14.595 52.238 1.000 19.109 66 GLY B N 1
ATOM 2996 C CA . GLY B 1 66 ? 71.209 13.926 53.379 1.000 19.396 66 GLY B CA 1
ATOM 2997 C C . GLY B 1 66 ? 71.797 12.549 53.708 1.000 19.653 66 GLY B C 1
ATOM 2998 O O . GLY B 1 66 ? 72.399 11.894 52.850 1.000 18.620 66 GLY B O 1
ATOM 2999 N N . ILE B 1 67 ? 71.601 12.147 54.979 1.000 18.598 67 ILE B N 1
ATOM 3000 C CA . ILE B 1 67 ? 72.075 10.882 55.517 1.000 19.116 67 ILE B CA 1
ATOM 3001 C C . ILE B 1 67 ? 70.874 10.137 56.109 1.000 19.157 67 ILE B C 1
ATOM 3002 O O . ILE B 1 67 ? 70.159 10.698 56.929 1.000 20.427 67 ILE B O 1
ATOM 3007 N N . SER B 1 68 ? 70.666 8.867 55.708 1.000 18.390 68 SER B N 1
ATOM 3008 C CA . SER B 1 68 ? 69.591 8.031 56.212 1.000 18.098 68 SER B CA 1
ATOM 3009 C C . SER B 1 68 ? 69.894 7.502 57.624 1.000 17.800 68 SER B C 1
ATOM 3010 O O . SER B 1 68 ? 71.019 7.581 58.106 1.000 17.194 68 SER B O 1
ATOM 3013 N N . SER B 1 69 ? 68.870 6.939 58.277 1.000 17.600 69 SER B N 1
ATOM 3014 C CA . SER B 1 69 ? 69.006 6.365 59.609 1.000 20.176 69 SER B CA 1
ATOM 3015 C C . SER B 1 69 ? 70.024 5.227 59.605 1.000 20.096 69 SER B C 1
ATOM 3016 O O . SER B 1 69 ? 70.879 5.140 60.486 1.000 19.791 69 SER B O 1
ATOM 3019 N N . LYS B 1 70 ? 69.919 4.346 58.604 1.000 21.715 70 LYS B N 1
ATOM 3020 C CA . LYS B 1 70 ? 70.832 3.224 58.476 1.000 21.405 70 LYS B CA 1
ATOM 3021 C C . LYS B 1 70 ? 72.253 3.724 58.282 1.000 21.977 70 LYS B C 1
ATOM 3022 O O . LYS B 1 70 ? 73.165 3.217 58.929 1.000 20.756 70 LYS B O 1
ATOM 3028 N N . ALA B 1 71 ? 72.437 4.723 57.409 1.000 18.476 71 ALA B N 1
ATOM 3029 C CA . ALA B 1 71 ? 73.771 5.251 57.192 1.000 18.072 71 ALA B CA 1
ATOM 3030 C C . ALA B 1 71 ? 74.356 5.810 58.491 1.000 17.257 71 ALA B C 1
ATOM 3031 O O . ALA B 1 71 ? 75.517 5.607 58.771 1.000 17.951 71 ALA B O 1
ATOM 3033 N N . TRP B 1 72 ? 73.542 6.540 59.266 1.000 19.051 72 TRP B N 1
ATOM 3034 C CA . TRP B 1 72 ? 73.973 7.188 60.492 1.000 19.012 72 TRP B CA 1
ATOM 3035 C C . TRP B 1 72 ? 74.455 6.145 61.514 1.000 17.710 72 TRP B C 1
ATOM 3036 O O . TRP B 1 72 ? 75.544 6.281 62.086 1.000 16.708 72 TRP B O 1
ATOM 3047 N N . ASP B 1 73 ? 73.663 5.087 61.701 1.000 18.763 73 ASP B N 1
ATOM 3048 C CA . ASP B 1 73 ? 73.986 3.998 62.634 1.000 21.273 73 ASP B CA 1
ATOM 3049 C C . ASP B 1 73 ? 75.278 3.261 62.277 1.000 21.594 73 ASP B C 1
ATOM 3050 O O . ASP B 1 73 ? 76.048 2.888 63.163 1.000 22.938 73 ASP B O 1
ATOM 3055 N N . TYR B 1 74 ? 75.549 3.115 60.977 1.000 22.195 74 TYR B N 1
ATOM 3056 C CA . TYR B 1 74 ? 76.731 2.456 60.463 1.000 22.105 74 TYR B CA 1
ATOM 3057 C C . TYR B 1 74 ? 77.975 3.355 60.535 1.000 22.888 74 TYR B C 1
ATOM 3058 O O . TYR B 1 74 ? 79.033 2.896 60.953 1.000 20.664 74 TYR B O 1
ATOM 3067 N N . LEU B 1 75 ? 77.856 4.630 60.141 1.000 22.193 75 LEU B N 1
ATOM 3068 C CA . LEU B 1 75 ? 78.973 5.576 60.126 1.000 23.010 75 LEU B CA 1
ATOM 3069 C C . LEU B 1 75 ? 79.292 6.094 61.534 1.000 23.602 75 LEU B C 1
ATOM 3070 O O . LEU B 1 75 ? 80.456 6.229 61.898 1.000 25.129 75 LEU B O 1
ATOM 3075 N N . PHE B 1 76 ? 78.249 6.433 62.300 1.000 22.072 76 PHE B N 1
ATOM 3076 C CA . PHE B 1 76 ? 78.383 7.164 63.548 1.000 22.012 76 PHE B CA 1
ATOM 3077 C C . PHE B 1 76 ? 77.784 6.371 64.706 1.000 22.070 76 PHE B C 1
ATOM 3078 O O . PHE B 1 76 ? 76.939 6.887 65.445 1.000 23.699 76 PHE B O 1
ATOM 3086 N N . PRO B 1 77 ? 78.208 5.108 64.922 1.000 23.283 77 PRO B N 1
ATOM 3087 C CA . PRO B 1 77 ? 77.555 4.266 65.924 1.000 23.740 77 PRO B CA 1
ATOM 3088 C C . PRO B 1 77 ? 77.661 4.806 67.352 1.000 23.391 77 PRO B C 1
ATOM 3089 O O . PRO B 1 77 ? 76.787 4.518 68.161 1.000 23.380 77 PRO B O 1
ATOM 3093 N N . GLN B 1 78 ? 78.749 5.531 67.666 1.000 22.551 78 GLN B N 1
ATOM 3094 C CA . GLN B 1 78 ? 79.010 5.974 69.029 1.000 24.527 78 GLN B CA 1
ATOM 3095 C C . GLN B 1 78 ? 78.363 7.332 69.344 1.000 26.483 78 GLN B C 1
ATOM 3096 O O . GLN B 1 78 ? 78.446 7.783 70.492 1.000 28.553 78 GLN B O 1
ATOM 3098 N N . ALA B 1 79 ? 77.634 7.929 68.386 1.000 25.387 79 ALA B N 1
ATOM 3099 C CA . ALA B 1 79 ? 77.331 9.353 68.411 1.000 26.412 79 ALA B CA 1
ATOM 3100 C C . ALA B 1 79 ? 75.859 9.654 68.704 1.000 26.457 79 ALA B C 1
ATOM 3101 O O . ALA B 1 79 ? 74.976 8.807 68.474 1.000 22.619 79 ALA B O 1
ATOM 3103 N N . PRO B 1 80 ? 75.528 10.915 69.119 1.000 25.665 80 PRO B N 1
ATOM 3104 C CA . PRO B 1 80 ? 74.142 11.380 69.131 1.000 25.001 80 PRO B CA 1
ATOM 3105 C C . PRO B 1 80 ? 73.505 11.226 67.752 1.000 22.195 80 PRO B C 1
ATOM 3106 O O . PRO B 1 80 ? 74.190 11.173 66.727 1.000 20.473 80 PRO B O 1
ATOM 3110 N N . LYS B 1 81 ? 72.183 11.157 67.758 1.000 21.718 81 LYS B N 1
ATOM 3111 C CA . LYS B 1 81 ? 71.397 10.997 66.555 1.000 24.313 81 LYS B CA 1
ATOM 3112 C C . LYS B 1 81 ? 70.254 11.996 66.604 1.000 22.239 81 LYS B C 1
ATOM 3113 O O . LYS B 1 81 ? 69.661 12.187 67.669 1.000 17.491 81 LYS B O 1
ATOM 3119 N N . PRO B 1 82 ? 69.880 12.638 65.470 1.000 20.460 82 PRO B N 1
ATOM 3120 C CA . PRO B 1 82 ? 68.686 13.486 65.461 1.000 19.574 82 PRO B CA 1
ATOM 3121 C C . PRO B 1 82 ? 67.474 12.716 65.986 1.000 20.089 82 PRO B C 1
ATOM 3122 O O . PRO B 1 82 ? 67.286 11.541 65.666 1.000 18.577 82 PRO B O 1
ATOM 3126 N N . LYS B 1 83 ? 66.670 13.423 66.786 1.000 20.943 83 LYS B N 1
ATOM 3127 C CA . LYS B 1 83 ? 65.540 12.896 67.543 1.000 21.012 83 LYS B CA 1
ATOM 3128 C C . LYS B 1 83 ? 64.598 12.042 66.696 1.000 20.263 83 LYS B C 1
ATOM 3129 O O . LYS B 1 83 ? 64.154 11.001 67.153 1.000 18.358 83 LYS B O 1
ATOM 3131 N N . GLU B 1 84 ? 64.248 12.503 65.489 1.000 22.017 84 GLU B N 1
ATOM 3132 C CA . GLU B 1 84 ? 63.192 11.888 64.699 1.000 22.723 84 GLU B CA 1
ATOM 3133 C C . GLU B 1 84 ? 63.737 11.095 63.508 1.000 23.411 84 GLU B C 1
ATOM 3134 O O . GLU B 1 84 ? 62.980 10.789 62.575 1.000 26.917 84 GLU B O 1
ATOM 3140 N N . LEU B 1 85 ? 65.032 10.757 63.508 1.000 21.993 85 LEU B N 1
ATOM 3141 C CA . LEU B 1 85 ? 65.637 10.065 62.370 1.000 20.586 85 LEU B CA 1
ATOM 3142 C C . LEU B 1 85 ? 65.406 8.554 62.496 1.000 21.794 85 LEU B C 1
ATOM 3143 O O . LEU B 1 85 ? 65.923 7.930 63.417 1.000 20.975 85 LEU B O 1
ATOM 3148 N N . GLU B 1 86 ? 64.613 7.983 61.574 1.000 22.240 86 GLU B N 1
ATOM 3149 C CA . GLU B 1 86 ? 64.282 6.568 61.592 1.000 25.890 86 GLU B CA 1
ATOM 3150 C C . GLU B 1 86 ? 64.318 5.988 60.184 1.000 23.949 86 GLU B C 1
ATOM 3151 O O . GLU B 1 86 ? 64.383 6.727 59.201 1.000 22.672 86 GLU B O 1
ATOM 3157 N N . ASP B 1 87 ? 64.275 4.645 60.112 1.000 24.562 87 ASP B N 1
ATOM 3158 C CA . ASP B 1 87 ? 64.264 3.923 58.846 1.000 25.566 87 ASP B CA 1
ATOM 3159 C C . ASP B 1 87 ? 62.832 3.899 58.306 1.000 25.668 87 ASP B C 1
ATOM 3160 O O . ASP B 1 87 ? 61.910 3.475 59.000 1.000 26.345 87 ASP B O 1
ATOM 3165 N N . PHE B 1 88 ? 62.634 4.342 57.062 1.000 24.040 88 PHE B N 1
ATOM 3166 C CA . PHE B 1 88 ? 61.341 4.208 56.408 1.000 25.165 88 PHE B CA 1
ATOM 3167 C C . PHE B 1 88 ? 61.346 2.894 55.629 1.000 23.363 88 PHE B C 1
ATOM 3168 O O . PHE B 1 88 ? 62.291 2.648 54.869 1.000 23.678 88 PHE B O 1
ATOM 3176 N N . THR B 1 89 ? 60.316 2.062 55.862 1.000 24.775 89 THR B N 1
ATOM 3177 C CA . THR B 1 89 ? 60.194 0.747 55.250 1.000 26.010 89 THR B CA 1
ATOM 3178 C C . THR B 1 89 ? 58.924 0.635 54.406 1.000 29.178 89 THR B C 1
ATOM 3179 O O . THR B 1 89 ? 58.588 -0.457 53.963 1.000 32.848 89 THR B O 1
ATOM 3183 N N . GLY B 1 90 ? 58.264 1.762 54.110 1.000 30.620 90 GLY B N 1
ATOM 3184 C CA . GLY B 1 90 ? 57.023 1.747 53.357 1.000 28.964 90 GLY B CA 1
ATOM 3185 C C . GLY B 1 90 ? 55.818 1.983 54.258 1.000 29.049 90 GLY B C 1
ATOM 3186 O O . GLY B 1 90 ? 55.957 2.018 55.471 1.000 30.781 90 GLY B O 1
ATOM 3187 N N . ILE B 1 91 ? 54.647 2.131 53.633 1.000 31.392 91 ILE B N 1
ATOM 3188 C CA . ILE B 1 91 ? 53.386 2.349 54.317 1.000 33.429 91 ILE B CA 1
ATOM 3189 C C . ILE B 1 91 ? 52.379 1.344 53.764 1.000 34.780 91 ILE B C 1
ATOM 3190 O O . ILE B 1 91 ? 52.253 1.190 52.550 1.000 31.372 91 ILE B O 1
ATOM 3195 N N . LYS B 1 92 ? 51.711 0.626 54.681 1.000 29.600 92 LYS B N 1
ATOM 3196 C CA . LYS B 1 92 ? 50.635 -0.267 54.349 1.000 27.987 92 LYS B CA 1
ATOM 3197 C C . LYS B 1 92 ? 49.351 0.550 54.323 1.000 26.417 92 LYS B C 1
ATOM 3198 O O . LYS B 1 92 ? 48.918 1.038 55.351 1.000 28.975 92 LYS B O 1
ATOM 3200 N N . GLY B 1 93 ? 48.736 0.691 53.143 1.000 26.730 93 GLY B N 1
ATOM 3201 C CA . GLY B 1 93 ? 47.595 1.571 52.986 1.000 26.124 93 GLY B CA 1
ATOM 3202 C C . GLY B 1 93 ? 46.315 0.775 52.804 1.000 25.784 93 GLY B C 1
ATOM 3203 O O . GLY B 1 93 ? 46.295 -0.430 53.042 1.000 24.808 93 GLY B O 1
ATOM 3204 N N . ASP B 1 94 ? 45.254 1.445 52.355 1.000 25.243 94 ASP B N 1
ATOM 3205 C CA . ASP B 1 94 ? 44.025 0.719 52.076 1.000 27.638 94 ASP B CA 1
ATOM 3206 C C . ASP B 1 94 ? 44.082 0.203 50.647 1.000 26.707 94 ASP B C 1
ATOM 3207 O O . ASP B 1 94 ? 44.405 -0.958 50.450 1.000 29.600 94 ASP B O 1
ATOM 3212 N N . LYS B 1 95 ? 43.773 1.058 49.674 1.000 29.408 95 LYS B N 1
ATOM 3213 C CA . LYS B 1 95 ? 43.734 0.661 48.275 1.000 31.675 95 LYS B CA 1
ATOM 3214 C C . LYS B 1 95 ? 45.170 0.414 47.774 1.000 29.971 95 LYS B C 1
ATOM 3215 O O . LYS B 1 95 ? 45.446 -0.578 47.091 1.000 25.268 95 LYS B O 1
ATOM 3221 N N . TYR B 1 96 ? 46.126 1.238 48.242 1.000 26.994 96 TYR B N 1
ATOM 3222 C CA . TYR B 1 96 ? 47.480 1.263 47.709 1.000 26.018 96 TYR B CA 1
ATOM 3223 C C . TYR B 1 96 ? 48.521 1.210 48.832 1.000 26.185 96 TYR B C 1
ATOM 3224 O O . TYR B 1 96 ? 48.334 1.810 49.884 1.000 28.220 96 TYR B O 1
ATOM 3233 N N . ASP B 1 97 ? 49.644 0.533 48.576 1.000 25.991 97 ASP B N 1
ATOM 3234 C CA . ASP B 1 97 ? 50.813 0.555 49.442 1.000 27.404 97 ASP B CA 1
ATOM 3235 C C . ASP B 1 97 ? 51.882 1.464 48.826 1.000 27.830 97 ASP B C 1
ATOM 3236 O O . ASP B 1 97 ? 51.824 1.775 47.627 1.000 26.257 97 ASP B O 1
ATOM 3241 N N . ALA B 1 98 ? 52.843 1.859 49.674 1.000 25.890 98 ALA B N 1
ATOM 3242 C CA . ALA B 1 98 ? 54.065 2.553 49.276 1.000 25.075 98 ALA B CA 1
ATOM 3243 C C . ALA B 1 98 ? 55.262 1.693 49.696 1.000 26.248 98 ALA B C 1
ATOM 3244 O O . ALA B 1 98 ? 55.276 1.198 50.827 1.000 27.664 98 ALA B O 1
ATOM 3246 N N . PRO B 1 99 ? 56.278 1.477 48.820 1.000 22.221 99 PRO B N 1
ATOM 3247 C CA . PRO B 1 99 ? 57.484 0.731 49.192 1.000 20.704 99 PRO B CA 1
ATOM 3248 C C . PRO B 1 99 ? 58.509 1.607 49.930 1.000 22.654 99 PRO B C 1
ATOM 3249 O O . PRO B 1 99 ? 58.503 2.844 49.803 1.000 19.835 99 PRO B O 1
ATOM 3253 N N . GLY B 1 100 ? 59.363 0.946 50.728 1.000 20.151 100 GLY B N 1
ATOM 3254 C CA . GLY B 1 100 ? 60.587 1.535 51.238 1.000 22.123 100 GLY B CA 1
ATOM 3255 C C . GLY B 1 100 ? 61.789 1.109 50.397 1.000 22.339 100 GLY B C 1
ATOM 3256 O O . GLY B 1 100 ? 61.813 0.002 49.869 1.000 22.524 100 GLY B O 1
ATOM 3257 N N . THR B 1 101 ? 62.768 2.009 50.261 1.000 24.475 101 THR B N 1
ATOM 3258 C CA . THR B 1 101 ? 63.970 1.753 49.489 1.000 24.262 101 THR B CA 1
ATOM 3259 C C . THR B 1 101 ? 65.175 1.931 50.405 1.000 25.774 101 THR B C 1
ATOM 3260 O O . THR B 1 101 ? 65.435 3.041 50.875 1.000 27.448 101 THR B O 1
ATOM 3264 N N . PRO B 1 102 ? 65.975 0.880 50.671 1.000 22.371 102 PRO B N 1
ATOM 3265 C CA . PRO B 1 102 ? 67.250 1.072 51.357 1.000 22.358 102 PRO B CA 1
ATOM 3266 C C . PRO B 1 102 ? 68.161 2.042 50.604 1.000 20.488 102 PRO B C 1
ATOM 3267 O O . PRO B 1 102 ? 68.401 1.866 49.411 1.000 21.015 102 PRO B O 1
ATOM 3271 N N . ALA B 1 103 ? 68.654 3.059 51.324 1.000 17.961 103 ALA B N 1
ATOM 3272 C CA . ALA B 1 103 ? 69.589 4.019 50.768 1.000 17.934 103 ALA B CA 1
ATOM 3273 C C . ALA B 1 103 ? 70.319 4.704 51.915 1.000 18.680 103 ALA B C 1
ATOM 3274 O O . ALA B 1 103 ? 69.742 4.792 53.001 1.000 17.939 103 ALA B O 1
ATOM 3276 N N . ASP B 1 104 ? 71.512 5.261 51.627 1.000 18.016 104 ASP B N 1
ATOM 3277 C CA . ASP B 1 104 ? 72.366 5.852 52.662 1.000 19.001 104 ASP B CA 1
ATOM 3278 C C . ASP B 1 104 ? 72.626 7.360 52.512 1.000 18.660 104 ASP B C 1
ATOM 3279 O O . ASP B 1 104 ? 72.692 8.047 53.532 1.000 18.718 104 ASP B O 1
ATOM 3284 N N . LEU B 1 105 ? 72.805 7.870 51.281 1.000 15.900 105 LEU B N 1
ATOM 3285 C CA . LEU B 1 105 ? 73.071 9.287 51.062 1.000 16.840 105 LEU B CA 1
ATOM 3286 C C . LEU B 1 105 ? 72.089 9.835 50.006 1.000 17.869 105 LEU B C 1
ATOM 3287 O O . LEU B 1 105 ? 71.645 9.117 49.103 1.000 18.680 105 LEU B O 1
ATOM 3292 N N . PHE B 1 106 ? 71.767 11.126 50.114 1.000 17.745 106 PHE B N 1
ATOM 3293 C CA . PHE B 1 106 ? 70.819 11.796 49.230 1.000 19.479 106 PHE B CA 1
ATOM 3294 C C . PHE B 1 106 ? 71.392 13.146 48.789 1.000 20.179 106 PHE B C 1
ATOM 3295 O O . PHE B 1 106 ? 71.998 13.862 49.595 1.000 18.366 106 PHE B O 1
ATOM 3303 N N . PHE B 1 107 ? 71.200 13.479 47.502 1.000 20.696 107 PHE B N 1
ATOM 3304 C CA . PHE B 1 107 ? 71.512 14.813 46.979 1.000 19.659 107 PHE B CA 1
ATOM 3305 C C . PHE B 1 107 ? 70.361 15.343 46.144 1.000 17.994 107 PHE B C 1
ATOM 3306 O O . PHE B 1 107 ? 69.837 14.633 45.277 1.000 17.559 107 PHE B O 1
ATOM 3314 N N . HIS B 1 108 ? 70.012 16.617 46.409 1.000 16.054 108 HIS B N 1
ATOM 3315 C CA . HIS B 1 108 ? 68.992 17.330 45.663 1.000 16.782 108 HIS B CA 1
ATOM 3316 C C . HIS B 1 108 ? 69.632 18.622 45.161 1.000 17.474 108 HIS B C 1
ATOM 3317 O O . HIS B 1 108 ? 69.892 19.501 45.980 1.000 19.619 108 HIS B O 1
ATOM 3324 N N . VAL B 1 109 ? 69.959 18.658 43.860 1.000 16.382 109 VAL B N 1
ATOM 3325 C CA . VAL B 1 109 ? 70.750 19.719 43.253 1.000 16.557 109 VAL B CA 1
ATOM 3326 C C . VAL B 1 109 ? 69.884 20.463 42.234 1.000 16.146 109 VAL B C 1
ATOM 3327 O O . VAL B 1 109 ? 69.311 19.839 41.345 1.000 16.161 109 VAL B O 1
ATOM 3331 N N . ARG B 1 110 ? 69.842 21.803 42.346 1.000 14.735 110 ARG B N 1
ATOM 3332 C CA . ARG B 1 110 ? 68.940 22.632 41.552 1.000 14.845 110 ARG B CA 1
ATOM 3333 C C . ARG B 1 110 ? 69.716 23.836 41.022 1.000 14.078 110 ARG B C 1
ATOM 3334 O O . ARG B 1 110 ? 70.475 24.440 41.790 1.000 12.611 110 ARG B O 1
ATOM 3342 N N . ALA B 1 111 ? 69.454 24.217 39.754 1.000 14.304 111 ALA B N 1
ATOM 3343 C CA . ALA B 1 111 ? 70.047 25.412 39.150 1.000 14.146 111 ALA B CA 1
ATOM 3344 C C . ALA B 1 111 ? 69.280 25.863 37.909 1.000 15.518 111 ALA B C 1
ATOM 3345 O O . ALA B 1 111 ? 68.491 25.116 37.317 1.000 14.578 111 ALA B O 1
ATOM 3347 N N . ASP B 1 112 ? 69.597 27.104 37.501 1.000 16.735 112 ASP B N 1
ATOM 3348 C CA . ASP B 1 112 ? 69.041 27.718 36.305 1.000 18.319 112 ASP B CA 1
ATOM 3349 C C . ASP B 1 112 ? 69.529 27.027 35.015 1.000 18.474 112 ASP B C 1
ATOM 3350 O O . ASP B 1 112 ? 68.931 27.277 33.958 1.000 16.342 112 ASP B O 1
ATOM 3355 N N . ASP B 1 113 ? 70.617 26.225 35.079 1.000 18.204 113 ASP B N 1
ATOM 3356 C CA . ASP B 1 113 ? 71.222 25.545 33.934 1.000 18.961 113 ASP B CA 1
ATOM 3357 C C . ASP B 1 113 ? 71.615 24.110 34.330 1.000 16.915 113 ASP B C 1
ATOM 3358 O O . ASP B 1 113 ? 72.165 23.889 35.402 1.000 14.600 113 ASP B O 1
ATOM 3363 N N . GLN B 1 114 ? 71.425 23.140 33.434 1.000 16.517 114 GLN B N 1
ATOM 3364 C CA . GLN B 1 114 ? 71.781 21.748 33.692 1.000 16.144 114 GLN B CA 1
ATOM 3365 C C . GLN B 1 114 ? 73.290 21.544 33.870 1.000 16.560 114 GLN B C 1
ATOM 3366 O O . GLN B 1 114 ? 73.686 20.615 34.580 1.000 17.960 114 GLN B O 1
ATOM 3372 N N . SER B 1 115 ? 74.124 22.373 33.224 1.000 16.455 115 SER B N 1
ATOM 3373 C CA . SER B 1 115 ? 75.574 22.314 33.377 1.000 17.773 115 SER B CA 1
ATOM 3374 C C . SER B 1 115 ? 75.982 22.384 34.860 1.000 18.216 115 SER B C 1
ATOM 3375 O O . SER B 1 115 ? 76.855 21.653 35.307 1.000 16.017 115 SER B O 1
ATOM 3378 N N . LEU B 1 116 ? 75.340 23.244 35.652 1.000 18.430 116 LEU B N 1
ATOM 3379 C CA . LEU B 1 116 ? 75.714 23.356 37.070 1.000 20.267 116 LEU B CA 1
ATOM 3380 C C . LEU B 1 116 ? 75.258 22.126 37.880 1.000 18.675 116 LEU B C 1
ATOM 3381 O O . LEU B 1 116 ? 75.996 21.668 38.729 1.000 18.689 116 LEU B O 1
ATOM 3386 N N . THR B 1 117 ? 74.099 21.525 37.602 1.000 19.118 117 THR B N 1
ATOM 3387 C CA . THR B 1 117 ? 73.714 20.300 38.315 1.000 20.284 117 THR B CA 1
ATOM 3388 C C . THR B 1 117 ? 74.638 19.121 37.952 1.000 19.664 117 THR B C 1
ATOM 3389 O O . THR B 1 117 ? 74.944 18.296 38.825 1.000 18.429 117 THR B O 1
ATOM 3393 N N . TYR B 1 118 ? 75.054 19.024 36.673 1.000 20.221 118 TYR B N 1
ATOM 3394 C CA . TYR B 1 118 ? 76.034 18.043 36.226 1.000 19.148 118 TYR B CA 1
ATOM 3395 C C . TYR B 1 118 ? 77.336 18.163 37.017 1.000 20.681 118 TYR B C 1
ATOM 3396 O O . TYR B 1 118 ? 77.827 17.165 37.564 1.000 20.037 118 TYR B O 1
ATOM 3405 N N . GLU B 1 119 ? 77.863 19.393 37.090 1.000 19.514 119 GLU B N 1
ATOM 3406 C CA . GLU B 1 119 ? 79.178 19.671 37.656 1.000 20.258 119 GLU B CA 1
ATOM 3407 C C . GLU B 1 119 ? 79.259 19.373 39.163 1.000 17.866 119 GLU B C 1
ATOM 3408 O O . GLU B 1 119 ? 80.282 18.869 39.611 1.000 16.239 119 GLU B O 1
ATOM 3414 N N . VAL B 1 120 ? 78.208 19.716 39.925 1.000 17.131 120 VAL B N 1
ATOM 3415 C CA . VAL B 1 120 ? 78.142 19.427 41.359 1.000 17.077 120 VAL B CA 1
ATOM 3416 C C . VAL B 1 120 ? 78.319 17.936 41.598 1.000 16.956 120 VAL B C 1
ATOM 3417 O O . VAL B 1 120 ? 79.158 17.554 42.405 1.000 16.980 120 VAL B O 1
ATOM 3421 N N . ILE B 1 121 ? 77.506 17.114 40.910 1.000 17.072 121 ILE B N 1
ATOM 3422 C CA . ILE B 1 121 ? 77.514 15.673 41.099 1.000 18.537 121 ILE B CA 1
ATOM 3423 C C . ILE B 1 121 ? 78.823 15.099 40.558 1.000 18.072 121 ILE B C 1
ATOM 3424 O O . ILE B 1 121 ? 79.506 14.369 41.263 1.000 18.912 121 ILE B O 1
ATOM 3429 N N . ASP B 1 122 ? 79.251 15.512 39.365 1.000 18.328 122 ASP B N 1
ATOM 3430 C CA . ASP B 1 122 ? 80.518 15.008 38.847 1.000 22.008 122 ASP B CA 1
ATOM 3431 C C . ASP B 1 122 ? 81.666 15.304 39.818 1.000 20.415 122 ASP B C 1
ATOM 3432 O O . ASP B 1 122 ? 82.563 14.492 39.970 1.000 22.352 122 ASP B O 1
ATOM 3437 N N . GLU B 1 123 ? 81.702 16.477 40.448 1.000 22.192 123 GLU B N 1
ATOM 3438 C CA . GLU B 1 123 ? 82.809 16.780 41.357 1.000 21.192 123 GLU B CA 1
ATOM 3439 C C . GLU B 1 123 ? 82.676 16.003 42.682 1.000 22.045 123 GLU B C 1
ATOM 3440 O O . GLU B 1 123 ? 83.683 15.503 43.193 1.000 19.843 123 GLU B O 1
ATOM 3446 N N . ILE B 1 124 ? 81.463 15.876 43.253 1.000 22.573 124 ILE B N 1
ATOM 3447 C CA . ILE B 1 124 ? 81.243 15.107 44.482 1.000 24.955 124 ILE B CA 1
ATOM 3448 C C . ILE B 1 124 ? 81.626 13.628 44.293 1.000 24.161 124 ILE B C 1
ATOM 3449 O O . ILE B 1 124 ? 82.172 13.016 45.210 1.000 22.094 124 ILE B O 1
ATOM 3462 N N . THR B 1 126 ? 83.858 12.159 42.577 1.000 25.540 126 THR B N 1
ATOM 3463 C CA . THR B 1 126 ? 85.291 11.905 42.666 1.000 28.461 126 THR B CA 1
ATOM 3464 C C . THR B 1 126 ? 85.636 11.402 44.078 1.000 26.267 126 THR B C 1
ATOM 3465 O O . THR B 1 126 ? 86.506 10.555 44.232 1.000 25.242 126 THR B O 1
ATOM 3469 N N . PHE B 1 127 ? 84.932 11.875 45.113 1.000 25.934 127 PHE B N 1
ATOM 3470 C CA . PHE B 1 127 ? 85.204 11.440 46.480 1.000 26.550 127 PHE B CA 1
ATOM 3471 C C . PHE B 1 127 ? 84.390 10.190 46.825 1.000 26.505 127 PHE B C 1
ATOM 3472 O O . PHE B 1 127 ? 84.872 9.362 47.583 1.000 31.159 127 PHE B O 1
ATOM 3480 N N . LEU B 1 128 ? 83.186 10.027 46.266 1.000 27.969 128 LEU B N 1
ATOM 3481 C CA . LEU B 1 128 ? 82.215 9.047 46.754 1.000 26.636 128 LEU B CA 1
ATOM 3482 C C . LEU B 1 128 ? 82.081 7.805 45.858 1.000 26.576 128 LEU B C 1
ATOM 3483 O O . LEU B 1 128 ? 81.589 6.788 46.344 1.000 27.677 128 LEU B O 1
ATOM 3488 N N . ARG B 1 129 ? 82.518 7.833 44.587 1.000 24.374 129 ARG B N 1
ATOM 3489 C CA . ARG B 1 129 ? 82.331 6.679 43.718 1.000 26.712 129 ARG B CA 1
ATOM 3490 C C . ARG B 1 129 ? 83.077 5.442 44.241 1.000 28.213 129 ARG B C 1
ATOM 3491 O O . ARG B 1 129 ? 82.564 4.328 44.121 1.000 28.356 129 ARG B O 1
ATOM 3499 N N . PRO B 1 130 ? 84.302 5.544 44.810 1.000 27.614 130 PRO B N 1
ATOM 3500 C CA . PRO B 1 130 ? 85.000 4.344 45.293 1.000 29.023 130 PRO B CA 1
ATOM 3501 C C . PRO B 1 130 ? 84.353 3.621 46.482 1.000 28.770 130 PRO B C 1
ATOM 3502 O O . PRO B 1 130 ? 84.764 2.512 46.794 1.000 26.697 130 PRO B O 1
ATOM 3506 N N . VAL B 1 131 ? 83.353 4.241 47.135 1.000 29.361 131 VAL B N 1
ATOM 3507 C CA . VAL B 1 131 ? 82.751 3.697 48.350 1.000 26.124 131 VAL B CA 1
ATOM 3508 C C . VAL B 1 131 ? 81.226 3.593 48.251 1.000 25.425 131 VAL B C 1
ATOM 3509 O O . VAL B 1 131 ? 80.585 3.330 49.280 1.000 26.551 131 VAL B O 1
ATOM 3513 N N . THR B 1 132 ? 80.641 3.765 47.052 1.000 21.932 132 THR B N 1
ATOM 3514 C CA . THR B 1 132 ? 79.191 3.735 46.921 1.000 21.218 132 THR B CA 1
ATOM 3515 C C . THR B 1 132 ? 78.738 3.008 45.659 1.000 21.254 132 THR B C 1
ATOM 3516 O O . THR B 1 132 ? 79.531 2.730 44.772 1.000 22.372 132 THR B O 1
ATOM 3520 N N . LYS B 1 133 ? 77.426 2.726 45.612 1.000 21.101 133 LYS B N 1
ATOM 3521 C CA . LYS B 1 133 ? 76.703 2.329 44.418 1.000 22.192 133 LYS B CA 1
ATOM 3522 C C . LYS B 1 133 ? 75.457 3.205 44.306 1.000 23.904 133 LYS B C 1
ATOM 3523 O O . LYS B 1 133 ? 74.988 3.749 45.308 1.000 25.384 133 LYS B O 1
ATOM 3525 N N . VAL B 1 134 ? 74.898 3.310 43.102 1.000 22.795 134 VAL B N 1
ATOM 3526 C CA . VAL B 1 134 ? 73.765 4.185 42.873 1.000 23.414 134 VAL B CA 1
ATOM 3527 C C . VAL B 1 134 ? 72.483 3.392 43.116 1.000 24.225 134 VAL B C 1
ATOM 3528 O O . VAL B 1 134 ? 72.318 2.316 42.549 1.000 23.879 134 VAL B O 1
ATOM 3532 N N . VAL B 1 135 ? 71.584 3.966 43.931 1.000 22.178 135 VAL B N 1
ATOM 3533 C CA . VAL B 1 135 ? 70.269 3.404 44.161 1.000 22.985 135 VAL B CA 1
ATOM 3534 C C . VAL B 1 135 ? 69.289 3.975 43.143 1.000 21.836 135 VAL B C 1
ATOM 3535 O O . VAL B 1 135 ? 68.647 3.203 42.464 1.000 16.802 135 VAL B O 1
ATOM 3539 N N . ASP B 1 136 ? 69.161 5.312 43.073 1.000 20.992 136 ASP B N 1
ATOM 3540 C CA . ASP B 1 136 ? 68.359 5.981 42.053 1.000 21.678 136 ASP B CA 1
ATOM 3541 C C . ASP B 1 136 ? 69.049 7.283 41.631 1.000 21.939 136 ASP B C 1
ATOM 3542 O O . ASP B 1 136 ? 69.710 7.952 42.440 1.000 20.117 136 ASP B O 1
ATOM 3547 N N . GLU B 1 137 ? 68.931 7.587 40.333 1.000 22.828 137 GLU B N 1
ATOM 3548 C CA . GLU B 1 137 ? 69.321 8.882 39.791 1.000 22.278 137 GLU B CA 1
ATOM 3549 C C . GLU B 1 137 ? 68.184 9.373 38.920 1.000 19.143 137 GLU B C 1
ATOM 3550 O O . GLU B 1 137 ? 67.909 8.752 37.930 1.000 16.254 137 GLU B O 1
ATOM 3556 N N . THR B 1 138 ? 67.533 10.499 39.278 1.000 20.031 138 THR B N 1
ATOM 3557 C CA . THR B 1 138 ? 66.464 11.034 38.448 1.000 18.875 138 THR B CA 1
ATOM 3558 C C . THR B 1 138 ? 66.780 12.482 38.081 1.000 18.273 138 THR B C 1
ATOM 3559 O O . THR B 1 138 ? 67.165 13.268 38.941 1.000 16.914 138 THR B O 1
ATOM 3563 N N . HIS B 1 139 ? 66.516 12.839 36.825 1.000 17.911 139 HIS B N 1
ATOM 3564 C CA . HIS B 1 139 ? 66.679 14.199 36.314 1.000 18.371 139 HIS B CA 1
ATOM 3565 C C . HIS B 1 139 ? 65.326 14.844 36.132 1.000 17.119 139 HIS B C 1
ATOM 3566 O O . HIS B 1 139 ? 64.551 14.285 35.423 1.000 17.105 139 HIS B O 1
ATOM 3573 N N . GLY B 1 140 ? 65.085 16.013 36.772 1.000 17.934 140 GLY B N 1
ATOM 3574 C CA . GLY B 1 140 ? 63.802 16.693 36.758 1.000 16.482 140 GLY B CA 1
ATOM 3575 C C . GLY B 1 140 ? 63.884 18.138 36.242 1.000 17.057 140 GLY B C 1
ATOM 3576 O O . GLY B 1 140 ? 64.967 18.711 36.053 1.000 15.441 140 GLY B O 1
ATOM 3577 N N . PHE B 1 141 ? 62.709 18.742 36.027 1.000 15.570 141 PHE B N 1
ATOM 3578 C CA . PHE B 1 141 ? 62.672 20.074 35.451 1.000 15.573 141 PHE B CA 1
ATOM 3579 C C . PHE B 1 141 ? 61.413 20.789 35.936 1.000 15.942 141 PHE B C 1
ATOM 3580 O O . PHE B 1 141 ? 60.447 20.132 36.296 1.000 16.595 141 PHE B O 1
ATOM 3588 N N . ARG B 1 142 ? 61.416 22.127 35.879 1.000 16.925 142 ARG B N 1
ATOM 3589 C CA . ARG B 1 142 ? 60.229 22.947 36.104 1.000 16.791 142 ARG B CA 1
ATOM 3590 C C . ARG B 1 142 ? 59.377 23.011 34.833 1.000 16.365 142 ARG B C 1
ATOM 3591 O O . ARG B 1 142 ? 59.870 23.366 33.768 1.000 16.330 142 ARG B O 1
ATOM 3599 N N . TYR B 1 143 ? 58.097 22.618 34.948 1.000 16.457 143 TYR B N 1
ATOM 3600 C CA . TYR B 1 143 ? 57.132 22.723 33.857 1.000 17.254 143 TYR B CA 1
ATOM 3601 C C . TYR B 1 143 ? 56.554 24.148 33.793 1.000 16.089 143 TYR B C 1
ATOM 3602 O O . TYR B 1 143 ? 56.867 25.014 34.629 1.000 16.593 143 TYR B O 1
ATOM 3611 N N . PHE B 1 144 ? 55.743 24.411 32.775 1.000 15.684 144 PHE B N 1
ATOM 3612 C CA . PHE B 1 144 ? 55.170 25.742 32.551 1.000 17.087 144 PHE B CA 1
ATOM 3613 C C . PHE B 1 144 ? 54.498 26.312 33.801 1.000 16.292 144 PHE B C 1
ATOM 3614 O O . PHE B 1 144 ? 53.705 25.654 34.453 1.000 17.088 144 PHE B O 1
ATOM 3622 N N . GLU B 1 145 ? 54.857 27.547 34.145 1.000 17.966 145 GLU B N 1
ATOM 3623 C CA . GLU B 1 145 ? 54.324 28.283 35.279 1.000 18.453 145 GLU B CA 1
ATOM 3624 C C . GLU B 1 145 ? 54.503 27.537 36.614 1.000 18.709 145 GLU B C 1
ATOM 3625 O O . GLU B 1 145 ? 53.682 27.690 37.504 1.000 19.114 145 GLU B O 1
ATOM 3631 N N . GLY B 1 146 ? 55.543 26.700 36.773 1.000 19.733 146 GLY B N 1
ATOM 3632 C CA . GLY B 1 146 ? 55.735 25.925 37.997 1.000 18.233 146 GLY B CA 1
ATOM 3633 C C . GLY B 1 146 ? 54.586 24.941 38.262 1.000 19.838 146 GLY B C 1
ATOM 3634 O O . GLY B 1 146 ? 54.314 24.575 39.411 1.000 18.192 146 GLY B O 1
ATOM 3635 N N . ARG B 1 147 ? 53.903 24.502 37.202 1.000 18.024 147 ARG B N 1
ATOM 3636 C CA . ARG B 1 147 ? 52.853 23.509 37.354 1.000 17.639 147 ARG B CA 1
ATOM 3637 C C . ARG B 1 147 ? 53.498 22.129 37.490 1.000 18.762 147 ARG B C 1
ATOM 3638 O O . ARG B 1 147 ? 54.574 21.859 36.932 1.000 19.005 147 ARG B O 1
ATOM 3646 N N . ALA B 1 148 ? 52.855 21.244 38.249 1.000 19.673 148 ALA B N 1
ATOM 3647 C CA . ALA B 1 148 ? 53.276 19.853 38.217 1.000 20.723 148 ALA B CA 1
ATOM 3648 C C . ALA B 1 148 ? 52.919 19.310 36.837 1.000 20.782 148 ALA B C 1
ATOM 3649 O O . ALA B 1 148 ? 52.139 19.929 36.104 1.000 19.286 148 ALA B O 1
ATOM 3651 N N . ILE B 1 149 ? 53.497 18.160 36.484 1.000 18.961 149 ILE B N 1
ATOM 3652 C CA . ILE B 1 149 ? 53.360 17.655 35.127 1.000 20.848 149 ILE B CA 1
ATOM 3653 C C . ILE B 1 149 ? 51.907 17.316 34.808 1.000 20.129 149 ILE B C 1
ATOM 3654 O O . ILE B 1 149 ? 51.542 17.258 33.645 1.000 22.796 149 ILE B O 1
ATOM 3659 N N . ILE B 1 150 ? 51.082 17.124 35.843 1.000 21.171 150 ILE B N 1
ATOM 3660 C CA . ILE B 1 150 ? 49.644 16.955 35.672 1.000 20.073 150 ILE B CA 1
ATOM 3661 C C . ILE B 1 150 ? 48.928 18.267 35.308 1.000 19.696 150 ILE B C 1
ATOM 3662 O O . ILE B 1 150 ? 47.747 18.200 35.018 1.000 19.248 150 ILE B O 1
ATOM 3667 N N . GLY B 1 151 ? 49.582 19.436 35.409 1.000 18.364 151 GLY B N 1
ATOM 3668 C CA . GLY B 1 151 ? 49.065 20.704 34.893 1.000 20.675 151 GLY B CA 1
ATOM 3669 C C . GLY B 1 151 ? 48.463 21.636 35.957 1.000 21.822 151 GLY B C 1
ATOM 3670 O O . GLY B 1 151 ? 47.829 22.642 35.602 1.000 23.787 151 GLY B O 1
ATOM 3671 N N . PHE B 1 152 ? 48.636 21.290 37.244 1.000 19.905 152 PHE B N 1
ATOM 3672 C CA . PHE B 1 152 ? 48.200 22.122 38.352 1.000 20.123 152 PHE B CA 1
ATOM 3673 C C . PHE B 1 152 ? 49.411 22.715 39.050 1.000 19.625 152 PHE B C 1
ATOM 3674 O O . PHE B 1 152 ? 50.430 22.044 39.197 1.000 20.354 152 PHE B O 1
ATOM 3682 N N . VAL B 1 153 ? 49.248 23.951 39.534 1.000 21.681 153 VAL B N 1
ATOM 3683 C CA . VAL B 1 153 ? 50.334 24.704 40.134 1.000 20.298 153 VAL B CA 1
ATOM 3684 C C . VAL B 1 153 ? 50.828 23.922 41.351 1.000 22.455 153 VAL B C 1
ATOM 3685 O O . VAL B 1 153 ? 50.036 23.425 42.163 1.000 21.937 153 VAL B O 1
ATOM 3689 N N . ASP B 1 154 ? 52.153 23.777 41.411 1.000 21.745 154 ASP B N 1
ATOM 3690 C CA . ASP B 1 154 ? 52.839 23.027 42.447 1.000 25.027 154 ASP B CA 1
ATOM 3691 C C . ASP B 1 154 ? 53.343 23.976 43.536 1.000 23.651 154 ASP B C 1
ATOM 3692 O O . ASP B 1 154 ? 54.196 24.830 43.249 1.000 18.249 154 ASP B O 1
ATOM 3697 N N . GLY B 1 155 ? 52.764 23.838 44.748 1.000 25.206 155 GLY B N 1
ATOM 3698 C CA . GLY B 1 155 ? 53.331 24.370 45.988 1.000 22.632 155 GLY B CA 1
ATOM 3699 C C . GLY B 1 155 ? 52.633 25.610 46.558 1.000 22.614 155 GLY B C 1
ATOM 3700 O O . GLY B 1 155 ? 53.209 26.258 47.430 1.000 19.707 155 GLY B O 1
ATOM 3701 N N . THR B 1 156 ? 51.382 25.877 46.144 1.000 20.476 156 THR B N 1
ATOM 3702 C CA . THR B 1 156 ? 50.655 27.087 46.491 1.000 21.535 156 THR B CA 1
ATOM 3703 C C . THR B 1 156 ? 50.471 27.217 48.002 1.000 22.333 156 THR B C 1
ATOM 3704 O O . THR B 1 156 ? 50.616 28.306 48.552 1.000 23.198 156 THR B O 1
ATOM 3708 N N . GLU B 1 157 ? 50.172 26.106 48.674 1.000 20.192 157 GLU B N 1
ATOM 3709 C CA . GLU B 1 157 ? 49.961 26.136 50.106 1.000 22.126 157 GLU B CA 1
ATOM 3710 C C . GLU B 1 157 ? 51.244 25.864 50.893 1.000 20.434 157 GLU B C 1
ATOM 3711 O O . GLU B 1 157 ? 51.160 25.696 52.105 1.000 17.553 157 GLU B O 1
ATOM 3717 N N . ASN B 1 158 ? 52.417 25.901 50.244 1.000 17.740 158 ASN B N 1
ATOM 3718 C CA . ASN B 1 158 ? 53.675 25.832 50.975 1.000 18.783 158 ASN B CA 1
ATOM 3719 C C . ASN B 1 158 ? 53.813 27.016 51.939 1.000 19.794 158 ASN B C 1
ATOM 3720 O O . ASN B 1 158 ? 53.536 28.139 51.554 1.000 21.636 158 ASN B O 1
ATOM 3725 N N . PRO B 1 159 ? 54.387 26.845 53.147 1.000 20.921 159 PRO B N 1
ATOM 3726 C CA . PRO B 1 159 ? 54.720 27.994 53.991 1.000 22.527 159 PRO B CA 1
ATOM 3727 C C . PRO B 1 159 ? 55.831 28.797 53.332 1.000 23.852 159 PRO B C 1
ATOM 3728 O O . PRO B 1 159 ? 56.732 28.185 52.762 1.000 21.814 159 PRO B O 1
ATOM 3732 N N . VAL B 1 160 ? 55.807 30.128 53.481 1.000 25.544 160 VAL B N 1
ATOM 3733 C CA . VAL B 1 160 ? 56.782 31.019 52.854 1.000 26.400 160 VAL B CA 1
ATOM 3734 C C . VAL B 1 160 ? 57.366 31.942 53.925 1.000 24.037 160 VAL B C 1
ATOM 3735 O O . VAL B 1 160 ? 56.751 32.128 54.976 1.000 21.058 160 VAL B O 1
ATOM 3739 N N . ASP B 1 161 ? 58.538 32.540 53.644 1.000 23.980 161 ASP B N 1
ATOM 3740 C CA . ASP B 1 161 ? 59.191 33.457 54.590 1.000 25.809 161 ASP B CA 1
ATOM 3741 C C . ASP B 1 161 ? 59.248 32.846 56.005 1.000 23.167 161 ASP B C 1
ATOM 3742 O O . ASP B 1 161 ? 59.851 31.807 56.158 1.000 21.183 161 ASP B O 1
ATOM 3747 N N . ALA B 1 162 ? 58.674 33.481 57.048 1.000 21.362 162 ALA B N 1
ATOM 3748 C CA . ALA B 1 162 ? 58.923 33.067 58.429 1.000 22.921 162 ALA B CA 1
ATOM 3749 C C . ALA B 1 162 ? 58.280 31.709 58.711 1.000 20.964 162 ALA B C 1
ATOM 3750 O O . ALA B 1 162 ? 58.786 30.940 59.537 1.000 20.011 162 ALA B O 1
ATOM 3752 N N . ASP B 1 163 ? 57.172 31.436 58.019 1.000 19.185 163 ASP B N 1
ATOM 3753 C CA . ASP B 1 163 ? 56.463 30.174 58.135 1.000 18.685 163 ASP B CA 1
ATOM 3754 C C . ASP B 1 163 ? 57.352 29.042 57.634 1.000 16.731 163 ASP B C 1
ATOM 3755 O O . ASP B 1 163 ? 57.274 27.952 58.181 1.000 16.587 163 ASP B O 1
ATOM 3760 N N . ALA B 1 164 ? 58.175 29.303 56.605 1.000 17.593 164 ALA B N 1
ATOM 3761 C CA . ALA B 1 164 ? 59.055 28.263 56.040 1.000 17.918 164 ALA B CA 1
ATOM 3762 C C . ALA B 1 164 ? 60.164 27.905 57.031 1.000 17.392 164 ALA B C 1
ATOM 3763 O O . ALA B 1 164 ? 60.490 26.734 57.226 1.000 20.838 164 ALA B O 1
ATOM 3765 N N . VAL B 1 165 ? 60.706 28.898 57.739 1.000 15.410 165 VAL B N 1
ATOM 3766 C CA . VAL B 1 165 ? 61.657 28.613 58.785 1.000 15.758 165 VAL B CA 1
ATOM 3767 C C . VAL B 1 165 ? 60.995 27.819 59.919 1.000 18.106 165 VAL B C 1
ATOM 3768 O O . VAL B 1 165 ? 61.559 26.827 60.377 1.000 16.387 165 VAL B O 1
ATOM 3772 N N . GLU B 1 166 ? 59.842 28.306 60.393 1.000 19.076 166 GLU B N 1
ATOM 3773 C CA . GLU B 1 166 ? 59.065 27.687 61.457 1.000 20.934 166 GLU B CA 1
ATOM 3774 C C . GLU B 1 166 ? 58.860 26.200 61.179 1.000 20.761 166 GLU B C 1
ATOM 3775 O O . GLU B 1 166 ? 59.070 25.394 62.075 1.000 20.922 166 GLU B O 1
ATOM 3781 N N . TRP B 1 167 ? 58.508 25.841 59.937 1.000 20.417 167 TRP B N 1
ATOM 3782 C CA . TRP B 1 167 ? 58.105 24.479 59.610 1.000 20.123 167 TRP B CA 1
ATOM 3783 C C . TRP B 1 167 ? 59.190 23.676 58.899 1.000 17.577 167 TRP B C 1
ATOM 3784 O O . TRP B 1 167 ? 59.027 22.479 58.755 1.000 18.098 167 TRP B O 1
ATOM 3795 N N . GLY B 1 168 ? 60.298 24.307 58.497 1.000 18.060 168 GLY B N 1
ATOM 3796 C CA . GLY B 1 168 ? 61.258 23.690 57.596 1.000 18.041 168 GLY B CA 1
ATOM 3797 C C . GLY B 1 168 ? 62.467 23.083 58.295 1.000 17.784 168 GLY B C 1
ATOM 3798 O O . GLY B 1 168 ? 63.007 22.113 57.784 1.000 21.516 168 GLY B O 1
ATOM 3799 N N . ILE B 1 169 ? 62.900 23.666 59.424 1.000 17.975 169 ILE B N 1
ATOM 3800 C CA . ILE B 1 169 ? 64.189 23.375 60.037 1.000 18.665 169 ILE B CA 1
ATOM 3801 C C . ILE B 1 169 ? 64.029 23.171 61.553 1.000 17.300 169 ILE B C 1
ATOM 3802 O O . ILE B 1 169 ? 63.177 23.787 62.182 1.000 15.791 169 ILE B O 1
ATOM 3807 N N . ILE B 1 170 ? 64.929 22.367 62.130 1.000 17.110 170 ILE B N 1
ATOM 3808 C CA . ILE B 1 170 ? 64.949 22.010 63.538 1.000 17.443 170 ILE B CA 1
ATOM 3809 C C . ILE B 1 170 ? 65.305 23.230 64.398 1.000 16.015 170 ILE B C 1
ATOM 3810 O O . ILE B 1 170 ? 66.338 23.850 64.179 1.000 15.995 170 ILE B O 1
ATOM 3815 N N . HIS B 1 171 ? 64.528 23.489 65.452 1.000 15.812 171 HIS B N 1
ATOM 3816 C CA . HIS B 1 171 ? 64.794 24.595 66.382 1.000 17.404 171 HIS B CA 1
ATOM 3817 C C . HIS B 1 171 ? 65.384 24.048 67.688 1.000 19.204 171 HIS B C 1
ATOM 3818 O O . HIS B 1 171 ? 66.053 23.024 67.639 1.000 18.684 171 HIS B O 1
ATOM 3825 N N . GLU B 1 172 ? 65.068 24.677 68.836 1.000 20.389 172 GLU B N 1
ATOM 3826 C CA . GLU B 1 172 ? 65.614 24.385 70.164 1.000 26.252 172 GLU B CA 1
ATOM 3827 C C . GLU B 1 172 ? 65.200 23.024 70.749 1.000 25.334 172 GLU B C 1
ATOM 3828 O O . GLU B 1 172 ? 65.796 22.593 71.742 1.000 24.824 172 GLU B O 1
ATOM 3834 N N . GLU B 1 173 ? 64.213 22.324 70.166 1.000 24.213 173 GLU B N 1
ATOM 3835 C CA . GLU B 1 173 ? 63.833 20.992 70.642 1.000 24.815 173 GLU B CA 1
ATOM 3836 C C . GLU B 1 173 ? 64.953 19.941 70.525 1.000 23.844 173 GLU B C 1
ATOM 3837 O O . GLU B 1 173 ? 64.957 18.983 71.305 1.000 25.465 173 GLU B O 1
ATOM 3843 N N . ASP B 1 174 ? 65.886 20.085 69.570 1.000 22.129 174 ASP B N 1
ATOM 3844 C CA . ASP B 1 174 ? 66.971 19.130 69.359 1.000 22.567 174 ASP B CA 1
ATOM 3845 C C . ASP B 1 174 ? 68.269 19.923 69.142 1.000 24.434 174 ASP B C 1
ATOM 3846 O O . ASP B 1 174 ? 68.800 19.979 68.020 1.000 21.399 174 ASP B O 1
ATOM 3851 N N . PRO B 1 175 ? 68.827 20.573 70.204 1.000 24.016 175 PRO B N 1
ATOM 3852 C CA . PRO B 1 175 ? 69.864 21.592 70.031 1.000 24.580 175 PRO B CA 1
ATOM 3853 C C . PRO B 1 175 ? 71.153 21.145 69.331 1.000 23.740 175 PRO B C 1
ATOM 3854 O O . PRO B 1 175 ? 71.739 21.949 68.618 1.000 22.892 175 PRO B O 1
ATOM 3858 N N . GLU B 1 176 ? 71.611 19.900 69.558 1.000 21.986 176 GLU B N 1
ATOM 3859 C CA . GLU B 1 176 ? 72.751 19.329 68.839 1.000 23.147 176 GLU B CA 1
ATOM 3860 C C . GLU B 1 176 ? 72.599 19.492 67.320 1.000 21.746 176 GLU B C 1
ATOM 3861 O O . GLU B 1 176 ? 73.598 19.687 66.616 1.000 23.432 176 GLU B O 1
ATOM 3867 N N . PHE B 1 177 ? 71.365 19.382 66.817 1.000 19.619 177 PHE B N 1
ATOM 3868 C CA . PHE B 1 177 ? 71.102 19.311 65.385 1.000 18.896 177 PHE B CA 1
ATOM 3869 C C . PHE B 1 177 ? 70.232 20.468 64.886 1.000 18.419 177 PHE B C 1
ATOM 3870 O O . PHE B 1 177 ? 69.741 20.412 63.766 1.000 14.960 177 PHE B O 1
ATOM 3878 N N . GLU B 1 178 ? 70.137 21.549 65.673 1.000 18.619 178 GLU B N 1
ATOM 3879 C CA . GLU B 1 178 ? 69.411 22.754 65.298 1.000 19.935 178 GLU B CA 1
ATOM 3880 C C . GLU B 1 178 ? 69.870 23.222 63.909 1.000 17.714 178 GLU B C 1
ATOM 3881 O O . GLU B 1 178 ? 71.044 23.087 63.591 1.000 16.420 178 GLU B O 1
ATOM 3887 N N . ASN B 1 179 ? 68.910 23.717 63.100 1.000 16.323 179 ASN B N 1
ATOM 3888 C CA . ASN B 1 179 ? 69.019 24.182 61.717 1.000 15.695 179 ASN B CA 1
ATOM 3889 C C . ASN B 1 179 ? 69.194 23.026 60.726 1.000 14.818 179 ASN B C 1
ATOM 3890 O O . ASN B 1 179 ? 69.387 23.260 59.533 1.000 15.813 179 ASN B O 1
ATOM 3895 N N . GLY B 1 180 ? 69.070 21.784 61.185 1.000 15.613 180 GLY B N 1
ATOM 3896 C CA . GLY B 1 180 ? 68.907 20.651 60.274 1.000 15.748 180 GLY B CA 1
ATOM 3897 C C . GLY B 1 180 ? 67.455 20.484 59.829 1.000 15.552 180 GLY B C 1
ATOM 3898 O O . GLY B 1 180 ? 66.607 21.278 60.203 1.000 14.702 180 GLY B O 1
ATOM 3899 N N . SER B 1 181 ? 67.199 19.463 58.994 1.000 15.464 181 SER B N 1
ATOM 3900 C CA . SER B 1 181 ? 65.895 19.210 58.407 1.000 14.564 181 SER B CA 1
ATOM 3901 C C . SER B 1 181 ? 65.780 17.705 58.173 1.000 15.461 181 SER B C 1
ATOM 3902 O O . SER B 1 181 ? 66.792 17.024 58.097 1.000 15.539 181 SER B O 1
ATOM 3905 N N . TYR B 1 182 ? 64.553 17.211 58.107 1.000 14.439 182 TYR B N 1
ATOM 3906 C CA . TYR B 1 182 ? 64.256 15.861 57.638 1.000 17.036 182 TYR B CA 1
ATOM 3907 C C . TYR B 1 182 ? 63.678 15.959 56.229 1.000 18.609 182 TYR B C 1
ATOM 3908 O O . TYR B 1 182 ? 62.769 16.763 56.005 1.000 17.902 182 TYR B O 1
ATOM 3917 N N . ALA B 1 183 ? 64.226 15.164 55.281 1.000 19.101 183 ALA B N 1
ATOM 3918 C CA . ALA B 1 183 ? 63.833 15.213 53.878 1.000 19.061 183 ALA B CA 1
ATOM 3919 C C . ALA B 1 183 ? 63.317 13.842 53.457 1.000 19.153 183 ALA B C 1
ATOM 3920 O O . ALA B 1 183 ? 64.052 12.873 53.576 1.000 22.660 183 ALA B O 1
ATOM 3922 N N . PHE B 1 184 ? 62.099 13.776 52.909 1.000 18.667 184 PHE B N 1
ATOM 3923 C CA . PHE B 1 184 ? 61.528 12.530 52.401 1.000 17.384 184 PHE B CA 1
ATOM 3924 C C . PHE B 1 184 ? 61.428 12.573 50.881 1.000 16.915 184 PHE B C 1
ATOM 3925 O O . PHE B 1 184 ? 60.718 13.427 50.340 1.000 17.055 184 PHE B O 1
ATOM 3933 N N . ALA B 1 185 ? 62.108 11.624 50.221 1.000 16.843 185 ALA B N 1
ATOM 3934 C CA . ALA B 1 185 ? 62.158 11.504 48.772 1.000 16.458 185 ALA B CA 1
ATOM 3935 C C . ALA B 1 185 ? 61.223 10.378 48.347 1.000 18.064 185 ALA B C 1
ATOM 3936 O O . ALA B 1 185 ? 61.330 9.307 48.927 1.000 16.531 185 ALA B O 1
ATOM 3938 N N . GLN B 1 186 ? 60.351 10.606 47.350 1.000 16.769 186 GLN B N 1
ATOM 3939 C CA . GLN B 1 186 ? 59.408 9.590 46.910 1.000 17.354 186 GLN B CA 1
ATOM 3940 C C . GLN B 1 186 ? 59.107 9.774 45.423 1.000 16.540 186 GLN B C 1
ATOM 3941 O O . GLN B 1 186 ? 58.467 10.738 45.013 1.000 15.746 186 GLN B O 1
ATOM 3947 N N . LYS B 1 187 ? 59.612 8.858 44.598 1.000 18.022 187 LYS B N 1
ATOM 3948 C CA . LYS B 1 187 ? 59.464 8.953 43.149 1.000 18.055 187 LYS B CA 1
ATOM 3949 C C . LYS B 1 187 ? 58.157 8.286 42.728 1.000 19.828 187 LYS B C 1
ATOM 3950 O O . LYS B 1 187 ? 57.939 7.118 43.084 1.000 19.781 187 LYS B O 1
ATOM 3956 N N . TYR B 1 188 ? 57.280 9.028 42.019 1.000 19.464 188 TYR B N 1
ATOM 3957 C CA . TYR B 1 188 ? 56.036 8.487 41.471 1.000 19.731 188 TYR B CA 1
ATOM 3958 C C . TYR B 1 188 ? 56.034 8.440 39.942 1.000 20.438 188 TYR B C 1
ATOM 3959 O O . TYR B 1 188 ? 56.455 9.397 39.313 1.000 21.312 188 TYR B O 1
ATOM 3968 N N . LEU B 1 189 ? 55.516 7.344 39.363 1.000 19.746 189 LEU B N 1
ATOM 3969 C CA . LEU B 1 189 ? 55.122 7.287 37.960 1.000 20.979 189 LEU B CA 1
ATOM 3970 C C . LEU B 1 189 ? 53.648 7.690 37.840 1.000 20.313 189 LEU B C 1
ATOM 3971 O O . LEU B 1 189 ? 52.843 7.307 38.697 1.000 20.034 189 LEU B O 1
ATOM 3976 N N . HIS B 1 190 ? 53.314 8.489 36.806 1.000 18.858 190 HIS B N 1
ATOM 3977 C CA . HIS B 1 190 ? 51.926 8.807 36.490 1.000 20.018 190 HIS B CA 1
ATOM 3978 C C . HIS B 1 190 ? 51.394 7.964 35.338 1.000 20.579 190 HIS B C 1
ATOM 3979 O O . HIS B 1 190 ? 52.136 7.538 34.458 1.000 23.510 190 HIS B O 1
ATOM 3986 N N . GLN B 1 191 ? 50.072 7.793 35.337 1.000 20.785 191 GLN B N 1
ATOM 3987 C CA . GLN B 1 191 ? 49.342 7.158 34.252 1.000 22.783 191 GLN B CA 1
ATOM 3988 C C . GLN B 1 191 ? 48.747 8.285 33.415 1.000 20.310 191 GLN B C 1
ATOM 3989 O O . GLN B 1 191 ? 47.561 8.560 33.504 1.000 18.123 191 GLN B O 1
ATOM 4003 N N . ASP B 1 193 ? 48.007 8.790 30.354 1.000 26.612 193 ASP B N 1
ATOM 4004 C CA . ASP B 1 193 ? 46.949 8.523 29.380 1.000 29.405 193 ASP B CA 1
ATOM 4005 C C . ASP B 1 193 ? 45.584 8.618 30.072 1.000 28.623 193 ASP B C 1
ATOM 4006 O O . ASP B 1 193 ? 44.713 9.374 29.620 1.000 28.182 193 ASP B O 1
ATOM 4011 N N . ALA B 1 194 ? 45.440 7.918 31.206 1.000 26.605 194 ALA B N 1
ATOM 4012 C CA . ALA B 1 194 ? 44.220 7.945 31.998 1.000 28.001 194 ALA B CA 1
ATOM 4013 C C . ALA B 1 194 ? 43.924 9.369 32.481 1.000 27.715 194 ALA B C 1
ATOM 4014 O O . ALA B 1 194 ? 42.804 9.870 32.329 1.000 27.163 194 ALA B O 1
ATOM 4016 N N . TRP B 1 195 ? 44.957 10.047 32.999 1.000 26.845 195 TRP B N 1
ATOM 4017 C CA . TRP B 1 195 ? 44.805 11.417 33.486 1.000 26.675 195 TRP B CA 1
ATOM 4018 C C . TRP B 1 195 ? 44.337 12.346 32.367 1.000 26.112 195 TRP B C 1
ATOM 4019 O O . TRP B 1 195 ? 43.455 13.171 32.582 1.000 26.210 195 TRP B O 1
ATOM 4030 N N . LYS B 1 196 ? 44.939 12.223 31.172 1.000 27.877 196 LYS B N 1
ATOM 4031 C CA . LYS B 1 196 ? 44.604 13.108 30.062 1.000 30.092 196 LYS B CA 1
ATOM 4032 C C . LYS B 1 196 ? 43.176 12.877 29.561 1.000 30.500 196 LYS B C 1
ATOM 4033 O O . LYS B 1 196 ? 42.600 13.788 28.963 1.000 36.295 196 LYS B O 1
ATOM 4039 N N . SER B 1 197 ? 42.588 11.699 29.814 1.000 30.844 197 SER B N 1
ATOM 4040 C CA . SER B 1 197 ? 41.246 11.400 29.332 1.000 33.484 197 SER B CA 1
ATOM 4041 C C . SER B 1 197 ? 40.160 11.960 30.257 1.000 33.366 197 SER B C 1
ATOM 4042 O O . SER B 1 197 ? 38.994 11.946 29.878 1.000 35.086 197 SER B O 1
ATOM 4045 N N . LEU B 1 198 ? 40.508 12.400 31.480 1.000 33.273 198 LEU B N 1
ATOM 4046 C CA . LEU B 1 198 ? 39.546 13.064 32.353 1.000 30.621 198 LEU B CA 1
ATOM 4047 C C . LEU B 1 198 ? 39.234 14.442 31.779 1.000 30.019 198 LEU B C 1
ATOM 4048 O O . LEU B 1 198 ? 40.093 15.041 31.143 1.000 28.124 198 LEU B O 1
ATOM 4053 N N . SER B 1 199 ? 38.023 14.941 32.047 1.000 29.871 199 SER B N 1
ATOM 4054 C CA . SER B 1 199 ? 37.697 16.344 31.841 1.000 31.137 199 SER B CA 1
ATOM 4055 C C . SER B 1 199 ? 38.445 17.220 32.844 1.000 28.102 199 SER B C 1
ATOM 4056 O O . SER B 1 199 ? 38.878 16.758 33.902 1.000 24.952 199 SER B O 1
ATOM 4059 N N . THR B 1 200 ? 38.518 18.511 32.512 1.000 26.681 200 THR B N 1
ATOM 4060 C CA . THR B 1 200 ? 39.145 19.490 33.383 1.000 27.483 200 THR B CA 1
ATOM 4061 C C . THR B 1 200 ? 38.487 19.453 34.759 1.000 25.033 200 THR B C 1
ATOM 4062 O O . THR B 1 200 ? 39.168 19.420 35.769 1.000 22.351 200 THR B O 1
ATOM 4066 N N . GLU B 1 201 ? 37.160 19.394 34.765 1.000 26.338 201 GLU B N 1
ATOM 4067 C CA . GLU B 1 201 ? 36.374 19.400 35.985 1.000 28.692 201 GLU B CA 1
ATOM 4068 C C . GLU B 1 201 ? 36.631 18.128 36.813 1.000 27.016 201 GLU B C 1
ATOM 4069 O O . GLU B 1 201 ? 36.703 18.204 38.039 1.000 26.513 201 GLU B O 1
ATOM 4075 N N . GLN B 1 202 ? 36.842 16.981 36.155 1.000 24.713 202 GLN B N 1
ATOM 4076 C CA . GLN B 1 202 ? 37.135 15.730 36.836 1.000 24.732 202 GLN B CA 1
ATOM 4077 C C . GLN B 1 202 ? 38.520 15.796 37.488 1.000 24.754 202 GLN B C 1
ATOM 4078 O O . GLN B 1 202 ? 38.715 15.291 38.591 1.000 23.774 202 GLN B O 1
ATOM 4084 N N . GLN B 1 203 ? 39.488 16.437 36.814 1.000 22.170 203 GLN B N 1
ATOM 4085 C CA . GLN B 1 203 ? 40.812 16.631 37.384 1.000 22.170 203 GLN B CA 1
ATOM 4086 C C . GLN B 1 203 ? 40.768 17.559 38.595 1.000 22.020 203 GLN B C 1
ATOM 4087 O O . GLN B 1 203 ? 41.520 17.361 39.551 1.000 22.028 203 GLN B O 1
ATOM 4093 N N . GLU B 1 204 ? 39.916 18.588 38.523 1.000 20.227 204 GLU B N 1
ATOM 4094 C CA . GLU B 1 204 ? 39.771 19.542 39.611 1.000 21.898 204 GLU B CA 1
ATOM 4095 C C . GLU B 1 204 ? 39.201 18.869 40.863 1.000 21.749 204 GLU B C 1
ATOM 4096 O O . GLU B 1 204 ? 39.581 19.242 41.974 1.000 22.215 204 GLU B O 1
ATOM 4102 N N . GLN B 1 205 ? 38.336 17.856 40.696 1.000 21.533 205 GLN B N 1
ATOM 4103 C CA . GLN B 1 205 ? 37.820 17.085 41.821 1.000 22.716 205 GLN B CA 1
ATOM 4104 C C . GLN B 1 205 ? 38.916 16.272 42.500 1.000 21.635 205 GLN B C 1
ATOM 4105 O O . GLN B 1 205 ? 38.864 16.076 43.716 1.000 22.540 205 GLN B O 1
ATOM 4111 N N . VAL B 1 206 ? 39.849 15.736 41.705 1.000 19.999 206 VAL B N 1
ATOM 4112 C CA . VAL B 1 206 ? 40.933 14.921 42.222 1.000 19.420 206 VAL B CA 1
ATOM 4113 C C . VAL B 1 206 ? 41.858 15.796 43.083 1.000 18.988 206 VAL B C 1
ATOM 4114 O O . VAL B 1 206 ? 42.342 15.338 44.115 1.000 19.508 206 VAL B O 1
ATOM 4118 N N . ILE B 1 207 ? 42.125 17.029 42.628 1.000 19.904 207 ILE B N 1
ATOM 4119 C CA . ILE B 1 207 ? 43.114 17.892 43.261 1.000 21.872 207 ILE B CA 1
ATOM 4120 C C . ILE B 1 207 ? 42.517 18.726 44.398 1.000 20.766 207 ILE B C 1
ATOM 4121 O O . ILE B 1 207 ? 43.187 18.886 45.421 1.000 20.889 207 ILE B O 1
ATOM 4126 N N . GLY B 1 208 ? 41.321 19.303 44.205 1.000 19.255 208 GLY B N 1
ATOM 4127 C CA . GLY B 1 208 ? 40.726 20.205 45.185 1.000 17.997 208 GLY B CA 1
ATOM 4128 C C . GLY B 1 208 ? 40.915 21.686 44.854 1.000 19.140 208 GLY B C 1
ATOM 4129 O O . GLY B 1 208 ? 40.637 22.546 45.703 1.000 17.023 208 GLY B O 1
ATOM 4130 N N . ARG B 1 209 ? 41.405 21.987 43.634 1.000 20.090 209 ARG B N 1
ATOM 4131 C CA . ARG B 1 209 ? 41.546 23.359 43.161 1.000 19.306 209 ARG B CA 1
ATOM 4132 C C . ARG B 1 209 ? 41.226 23.455 41.665 1.000 20.993 209 ARG B C 1
ATOM 4133 O O . ARG B 1 209 ? 41.245 22.446 40.955 1.000 22.202 209 ARG B O 1
ATOM 4141 N N . ARG B 1 210 ? 40.921 24.687 41.216 1.000 23.225 210 ARG B N 1
ATOM 4142 C CA . ARG B 1 210 ? 40.676 25.022 39.823 1.000 22.616 210 ARG B CA 1
ATOM 4143 C C . ARG B 1 210 ? 41.996 24.953 39.073 1.000 21.203 210 ARG B C 1
ATOM 4144 O O . ARG B 1 210 ? 43.051 25.271 39.624 1.000 21.528 210 ARG B O 1
ATOM 4152 N N . LYS B 1 211 ? 41.950 24.519 37.815 1.000 20.694 211 LYS B N 1
ATOM 4153 C CA . LYS B 1 211 ? 43.186 24.203 37.114 1.000 20.782 211 LYS B CA 1
ATOM 4154 C C . LYS B 1 211 ? 43.866 25.493 36.648 1.000 21.211 211 LYS B C 1
ATOM 4155 O O . LYS B 1 211 ? 45.033 25.706 36.953 1.000 21.624 211 LYS B O 1
ATOM 4161 N N . PHE B 1 212 ? 43.145 26.350 35.922 1.000 21.564 212 PHE B N 1
ATOM 4162 C CA . PHE B 1 212 ? 43.742 27.476 35.218 1.000 26.993 212 PHE B CA 1
ATOM 4163 C C . PHE B 1 212 ? 44.133 28.590 36.194 1.000 26.465 212 PHE B C 1
ATOM 4164 O O . PHE B 1 212 ? 45.260 29.074 36.138 1.000 27.537 212 PHE B O 1
ATOM 4172 N N . THR B 1 213 ? 43.195 28.992 37.071 1.000 24.714 213 THR B N 1
ATOM 4173 C CA . THR B 1 213 ? 43.415 30.067 38.032 1.000 27.026 213 THR B CA 1
ATOM 4174 C C . THR B 1 213 ? 44.109 29.571 39.306 1.000 24.885 213 THR B C 1
ATOM 4175 O O . THR B 1 213 ? 44.650 30.379 40.054 1.000 24.333 213 THR B O 1
ATOM 4179 N N . ASP B 1 214 ? 44.044 28.269 39.591 1.000 22.106 214 ASP B N 1
ATOM 4180 C CA . ASP B 1 214 ? 44.577 27.720 40.830 1.000 22.832 214 ASP B CA 1
ATOM 4181 C C . ASP B 1 214 ? 43.858 28.215 42.098 1.000 21.241 214 ASP B C 1
ATOM 4182 O O . ASP B 1 214 ? 44.383 28.050 43.200 1.000 23.677 214 ASP B O 1
ATOM 4187 N N . LEU B 1 215 ? 42.643 28.750 41.985 1.000 22.026 215 LEU B N 1
ATOM 4188 C CA . LEU B 1 215 ? 41.854 29.072 43.167 1.000 21.736 215 LEU B CA 1
ATOM 4189 C C . LEU B 1 215 ? 41.382 27.779 43.831 1.000 22.098 215 LEU B C 1
ATOM 4190 O O . LEU B 1 215 ? 40.879 26.877 43.162 1.000 18.258 215 LEU B O 1
ATOM 4195 N N . GLU B 1 216 ? 41.550 27.694 45.164 1.000 22.396 216 GLU B N 1
ATOM 4196 C CA . GLU B 1 216 ? 41.078 26.536 45.909 1.000 23.267 216 GLU B CA 1
ATOM 4197 C C . GLU B 1 216 ? 39.564 26.453 45.718 1.000 22.663 216 GLU B C 1
ATOM 4198 O O . GLU B 1 216 ? 38.902 27.494 45.602 1.000 21.752 216 GLU B O 1
ATOM 4204 N N . GLN B 1 217 ? 39.036 25.226 45.585 1.000 22.437 217 GLN B N 1
ATOM 4205 C CA . GLN B 1 217 ? 37.594 25.019 45.578 1.000 24.400 217 GLN B CA 1
ATOM 4206 C C . GLN B 1 217 ? 37.050 25.334 46.974 1.000 25.763 217 GLN B C 1
ATOM 4207 O O . GLN B 1 217 ? 37.744 25.121 47.967 1.000 21.934 217 GLN B O 1
ATOM 4213 N N . GLY B 1 218 ? 35.811 25.846 47.037 1.000 30.811 218 GLY B N 1
ATOM 4214 C CA . GLY B 1 218 ? 35.075 25.926 48.292 1.000 32.536 218 GLY B CA 1
ATOM 4215 C C . GLY B 1 218 ? 34.861 24.522 48.853 1.000 34.425 218 GLY B C 1
ATOM 4216 O O . GLY B 1 218 ? 34.632 23.605 48.073 1.000 38.291 218 GLY B O 1
ATOM 4217 N N . ASP B 1 219 ? 34.991 24.339 50.175 1.000 41.530 219 ASP B N 1
ATOM 4218 C CA . ASP B 1 219 ? 34.951 23.005 50.766 1.000 46.296 219 ASP B CA 1
ATOM 4219 C C . ASP B 1 219 ? 33.633 22.314 50.416 1.000 46.327 219 ASP B C 1
ATOM 4220 O O . ASP B 1 219 ? 33.608 21.094 50.239 1.000 51.005 219 ASP B O 1
ATOM 4225 N N . GLU B 1 220 ? 32.561 23.105 50.266 1.000 44.336 220 GLU B N 1
ATOM 4226 C CA . GLU B 1 220 ? 31.255 22.587 49.879 1.000 48.138 220 GLU B CA 1
ATOM 4227 C C . GLU B 1 220 ? 31.331 21.806 48.565 1.000 44.662 220 GLU B C 1
ATOM 4228 O O . GLU B 1 220 ? 30.595 20.838 48.410 1.000 46.072 220 GLU B O 1
ATOM 4234 N N . ASP B 1 221 ? 32.216 22.217 47.640 1.000 39.878 221 ASP B N 1
ATOM 4235 C CA . ASP B 1 221 ? 32.336 21.602 46.327 1.000 40.563 221 ASP B CA 1
ATOM 4236 C C . ASP B 1 221 ? 33.429 20.532 46.256 1.000 36.282 221 ASP B C 1
ATOM 4237 O O . ASP B 1 221 ? 33.507 19.822 45.258 1.000 33.039 221 ASP B O 1
ATOM 4242 N N . LYS B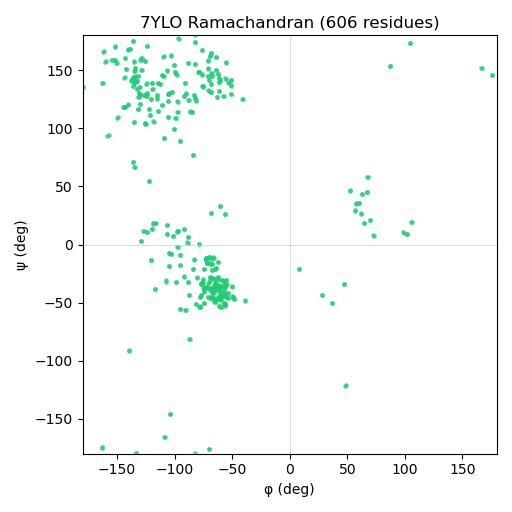 1 222 ? 34.274 20.384 47.282 1.000 34.285 222 LYS B N 1
ATOM 4243 C CA . LYS B 1 222 ? 35.362 19.418 47.196 1.000 33.237 222 LYS B CA 1
ATOM 4244 C C . LYS B 1 222 ? 34.860 17.986 47.391 1.000 35.706 222 LYS B C 1
ATOM 4245 O O . LYS B 1 222 ? 33.933 17.747 48.175 1.000 36.107 222 LYS B O 1
ATOM 4251 N N . ASN B 1 223 ? 35.499 17.042 46.681 1.000 30.375 223 ASN B N 1
ATOM 4252 C CA . ASN B 1 223 ? 35.504 15.641 47.080 1.000 31.860 223 ASN B CA 1
ATOM 4253 C C . ASN B 1 223 ? 36.325 15.506 48.372 1.000 31.754 223 ASN B C 1
ATOM 4254 O O . ASN B 1 223 ? 37.400 16.102 48.505 1.000 26.669 223 ASN B O 1
ATOM 4259 N N . GLN B 1 224 ? 35.835 14.691 49.321 1.000 32.981 224 GLN B N 1
ATOM 4260 C CA . GLN B 1 224 ? 36.524 14.492 50.592 1.000 35.051 224 GLN B CA 1
ATOM 4261 C C . GLN B 1 224 ? 37.802 13.658 50.431 1.000 30.823 224 GLN B C 1
ATOM 4262 O O . GLN B 1 224 ? 38.668 13.721 51.305 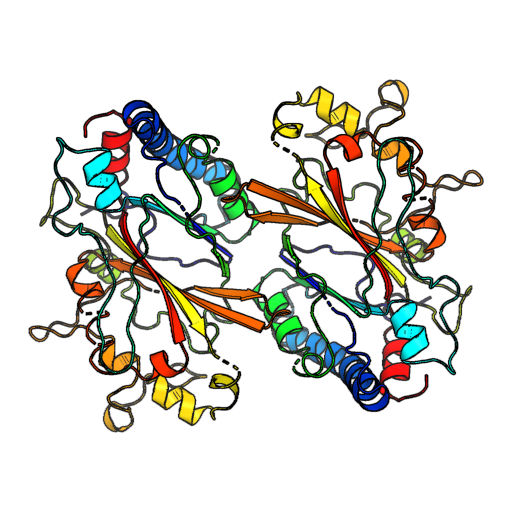1.000 29.986 224 GLN B O 1
ATOM 4268 N N . ARG B 1 225 ? 37.977 12.951 49.303 1.000 29.104 225 ARG B N 1
ATOM 4269 C CA . ARG B 1 225 ? 39.230 12.255 49.024 1.000 27.046 225 ARG B CA 1
ATOM 4270 C C . ARG B 1 225 ? 40.154 13.074 48.109 1.000 25.083 225 ARG B C 1
ATOM 4271 O O . ARG B 1 225 ? 41.173 12.561 47.634 1.000 22.129 225 ARG B O 1
ATOM 4279 N N . ALA B 1 226 ? 39.845 14.355 47.887 1.000 22.652 226 ALA B N 1
ATOM 4280 C CA . ALA B 1 226 ? 40.702 15.215 47.084 1.000 23.269 226 ALA B CA 1
ATOM 4281 C C . ALA B 1 226 ? 42.081 15.355 47.731 1.000 24.639 226 ALA B C 1
ATOM 4282 O O . ALA B 1 226 ? 42.227 15.367 48.959 1.000 26.575 226 ALA B O 1
ATOM 4284 N N . HIS B 1 227 ? 43.101 15.479 46.873 1.000 25.150 227 HIS B N 1
ATOM 4285 C CA . HIS B 1 227 ? 44.481 15.497 47.321 1.000 22.813 227 HIS B CA 1
ATOM 4286 C C . HIS B 1 227 ? 44.703 16.548 48.401 1.000 20.716 227 HIS B C 1
ATOM 4287 O O . HIS B 1 227 ? 45.310 16.231 49.422 1.000 20.758 227 HIS B O 1
ATOM 4294 N N . ASN B 1 228 ? 44.189 17.771 48.211 1.000 22.703 228 ASN B N 1
ATOM 4295 C CA . ASN B 1 228 ? 44.481 18.840 49.164 1.000 23.682 228 ASN B CA 1
ATOM 4296 C C . ASN B 1 228 ? 43.635 18.749 50.446 1.000 23.943 228 ASN B C 1
ATOM 4297 O O . ASN B 1 228 ? 43.769 19.619 51.307 1.000 23.542 228 ASN B O 1
ATOM 4302 N N . VAL B 1 229 ? 42.763 17.737 50.572 1.000 23.264 229 VAL B N 1
ATOM 4303 C CA . VAL B 1 229 ? 42.066 17.457 51.820 1.000 25.485 229 VAL B CA 1
ATOM 4304 C C . VAL B 1 229 ? 42.804 16.392 52.639 1.000 24.954 229 VAL B C 1
ATOM 4305 O O . VAL B 1 229 ? 43.162 16.640 53.785 1.000 28.151 229 VAL B O 1
ATOM 4309 N N . VAL B 1 230 ? 43.063 15.224 52.049 1.000 25.754 230 VAL B N 1
ATOM 4310 C CA . VAL B 1 230 ? 43.574 14.081 52.789 1.000 26.912 230 VAL B CA 1
ATOM 4311 C C . VAL B 1 230 ? 45.056 14.249 53.115 1.000 26.309 230 VAL B C 1
ATOM 4312 O O . VAL B 1 230 ? 45.502 13.719 54.124 1.000 24.253 230 VAL B O 1
ATOM 4316 N N . SER B 1 231 ? 45.808 14.966 52.258 1.000 27.354 231 SER B N 1
ATOM 4317 C CA . SER B 1 231 ? 47.240 15.189 52.451 1.000 28.844 231 SER B CA 1
ATOM 4318 C C . SER B 1 231 ? 47.551 16.122 53.635 1.000 27.794 231 SER B C 1
ATOM 4319 O O . SER B 1 231 ? 48.707 16.211 54.024 1.000 29.057 231 SER B O 1
ATOM 4322 N N . GLN B 1 232 ? 46.552 16.797 54.217 1.000 27.330 232 GLN B N 1
ATOM 4323 C CA . GLN B 1 232 ? 46.762 17.676 55.367 1.000 29.160 232 GLN B CA 1
ATOM 4324 C C . GLN B 1 232 ? 47.077 16.884 56.649 1.000 28.143 232 GLN B C 1
ATOM 4325 O O . GLN B 1 232 ? 46.858 15.675 56.720 1.000 27.728 232 GLN B O 1
ATOM 4331 N N . ASP B 1 233 ? 47.715 17.577 57.612 1.000 26.892 233 ASP B N 1
ATOM 4332 C CA . ASP B 1 233 ? 47.945 17.125 58.981 1.000 27.002 233 ASP B CA 1
ATOM 4333 C C . ASP B 1 233 ? 47.378 18.213 59.896 1.000 27.015 233 ASP B C 1
ATOM 4334 O O . ASP B 1 233 ? 47.978 19.278 60.032 1.000 26.325 233 ASP B O 1
ATOM 4339 N N . ASN B 1 234 ? 46.204 17.955 60.470 1.000 27.665 234 ASN B N 1
ATOM 4340 C CA . ASN B 1 234 ? 45.472 18.962 61.231 1.000 32.547 234 ASN B CA 1
ATOM 4341 C C . ASN B 1 234 ? 45.316 18.552 62.702 1.000 35.639 234 ASN B C 1
ATOM 4342 O O . ASN B 1 234 ? 44.480 19.140 63.402 1.000 37.290 234 ASN B O 1
ATOM 4347 N N . ARG B 1 235 ? 46.145 17.603 63.168 1.000 34.650 235 ARG B N 1
ATOM 4348 C CA . ARG B 1 235 ? 46.091 17.087 64.535 1.000 38.505 235 ARG B CA 1
ATOM 4349 C C . ARG B 1 235 ? 46.096 18.218 65.570 1.000 35.921 235 ARG B C 1
ATOM 4350 O O . ARG B 1 235 ? 46.848 19.189 65.441 1.000 30.628 235 ARG B O 1
ATOM 4358 N N . ASN B 1 236 ? 45.230 18.071 66.583 1.000 34.449 236 ASN B N 1
ATOM 4359 C CA . ASN B 1 236 ? 45.168 18.942 67.740 1.000 38.301 236 ASN B CA 1
ATOM 4360 C C . ASN B 1 236 ? 44.640 20.320 67.354 1.000 42.396 236 ASN B C 1
ATOM 4361 O O . ASN B 1 236 ? 44.821 21.253 68.122 1.000 39.542 236 ASN B O 1
ATOM 4366 N N . ASP B 1 237 ? 43.929 20.405 66.211 1.000 47.630 237 ASP B N 1
ATOM 4367 C CA . ASP B 1 237 ? 43.478 21.645 65.590 1.000 50.010 237 ASP B CA 1
ATOM 4368 C C . ASP B 1 237 ? 44.643 22.589 65.273 1.000 52.502 237 ASP B C 1
ATOM 4369 O O . ASP B 1 237 ? 44.482 23.806 65.359 1.000 53.618 237 ASP B O 1
ATOM 4371 N N . VAL B 1 238 ? 45.802 22.029 64.888 1.000 48.129 238 VAL B N 1
ATOM 4372 C CA . VAL B 1 238 ? 46.911 22.793 64.336 1.000 45.867 238 VAL B CA 1
ATOM 4373 C C . VAL B 1 238 ? 47.099 22.357 62.886 1.000 38.124 238 VAL B C 1
ATOM 4374 O O . VAL B 1 238 ? 47.062 21.162 62.616 1.000 34.974 238 VAL B O 1
ATOM 4378 N N . GLU B 1 239 ? 47.352 23.309 61.979 1.000 33.762 239 GLU B N 1
ATOM 4379 C CA . GLU B 1 239 ? 47.583 22.992 60.572 1.000 37.152 239 GLU B CA 1
ATOM 4380 C C . GLU B 1 239 ? 49.083 22.875 60.309 1.000 28.187 239 GLU B C 1
ATOM 4381 O O . GLU B 1 239 ? 49.686 23.825 59.886 1.000 22.123 239 GLU B O 1
ATOM 4387 N N . HIS B 1 240 ? 49.618 21.657 60.476 1.000 25.601 240 HIS B N 1
ATOM 4388 C CA . HIS B 1 240 ? 51.034 21.339 60.364 1.000 26.805 240 HIS B CA 1
ATOM 4389 C C . HIS B 1 240 ? 51.485 21.434 58.899 1.000 26.315 240 HIS B C 1
ATOM 4390 O O . HIS B 1 240 ? 50.723 21.070 57.988 1.000 24.553 240 HIS B O 1
ATOM 4397 N N . LYS B 1 241 ? 52.710 21.953 58.679 1.000 24.571 241 LYS B N 1
ATOM 4398 C CA . LYS B 1 241 ? 53.242 22.162 57.335 1.000 24.677 241 LYS B CA 1
ATOM 4399 C C . LYS B 1 241 ? 54.600 21.482 57.145 1.000 21.972 241 LYS B C 1
ATOM 4400 O O . LYS B 1 241 ? 55.306 21.179 58.117 1.000 22.905 241 LYS B O 1
ATOM 4406 N N . ILE B 1 242 ? 54.920 21.230 55.860 1.000 20.020 242 ILE B N 1
ATOM 4407 C CA . ILE B 1 242 ? 56.277 20.973 55.397 1.000 19.295 242 ILE B CA 1
ATOM 4408 C C . ILE B 1 242 ? 56.503 21.767 54.110 1.000 19.055 242 ILE B C 1
ATOM 4409 O O . ILE B 1 242 ? 55.585 22.416 53.601 1.000 17.166 242 ILE B O 1
ATOM 4414 N N . ILE B 1 243 ? 57.737 21.721 53.592 1.000 18.447 243 ILE B N 1
ATOM 4415 C CA . ILE B 1 243 ? 58.061 22.432 52.359 1.000 18.768 243 ILE B CA 1
ATOM 4416 C C . ILE B 1 243 ? 58.184 21.414 51.222 1.000 19.185 243 ILE B C 1
ATOM 4417 O O . ILE B 1 243 ? 59.175 20.678 51.188 1.000 20.281 243 ILE B O 1
ATOM 4422 N N . ARG B 1 244 ? 57.212 21.434 50.298 1.000 18.529 244 ARG B N 1
ATOM 4423 C CA . ARG B 1 244 ? 57.155 20.508 49.171 1.000 24.840 244 ARG B CA 1
ATOM 4424 C C . ARG B 1 244 ? 57.764 21.180 47.935 1.000 28.555 244 ARG B C 1
ATOM 4425 O O . ARG B 1 244 ? 57.344 22.261 47.546 1.000 26.543 244 ARG B O 1
ATOM 4441 N N . ASN B 1 246 ? 58.138 19.555 44.742 1.000 33.517 246 ASN B N 1
ATOM 4442 C CA . ASN B 1 246 ? 57.890 18.488 43.778 1.000 32.341 246 ASN B CA 1
ATOM 4443 C C . ASN B 1 246 ? 58.334 18.875 42.365 1.000 34.133 246 ASN B C 1
ATOM 4444 O O . ASN B 1 246 ? 58.294 20.055 42.005 1.000 29.848 246 ASN B O 1
ATOM 4449 N N . VAL B 1 247 ? 58.700 17.849 41.568 1.000 28.490 247 VAL B N 1
ATOM 4450 C CA . VAL B 1 247 ? 59.483 18.023 40.356 1.000 25.809 247 VAL B CA 1
ATOM 4451 C C . VAL B 1 247 ? 58.998 17.042 39.286 1.000 21.512 247 VAL B C 1
ATOM 4452 O O . VAL B 1 247 ? 59.121 15.838 39.469 1.000 19.009 247 VAL B O 1
ATOM 4456 N N . PRO B 1 248 ? 58.483 17.497 38.119 1.000 18.501 248 PRO B N 1
ATOM 4457 C CA . PRO B 1 248 ? 58.320 16.619 36.957 1.000 17.987 248 PRO B CA 1
ATOM 4458 C C . PRO B 1 248 ? 59.615 15.917 36.511 1.000 18.367 248 PRO B C 1
ATOM 4459 O O . PRO B 1 248 ? 60.699 16.508 36.594 1.000 17.575 248 PRO B O 1
ATOM 4463 N N . PHE B 1 249 ? 59.518 14.646 36.070 1.000 17.359 249 PHE B N 1
ATOM 4464 C CA . PHE B 1 249 ? 60.572 13.985 35.294 1.000 16.180 249 PHE B CA 1
ATOM 4465 C C . PHE B 1 249 ? 59.878 13.267 34.133 1.000 15.698 249 PHE B C 1
ATOM 4466 O O . PHE B 1 249 ? 58.740 12.846 34.274 1.000 13.819 249 PHE B O 1
ATOM 4474 N N . SER B 1 250 ? 60.539 13.132 32.982 1.000 17.557 250 SER B N 1
ATOM 4475 C CA . SER B 1 250 ? 59.890 12.541 31.811 1.000 18.592 250 SER B CA 1
ATOM 4476 C C . SER B 1 250 ? 60.917 12.097 30.781 1.000 19.867 250 SER B C 1
ATOM 4477 O O . SER B 1 250 ? 61.921 12.772 30.532 1.000 17.706 250 SER B O 1
ATOM 4480 N N . ASP B 1 251 ? 60.638 10.918 30.212 1.000 19.969 251 ASP B N 1
ATOM 4481 C CA . ASP B 1 251 ? 61.124 10.542 28.890 1.000 22.545 251 ASP B CA 1
ATOM 4482 C C . ASP B 1 251 ? 59.898 10.550 27.992 1.000 20.500 251 ASP B C 1
ATOM 4483 O O . ASP B 1 251 ? 59.171 9.544 27.974 1.000 18.906 251 ASP B O 1
ATOM 4488 N N . PRO B 1 252 ? 59.585 11.690 27.315 1.000 17.902 252 PRO B N 1
ATOM 4489 C CA . PRO B 1 252 ? 58.326 11.828 26.583 1.000 18.599 252 PRO B CA 1
ATOM 4490 C C . PRO B 1 252 ? 58.236 11.066 25.266 1.000 20.172 252 PRO B C 1
ATOM 4491 O O . PRO B 1 252 ? 57.128 10.803 24.817 1.000 20.916 252 PRO B O 1
ATOM 4495 N N . GLY B 1 253 ? 59.372 10.704 24.663 1.000 19.768 253 GLY B N 1
ATOM 4496 C CA . GLY B 1 253 ? 59.367 9.747 23.568 1.000 21.644 253 GLY B CA 1
ATOM 4497 C C . GLY B 1 253 ? 58.833 8.372 23.996 1.000 23.223 253 GLY B C 1
ATOM 4498 O O . GLY B 1 253 ? 57.914 7.839 23.363 1.000 21.543 253 GLY B O 1
ATOM 4499 N N . GLU B 1 254 ? 59.417 7.821 25.079 1.000 22.780 254 GLU B N 1
ATOM 4500 C CA . GLU B 1 254 ? 59.012 6.541 25.650 1.000 25.379 254 GLU B CA 1
ATOM 4501 C C . GLU B 1 254 ? 57.665 6.591 26.383 1.000 25.725 254 GLU B C 1
ATOM 4502 O O . GLU B 1 254 ? 57.134 5.530 26.717 1.000 24.960 254 GLU B O 1
ATOM 4508 N N . ASN B 1 255 ? 57.117 7.788 26.649 1.000 25.685 255 ASN B N 1
ATOM 4509 C CA . ASN B 1 255 ? 55.890 7.939 27.425 1.000 28.305 255 ASN B CA 1
ATOM 4510 C C . ASN B 1 255 ? 56.070 7.426 28.859 1.000 27.231 255 ASN B C 1
ATOM 4511 O O . ASN B 1 255 ? 55.195 6.743 29.399 1.000 31.419 255 ASN B O 1
ATOM 4516 N N . VAL B 1 256 ? 57.202 7.769 29.488 1.000 26.733 256 VAL B N 1
ATOM 4517 C CA . VAL B 1 256 ? 57.436 7.474 30.892 1.000 26.762 256 VAL B CA 1
ATOM 4518 C C . VAL B 1 256 ? 57.619 8.787 31.647 1.000 27.049 256 VAL B C 1
ATOM 4519 O O . VAL B 1 256 ? 58.695 9.376 31.597 1.000 22.843 256 VAL B O 1
ATOM 4523 N N . THR B 1 257 ? 56.582 9.156 32.417 1.000 25.644 257 THR B N 1
ATOM 4524 C CA . THR B 1 257 ? 56.466 10.477 33.008 1.000 24.435 257 THR B CA 1
ATOM 4525 C C . THR B 1 257 ? 56.004 10.354 34.458 1.000 22.530 257 THR B C 1
ATOM 4526 O O . THR B 1 257 ? 55.225 9.469 34.774 1.000 21.564 257 THR B O 1
ATOM 4530 N N . GLY B 1 258 ? 56.512 11.236 35.341 1.000 21.336 258 GLY B N 1
ATOM 4531 C CA . GLY B 1 258 ? 56.155 11.191 36.744 1.000 20.980 258 GLY B CA 1
ATOM 4532 C C . GLY B 1 258 ? 56.496 12.475 37.503 1.000 20.559 258 GLY B C 1
ATOM 4533 O O . GLY B 1 258 ? 56.900 13.477 36.916 1.000 19.384 258 GLY B O 1
ATOM 4534 N N . THR B 1 259 ? 56.275 12.406 38.821 1.000 19.596 259 THR B N 1
ATOM 4535 C CA . THR B 1 259 ? 56.601 13.452 39.767 1.000 18.701 259 THR B CA 1
ATOM 4536 C C . THR B 1 259 ? 57.501 12.850 40.832 1.000 17.899 259 THR B C 1
ATOM 4537 O O . THR B 1 259 ? 57.203 11.773 41.356 1.000 17.634 259 THR B O 1
ATOM 4541 N N . TYR B 1 260 ? 58.622 13.523 41.109 1.000 16.468 260 TYR B N 1
ATOM 4542 C CA . TYR B 1 260 ? 59.500 13.120 42.184 1.000 17.644 260 TYR B CA 1
ATOM 4543 C C . TYR B 1 260 ? 59.156 14.033 43.350 1.000 17.638 260 TYR B C 1
ATOM 4544 O O . TYR B 1 260 ? 59.372 15.237 43.244 1.000 18.135 260 TYR B O 1
ATOM 4553 N N . PHE B 1 261 ? 58.513 13.481 44.388 1.000 16.338 261 PHE B N 1
ATOM 4554 C CA . PHE B 1 261 ? 58.194 14.230 45.592 1.000 16.985 261 PHE B CA 1
ATOM 4555 C C . PHE B 1 261 ? 59.459 14.416 46.428 1.000 15.901 261 PHE B C 1
ATOM 4556 O O . PHE B 1 261 ? 60.276 13.489 46.591 1.000 14.295 261 PHE B O 1
ATOM 4564 N N . ILE B 1 262 ? 59.635 15.639 46.931 1.000 14.815 262 ILE B N 1
ATOM 4565 C CA . ILE B 1 262 ? 60.667 15.962 47.914 1.000 17.392 262 ILE B CA 1
ATOM 4566 C C . ILE B 1 262 ? 60.052 16.944 48.917 1.000 17.582 262 ILE B C 1
ATOM 4567 O O . ILE B 1 262 ? 59.542 17.998 48.527 1.000 16.402 262 ILE B O 1
ATOM 4572 N N . GLY B 1 263 ? 60.033 16.534 50.195 1.000 18.661 263 GLY B N 1
ATOM 4573 C CA . GLY B 1 263 ? 59.415 17.290 51.277 1.000 18.493 263 GLY B CA 1
ATOM 4574 C C . GLY B 1 263 ? 60.346 17.451 52.479 1.000 19.021 263 GLY B C 1
ATOM 4575 O O . GLY B 1 263 ? 60.788 16.471 53.086 1.000 17.032 263 GLY B O 1
ATOM 4576 N N . TYR B 1 264 ? 60.623 18.717 52.812 1.000 18.091 264 TYR B N 1
ATOM 4577 C CA . TYR B 1 264 ? 61.550 19.075 53.862 1.000 17.274 264 TYR B CA 1
ATOM 4578 C C . TYR B 1 264 ? 60.730 19.546 55.055 1.000 17.495 264 TYR B C 1
ATOM 4579 O O . TYR B 1 264 ? 59.872 20.416 54.895 1.000 15.819 264 TYR B O 1
ATOM 4588 N N . GLY B 1 265 ? 61.017 19.000 56.238 1.000 17.430 265 GLY B N 1
ATOM 4589 C CA . GLY B 1 265 ? 60.288 19.407 57.433 1.000 17.241 265 GLY B CA 1
ATOM 4590 C C . GLY B 1 265 ? 61.171 19.485 58.670 1.000 16.700 265 GLY B C 1
ATOM 4591 O O . GLY B 1 265 ? 62.158 18.774 58.777 1.000 16.889 265 GLY B O 1
ATOM 4592 N N . ARG B 1 266 ? 60.778 20.373 59.590 1.000 18.853 266 ARG B N 1
ATOM 4593 C CA . ARG B 1 266 ? 61.239 20.384 60.969 1.000 18.174 266 ARG B CA 1
ATOM 4594 C C . ARG B 1 266 ? 60.886 19.068 61.668 1.000 19.008 266 ARG B C 1
ATOM 4595 O O . ARG B 1 266 ? 61.663 18.587 62.484 1.000 20.348 266 ARG B O 1
ATOM 4603 N N . TYR B 1 267 ? 59.721 18.502 61.336 1.000 18.444 267 TYR B N 1
ATOM 4604 C CA . TYR B 1 267 ? 59.231 17.282 61.962 1.000 22.047 267 TYR B CA 1
ATOM 4605 C C . TYR B 1 267 ? 59.001 16.177 60.920 1.000 20.749 267 TYR B C 1
ATOM 4606 O O . TYR B 1 267 ? 58.093 16.280 60.096 1.000 22.488 267 TYR B O 1
ATOM 4615 N N . TRP B 1 268 ? 59.806 15.110 60.946 1.000 19.658 268 TRP B N 1
ATOM 4616 C CA . TRP B 1 268 ? 59.507 13.893 60.189 1.000 20.289 268 TRP B CA 1
ATOM 4617 C C . TRP B 1 268 ? 58.117 13.364 60.542 1.000 20.043 268 TRP B C 1
ATOM 4618 O O . TRP B 1 268 ? 57.404 12.876 59.665 1.000 22.285 268 TRP B O 1
ATOM 4629 N N . ASP B 1 269 ? 57.717 13.530 61.809 1.000 20.328 269 ASP B N 1
ATOM 4630 C CA . ASP B 1 269 ? 56.407 13.123 62.297 1.000 20.319 269 ASP B CA 1
ATOM 4631 C C . ASP B 1 269 ? 55.271 13.740 61.477 1.000 19.751 269 ASP B C 1
ATOM 4632 O O . ASP B 1 269 ? 54.209 13.120 61.367 1.000 18.945 269 ASP B O 1
ATOM 4634 N N . VAL B 1 270 ? 55.460 14.945 60.911 1.000 19.508 270 VAL B N 1
ATOM 4635 C CA . VAL B 1 270 ? 54.394 15.599 60.159 1.000 18.803 270 VAL B CA 1
ATOM 4636 C C . VAL B 1 270 ? 54.301 14.960 58.778 1.000 18.609 270 VAL B C 1
ATOM 4637 O O . VAL B 1 270 ? 53.233 14.536 58.379 1.000 19.812 270 VAL B O 1
ATOM 4641 N N . THR B 1 271 ? 55.415 14.901 58.050 1.000 18.044 271 THR B N 1
ATOM 4642 C CA . THR B 1 271 ? 55.448 14.203 56.775 1.000 19.634 271 THR B CA 1
ATOM 4643 C C . THR B 1 271 ? 54.829 12.797 56.846 1.000 20.928 271 THR B C 1
ATOM 4644 O O . THR B 1 271 ? 54.049 12.420 55.961 1.000 18.966 271 THR B O 1
ATOM 4648 N N . LYS B 1 272 ? 55.220 12.023 57.876 1.000 22.412 272 LYS B N 1
ATOM 4649 C CA . LYS B 1 272 ? 54.834 10.623 57.998 1.000 25.303 272 LYS B CA 1
ATOM 4650 C C . LYS B 1 272 ? 53.322 10.505 58.194 1.000 24.197 272 LYS B C 1
ATOM 4651 O O . LYS B 1 272 ? 52.704 9.566 57.688 1.000 20.889 272 LYS B O 1
ATOM 4657 N N . THR B 1 273 ? 52.750 11.460 58.948 1.000 24.144 273 THR B N 1
ATOM 4658 C CA . THR B 1 273 ? 51.320 11.547 59.187 1.000 23.773 273 THR B CA 1
ATOM 4659 C C . THR B 1 273 ? 50.565 11.916 57.904 1.000 21.719 273 THR B C 1
ATOM 4660 O O . THR B 1 273 ? 49.471 11.415 57.680 1.000 19.811 273 THR B O 1
ATOM 4672 N N . LEU B 1 275 ? 51.510 11.304 54.877 1.000 24.200 275 LEU B N 1
ATOM 4673 C CA . LEU B 1 275 ? 51.692 10.146 54.014 1.000 27.693 275 LEU B CA 1
ATOM 4674 C C . LEU B 1 275 ? 50.748 9.013 54.428 1.000 25.094 275 LEU B C 1
ATOM 4675 O O . LEU B 1 275 ? 50.107 8.406 53.567 1.000 23.902 275 LEU B O 1
ATOM 4680 N N . THR B 1 276 ? 50.635 8.775 55.742 1.000 26.422 276 THR B N 1
ATOM 4681 C CA . THR B 1 276 ? 49.708 7.795 56.299 1.000 24.640 276 THR B CA 1
ATOM 4682 C C . THR B 1 276 ? 48.253 8.158 55.966 1.000 23.059 276 THR B C 1
ATOM 4683 O O . THR B 1 276 ? 47.469 7.282 55.559 1.000 22.095 276 THR B O 1
ATOM 4687 N N . ASN B 1 277 ? 47.877 9.433 56.147 1.000 19.911 277 ASN B N 1
ATOM 4688 C CA . ASN B 1 277 ? 46.553 9.906 55.762 1.000 22.788 277 ASN B CA 1
ATOM 4689 C C . ASN B 1 277 ? 46.240 9.651 54.284 1.000 23.607 277 ASN B C 1
ATOM 4690 O O . ASN B 1 277 ? 45.117 9.275 53.928 1.000 24.935 277 ASN B O 1
ATOM 4703 N N . PHE B 1 279 ? 47.392 7.390 52.232 1.000 23.091 279 PHE B N 1
ATOM 4704 C CA . PHE B 1 279 ? 47.427 6.006 51.804 1.000 25.436 279 PHE B CA 1
ATOM 4705 C C . PHE B 1 279 ? 46.381 5.173 52.537 1.000 28.576 279 PHE B C 1
ATOM 4706 O O . PHE B 1 279 ? 46.006 4.115 52.030 1.000 29.423 279 PHE B O 1
ATOM 4714 N N . THR B 1 280 ? 45.911 5.632 53.703 1.000 26.303 280 THR B N 1
ATOM 4715 C CA . THR B 1 280 ? 44.837 4.924 54.410 1.000 26.316 280 THR B CA 1
ATOM 4716 C C . THR B 1 280 ? 43.461 5.482 54.007 1.000 28.212 280 THR B C 1
ATOM 4717 O O . THR B 1 280 ? 42.474 4.732 53.977 1.000 23.382 280 THR B O 1
ATOM 4721 N N . LYS B 1 281 ? 43.382 6.764 53.601 1.000 27.549 281 LYS B N 1
ATOM 4722 C CA . LYS B 1 281 ? 42.105 7.368 53.218 1.000 31.374 281 LYS B CA 1
ATOM 4723 C C . LYS B 1 281 ? 41.871 7.370 51.701 1.000 29.420 281 LYS B C 1
ATOM 4724 O O . LYS B 1 281 ? 40.824 7.819 51.261 1.000 30.646 281 LYS B O 1
ATOM 4730 N N . ASN B 1 282 ? 42.832 6.882 50.905 1.000 30.691 282 ASN B N 1
ATOM 4731 C CA . ASN B 1 282 ? 42.673 6.685 49.465 1.000 27.543 282 ASN B CA 1
ATOM 4732 C C . ASN B 1 282 ? 42.533 8.026 48.740 1.000 26.173 282 ASN B C 1
ATOM 4733 O O . ASN B 1 282 ? 41.528 8.305 48.091 1.000 25.709 282 ASN B O 1
ATOM 4738 N N . ASP B 1 283 ? 43.550 8.873 48.906 1.000 23.389 283 ASP B N 1
ATOM 4739 C CA . ASP B 1 283 ? 43.758 10.058 48.093 1.000 23.893 283 ASP B CA 1
ATOM 4740 C C . ASP B 1 283 ? 43.462 9.744 46.630 1.000 22.377 283 ASP B C 1
ATOM 4741 O O . ASP B 1 283 ? 44.048 8.823 46.081 1.000 18.748 283 ASP B O 1
ATOM 4746 N N . LEU B 1 284 ? 42.566 10.519 46.000 1.000 22.075 284 LEU B N 1
ATOM 4747 C CA . LEU B 1 284 ? 42.229 10.292 44.601 1.000 23.026 284 LEU B CA 1
ATOM 4748 C C . LEU B 1 284 ? 43.454 10.388 43.696 1.000 23.904 284 LEU B C 1
ATOM 4749 O O . LEU B 1 284 ? 43.467 9.728 42.658 1.000 23.893 284 LEU B O 1
ATOM 4754 N N . LEU B 1 285 ? 44.467 11.215 44.041 1.000 22.095 285 LEU B N 1
ATOM 4755 C CA . LEU B 1 285 ? 45.623 11.365 43.156 1.000 21.570 285 LEU B CA 1
ATOM 4756 C C . LEU B 1 285 ? 46.404 10.047 43.033 1.000 20.636 285 LEU B C 1
ATOM 4757 O O . LEU B 1 285 ? 47.064 9.810 42.028 1.000 20.041 285 LEU B O 1
ATOM 4762 N N . LEU B 1 286 ? 46.243 9.140 44.008 1.000 21.619 286 LEU B N 1
ATOM 4763 C CA . LEU B 1 286 ? 46.920 7.858 44.000 1.000 22.193 286 LEU B CA 1
ATOM 4764 C C . LEU B 1 286 ? 46.342 6.901 42.952 1.000 23.071 286 LEU B C 1
ATOM 4765 O O . LEU B 1 286 ? 47.004 5.920 42.627 1.000 23.647 286 LEU B O 1
ATOM 4770 N N . ASP B 1 287 ? 45.167 7.209 42.372 1.000 24.558 287 ASP B N 1
ATOM 4771 C CA . ASP B 1 287 ? 44.629 6.490 41.221 1.000 25.160 287 ASP B CA 1
ATOM 4772 C C . ASP B 1 287 ? 45.381 6.784 39.910 1.000 26.648 287 ASP B C 1
ATOM 4773 O O . ASP B 1 287 ? 45.174 6.073 38.924 1.000 25.023 287 ASP B O 1
ATOM 4778 N N . TYR B 1 288 ? 46.197 7.850 39.869 1.000 24.369 288 TYR B N 1
ATOM 4779 C CA . TYR B 1 288 ? 46.952 8.230 38.685 1.000 25.088 288 TYR B CA 1
ATOM 4780 C C . TYR B 1 288 ? 48.442 8.312 39.010 1.000 24.652 288 TYR B C 1
ATOM 4781 O O . TYR B 1 288 ? 49.212 8.765 38.174 1.000 24.717 288 TYR B O 1
ATOM 4790 N N . SER B 1 289 ? 48.844 7.827 40.196 1.000 24.666 289 SER B N 1
ATOM 4791 C CA . SER B 1 289 ? 50.186 8.042 40.717 1.000 24.593 289 SER B CA 1
ATOM 4792 C C . SER B 1 289 ? 50.605 6.788 41.472 1.000 22.534 289 SER B C 1
ATOM 4793 O O . SER B 1 289 ? 49.937 6.423 42.428 1.000 27.247 289 SER B O 1
ATOM 4796 N N . THR B 1 290 ? 51.676 6.124 41.023 1.000 22.996 290 THR B N 1
ATOM 4797 C CA . THR B 1 290 ? 52.163 4.884 41.610 1.000 22.764 290 THR B CA 1
ATOM 4798 C C . THR B 1 290 ? 53.539 5.138 42.214 1.000 21.849 290 THR B C 1
ATOM 4799 O O . THR B 1 290 ? 54.462 5.413 41.458 1.000 22.606 290 THR B O 1
ATOM 4803 N N . PRO B 1 291 ? 53.760 5.043 43.548 1.000 22.005 291 PRO B N 1
ATOM 4804 C CA . PRO B 1 291 ? 55.083 5.318 44.116 1.000 22.279 291 PRO B CA 1
ATOM 4805 C C . PRO B 1 291 ? 56.023 4.147 43.842 1.000 24.115 291 PRO B C 1
ATOM 4806 O O . PRO B 1 291 ? 55.595 3.008 43.989 1.000 21.904 291 PRO B O 1
ATOM 4810 N N . VAL B 1 292 ? 57.276 4.430 43.443 1.000 22.535 292 VAL B N 1
ATOM 4811 C CA . VAL B 1 292 ? 58.206 3.367 43.069 1.000 24.201 292 VAL B CA 1
ATOM 4812 C C . VAL B 1 292 ? 59.461 3.369 43.940 1.000 22.799 292 VAL B C 1
ATOM 4813 O O . VAL B 1 292 ? 60.267 2.457 43.842 1.000 23.811 292 VAL B O 1
ATOM 4817 N N . ASN B 1 293 ? 59.715 4.426 44.720 1.000 21.293 293 ASN B N 1
ATOM 4818 C CA . ASN B 1 293 ? 60.756 4.333 45.734 1.000 22.585 293 ASN B CA 1
ATOM 4819 C C . ASN B 1 293 ? 60.387 5.277 46.863 1.000 20.739 293 ASN B C 1
ATOM 4820 O O . ASN B 1 293 ? 59.453 6.051 46.718 1.000 24.392 293 ASN B O 1
ATOM 4825 N N . GLY B 1 294 ? 61.120 5.189 47.967 1.000 21.460 294 GLY B N 1
ATOM 4826 C CA . GLY B 1 294 ? 60.982 6.170 49.033 1.000 20.951 294 GLY B CA 1
ATOM 4827 C C . GLY B 1 294 ? 61.912 5.913 50.214 1.000 20.676 294 GLY B C 1
ATOM 4828 O O . GLY B 1 294 ? 62.025 4.780 50.668 1.000 22.554 294 GLY B O 1
ATOM 4829 N N . GLN B 1 295 ? 62.562 6.982 50.708 1.000 22.112 295 GLN B N 1
ATOM 4830 C CA . GLN B 1 295 ? 63.347 6.939 51.930 1.000 19.199 295 GLN B CA 1
ATOM 4831 C C . GLN B 1 295 ? 63.410 8.337 52.549 1.000 21.012 295 GLN B C 1
ATOM 4832 O O . GLN B 1 295 ? 63.190 9.313 51.846 1.000 21.835 295 GLN B O 1
ATOM 4838 N N . VAL B 1 296 ? 63.703 8.413 53.860 1.000 19.554 296 VAL B N 1
ATOM 4839 C CA . VAL B 1 296 ? 63.881 9.685 54.568 1.000 18.387 296 VAL B CA 1
ATOM 4840 C C . VAL B 1 296 ? 65.340 9.863 54.975 1.000 18.804 296 VAL B C 1
ATOM 4841 O O . VAL B 1 296 ? 66.063 8.899 55.252 1.000 16.262 296 VAL B O 1
ATOM 4845 N N . PHE B 1 297 ? 65.774 11.133 54.948 1.000 18.124 297 PHE B N 1
ATOM 4846 C CA . PHE B 1 297 ? 67.141 11.512 55.235 1.000 17.150 297 PHE B CA 1
ATOM 4847 C C . PHE B 1 297 ? 67.129 12.708 56.178 1.000 17.122 297 PHE B C 1
ATOM 4848 O O . PHE B 1 297 ? 66.275 13.590 56.102 1.000 16.015 297 PHE B O 1
ATOM 4856 N N . PHE B 1 298 ? 68.111 12.713 57.063 1.000 17.489 298 PHE B N 1
ATOM 4857 C CA . PHE B 1 298 ? 68.452 13.889 57.836 1.000 17.431 298 PHE B CA 1
ATOM 4858 C C . PHE B 1 298 ? 69.360 14.794 57.005 1.000 17.438 298 PHE B C 1
ATOM 4859 O O . PHE B 1 298 ? 70.413 14.341 56.566 1.000 15.300 298 PHE B O 1
ATOM 4867 N N . ILE B 1 299 ? 68.991 16.084 56.915 1.000 17.058 299 ILE B N 1
ATOM 4868 C CA . ILE B 1 299 ? 69.775 17.093 56.209 1.000 15.934 299 ILE B CA 1
ATOM 4869 C C . ILE B 1 299 ? 70.566 17.900 57.229 1.000 16.249 299 ILE B C 1
ATOM 4870 O O . ILE B 1 299 ? 69.990 18.788 57.848 1.000 18.653 299 ILE B O 1
ATOM 4875 N N . PRO B 1 300 ? 71.871 17.645 57.474 1.000 16.482 300 PRO B N 1
ATOM 4876 C CA . PRO B 1 300 ? 72.597 18.378 58.511 1.000 17.492 300 PRO B CA 1
ATOM 4877 C C . PRO B 1 300 ? 72.714 19.881 58.217 1.000 17.690 300 PRO B C 1
ATOM 4878 O O . PRO B 1 300 ? 72.729 20.286 57.053 1.000 16.895 300 PRO B O 1
ATOM 4882 N N . SER B 1 301 ? 72.777 20.703 59.279 1.000 17.325 301 SER B N 1
ATOM 4883 C CA . SER B 1 301 ? 73.212 22.084 59.160 1.000 14.531 301 SER B CA 1
ATOM 4884 C C . SER B 1 301 ? 74.659 22.096 58.718 1.000 17.601 301 SER B C 1
ATOM 4885 O O . SER B 1 301 ? 75.403 21.128 58.952 1.000 15.466 301 SER B O 1
ATOM 4888 N N . ILE B 1 302 ? 75.066 23.256 58.202 1.000 19.779 302 ILE B N 1
ATOM 4889 C CA . ILE B 1 302 ? 76.451 23.639 57.975 1.000 23.397 302 ILE B CA 1
ATOM 4890 C C . ILE B 1 302 ? 77.370 23.173 59.108 1.000 22.366 302 ILE B C 1
ATOM 4891 O O . ILE B 1 302 ? 78.441 22.626 58.858 1.000 24.554 302 ILE B O 1
ATOM 4896 N N . ASP B 1 303 ? 76.961 23.433 60.347 1.000 21.881 303 ASP B N 1
ATOM 4897 C CA . ASP B 1 303 ? 77.820 23.221 61.504 1.000 21.607 303 ASP B CA 1
ATOM 4898 C C . ASP B 1 303 ? 77.887 21.746 61.824 1.000 17.760 303 ASP B C 1
ATOM 4899 O O . ASP B 1 303 ? 78.915 21.277 62.300 1.000 17.581 303 ASP B O 1
ATOM 4904 N N . THR B 1 304 ? 76.794 21.024 61.578 1.000 18.139 304 THR B N 1
ATOM 4905 C CA . THR B 1 304 ? 76.820 19.571 61.728 1.000 18.044 304 THR B CA 1
ATOM 4906 C C . THR B 1 304 ? 77.728 18.963 60.661 1.000 17.570 304 THR B C 1
ATOM 4907 O O . THR B 1 304 ? 78.479 18.057 60.981 1.000 15.714 304 THR B O 1
ATOM 4911 N N . LEU B 1 305 ? 77.675 19.473 59.412 1.000 18.006 305 LEU B N 1
ATOM 4912 C CA . LEU B 1 305 ? 78.619 19.027 58.396 1.000 18.323 305 LEU B CA 1
ATOM 4913 C C . LEU B 1 305 ? 80.070 19.265 58.869 1.000 17.842 305 LEU B C 1
ATOM 4914 O O . LEU B 1 305 ? 80.926 18.391 58.731 1.000 15.673 305 LEU B O 1
ATOM 4919 N N . ASP B 1 306 ? 80.346 20.429 59.467 1.000 19.282 306 ASP B N 1
ATOM 4920 C CA . ASP B 1 306 ? 81.688 20.722 59.969 1.000 21.249 306 ASP B CA 1
ATOM 4921 C C . ASP B 1 306 ? 82.105 19.725 61.064 1.000 19.675 306 ASP B C 1
ATOM 4922 O O . ASP B 1 306 ? 83.261 19.325 61.105 1.000 20.420 306 ASP B O 1
ATOM 4927 N N . LYS B 1 307 ? 81.193 19.317 61.956 1.000 19.374 307 LYS B N 1
ATOM 4928 C CA . LYS B 1 307 ? 81.500 18.321 62.966 1.000 21.329 307 LYS B CA 1
ATOM 4929 C C . LYS B 1 307 ? 81.795 16.990 62.281 1.000 20.706 307 LYS B C 1
ATOM 4930 O O . LYS B 1 307 ? 82.758 16.341 62.681 1.000 24.230 307 LYS B O 1
ATOM 4934 N N . ILE B 1 308 ? 81.055 16.642 61.217 1.000 20.205 308 ILE B N 1
ATOM 4935 C CA . ILE B 1 308 ? 81.251 15.366 60.534 1.000 21.919 308 ILE B CA 1
ATOM 4936 C C . ILE B 1 308 ? 82.633 15.332 59.870 1.000 23.157 308 ILE B C 1
ATOM 4937 O O . ILE B 1 308 ? 83.392 14.367 60.074 1.000 20.634 308 ILE B O 1
ATOM 4942 N N . ALA B 1 309 ? 82.965 16.415 59.126 1.000 24.453 309 ALA B N 1
ATOM 4943 C CA . ALA B 1 309 ? 84.260 16.567 58.460 1.000 24.499 309 ALA B CA 1
ATOM 4944 C C . ALA B 1 309 ? 85.442 16.455 59.442 1.000 26.192 309 ALA B C 1
ATOM 4945 O O . ALA B 1 309 ? 86.469 15.890 59.080 1.000 22.612 309 ALA B O 1
ATOM 4947 N N . ASP B 1 310 ? 85.290 16.978 60.677 1.000 27.335 310 ASP B N 1
ATOM 4948 C CA . ASP B 1 310 ? 86.357 17.001 61.674 1.000 27.872 310 ASP B CA 1
ATOM 4949 C C . ASP B 1 310 ? 86.376 15.730 62.527 1.000 27.349 310 ASP B C 1
ATOM 4950 O O . ASP B 1 310 ? 87.147 15.681 63.476 1.000 26.254 310 ASP B O 1
ATOM 4955 N N . ASP B 1 311 ? 85.553 14.720 62.196 1.000 28.146 311 ASP B N 1
ATOM 4956 C CA . ASP B 1 311 ? 85.569 13.381 62.794 1.000 29.497 311 ASP B CA 1
ATOM 4957 C C . ASP B 1 311 ? 85.136 13.422 64.260 1.000 29.115 311 ASP B C 1
ATOM 4958 O O . ASP B 1 311 ? 85.720 12.728 65.091 1.000 27.970 311 ASP B O 1
ATOM 4963 N N . GLU B 1 312 ? 84.060 14.161 64.561 1.000 29.228 312 GLU B N 1
ATOM 4964 C CA . GLU B 1 312 ? 83.576 14.289 65.925 1.000 30.270 312 GLU B CA 1
ATOM 4965 C C . GLU B 1 312 ? 82.464 13.288 66.239 1.000 30.854 312 GLU B C 1
ATOM 4966 O O . GLU B 1 312 ? 82.173 13.078 67.410 1.000 31.905 312 GLU B O 1
ATOM 4972 N N . TYR B 1 313 ? 81.832 12.712 65.210 1.000 27.638 313 TYR B N 1
ATOM 4973 C CA . TYR B 1 313 ? 80.788 11.724 65.374 1.000 27.555 313 TYR B CA 1
ATOM 4974 C C . TYR B 1 313 ? 81.304 10.330 64.993 1.000 27.284 313 TYR B C 1
ATOM 4975 O O . TYR B 1 313 ? 82.229 10.258 64.185 1.000 24.223 313 TYR B O 1
#

B-factor: mean 24.49, std 7.56, range [6.11, 72.22]

Solvent-accessible surface area: 25492 Å² total

Radius of gyration: 26.6 Å; Cα contacts (8 Å, |Δi|>4): 1318; chains: 2; bounding box: 73×38×78 Å

Organism: Limosilactobacillus fermentum (NCBI:txid1613)

Secondary structure (DSSP, 8-state):
--GGGS-S-SS---SEEEE--EE--S-HHHHHHHHHHHHHHHHHHHHHHHHH-TTS--EEEEEE-HHHHHHH-TTS---TT-----EE--SS--EE----SEEEEEEESSHHHHHHHHHH---SGGGEE-S--EEEE--GGGB-TTSSBS-TTS--THHHHHHHS--TTSGGGTT-EEEEEEEEEE--HHHHS-HHHHHHHHTB-TTT-PBPPGGGS-TT-HHHHT-B-GGG--B--B--EEEEETTTTEEEEEEEEEES-HHHHH------S--GGGGSEEE---EEEEE--HHHHHHHHTT--/--GGGS-S-SS---SEEEE--EE--S-HHHHHHHHHHHHHHHHHHHHHHHHH-TTS--EEEEEE-HHHHHHH-TTS---TT-----EE--SS--EE----SEEEEEEESSHHHHHHHHHH---SGGGEE-S--EEEE--GGGB-TTSSBS-TTS--THHHHHHHS--TTSGGGTT-EEEEEEEEEE--HHHHS-HHHHHHHHTB-SSS-PBPPGGGS-TT-HHHHT-B-GGG--B--B--EEEEETTTTEEEEEEEEEES-HHHHH------S--GGGGSEEE---EEEEE--HHHHHHHHTT--

Nearest PDB structures (foldseek):
  5gt2-assembly2_D  TM=8.946E-01  e=8.351E-26  Escherichia coli K-12
  5vj0-assembly2_C  TM=8.981E-01  e=5.980E-25  [Enterobacter] lignolyticus
  6rpd-assembly1_B  TM=8.959E-01  e=1.021E-23  Klebsiella pneumoniae
  6fiy-assembly1_A  TM=8.959E-01  e=9.212E-23  Klebsiella pneumoniae
  6fkt-assembly1_B  TM=8.867E-01  e=5.163E-23  Klebsiella pneumoniae

Sequence (610 aa):
VNPQRSQDVYRDAGKNVLFLLSLNRQDQTNEKAAVEETADRLQAIKRSLNVRYPDSHLRIACGISSKAWDYLFPQAPKPKELEDFTGIKGDKYDAPGTPADLFFHVRADDQSLTYEVIDEITFLRPVTKVVDETHGFRYFEGRAIIGFVDGTENPVDADAVEWGIIHEEDPEFENGSYAFAQKYLHQDAWKSLSTEQQEQVIGRRKFTDLEQGDEDKNQRAHNVVSQDNRNDVEHKIIRNVPFSDPGENVTGTYFIGYGRYWDVTKTLTNFTKNDLLLDYSTPVNGQVFFIPSIDTLDKIADDEYVNPQRSQDVYRDAGKNVLFLLSLNRQDQTNEKAAVEETADRLQAIKRSLNVRYPDSHLRIACGISSKAWDYLFPQAPKPKELEDFTGIKGDKYDAPGTPADLFFHVRADDQSLTYEVIDEITFLRPVTKVVDETHGFRYFEGRAIIGFVDGTENPVDADAVEWGIIHEEDPEFENGSYAFAQKYLHQDAWKSLSTEQQEQVIGRRKFTDLEQGDEDKNQRAHNVVSQDNRNDVEHKIIRNVPFSDPGENVTGTYFIGYGRYWDVTKTLTNFTKNDLLLDYSTPVNGQVFFIPSIDTLDKIADDEY

Foldseek 3Di:
DDLVQAAQFFDDLAFKKKKWWAFPPPDLVLQLLLLLVLLVVLVVLVVVVCVVCVPWPKGKFKFFAPVLCCSNPVPDDDFPFGDWDAWADADPATAGADDHTMIMMIHTNDVVSVVSSVVVSVSNPVGIDIRDMFIFGQDPPCAAPLQAHPFPPADDDPRSVVWFFADPPGVVFGNKKKKKKWWKWFDVVSVPDDQVRVCQLAQARRPVRHGDDPVPHDCLHPVNLQWDCPPNRTHHWGWWTKGDPVVVPTITIIIMTITNHPVGNVNCRSSHVPRSVCVGIHIDYMTMTMGGTSVVSVCSSVPVD/DDLVQAAQFFDDLAFKKKKWWAFPPPDLVLQLLLLLVLLVVLVVLVVVVCVVCVPWPKGKFKFFAPVLCCSNPVPDDDFPFGDWDAWADADPATAGADDHTMIMMIHTNDVVSVVSSVVVSVSNPVGIDIRDMFIFGQDPPCAAPLQAHPFPPADDDPRSVVWFFADPVGVVFGNKKKKKKWWKWFDVVSVPDDQVRVCQLAQARRPVRHGDDPVPHDCLHPVNLQWDCPPNRTHHWGWWTKGDPVVVPTITIIIMTITNHPVGNVNCRSSHVPRSVCVGIHIDYMTMTMGGTSVVSVCSSVPVD